Protein AF-0000000085046885 (afdb_homodimer)

Sequence (648 aa):
MSNITEIAKRAKVSRTTVSRVLNNHPYVKKEKRESVLRAIEELNYVPNMSAINLSKGKTNVFGVIVPQINHSFFSNLIEGIGKECNKHNYSLLVLQSNYDIKKELKYFDMLKNKVIDGMIVGSSIIPTNKINDLSSSGKIISCEYSASEKFPRVFVDHESGFKLAVDHLKSKGHQKIGLCLGNPKSGVGITRKKSFFNLLREYQLTWNNDWYFDERYTIYDGIKVASKLLDNPVRPTAVVVGSDQVAAGILYEVKRRGIRIPEDLALIGFDDQPIAKVLDLTTINQPIIELGEVAANLLYRLVNGEGIHADTKLELELVERKSVMSNITEIAKRAKVSRTTVSRVLNNHPYVKKEKRESVLRAIEELNYVPNMSAINLSKGKTNVFGVIVPQINHSFFSNLIEGIGKECNKHNYSLLVLQSNYDIKKELKYFDMLKNKVIDGMIVGSSIIPTNKINDLSSSGKIISCEYSASEKFPRVFVDHESGFKLAVDHLKSKGHQKIGLCLGNPKSGVGITRKKSFFNLLREYQLTWNNDWYFDERYTIYDGIKVASKLLDNPVRPTAVVVGSDQVAAGILYEVKRRGIRIPEDLALIGFDDQPIAKVLDLTTINQPIIELGEVAANLLYRLVNGEGIHADTKLELELVERKSV

Radius of gyration: 27.54 Å; Cα contacts (8 Å, |Δi|>4): 1353; chains: 2; bounding box: 86×66×66 Å

Foldseek 3Di:
DQDLVNLCVQLVHDSVLLLCLVLVPPPHPPSSNVSSVVSCVVVVPDPPLVVNCVVVLASLEEEEEDQDCPFPLNVLLVLLQCVLSVVVVGHYHYQHCVQPQVSVVVVLVCLLVSVHQEYEYAWYLPALVVVLVSLVSHAYEYAADDPDQSHAYEYADLLVLLCQVVVVCVVVPFQFEAEEEEDCRIRNNVNNVVSNVVVCVVVVGDDDPQRYHYNAGALVSLLVNLVSQVVDPDHGLEYEHAAPRSQNSNVVNCVVVPHDANRRYAYEYECPDVVCVVSQHWYKHDPSSVSSNVRNVVSVCVSVPHDDRHYHYDYIDTDHGGRD/DQDLVNLCVQLVHDSVLLLCLVLVPPPHPPSSNVSSVVSCVVVVPDPPLVVNCVVVLASLEEEEEDQDCPFPLNVLLVLLQCVLSVVVVGHYHYQHCVQPQVSVVVVLVCLQVSVHQEYEYAWYLPALVVVLVSLVSHAYEYAADDPDQSHAYEYADLLVLLVQVVVVCVVVPFQFEAEEEEDCRIRNNVNNVVSNVVVCVVVVGDDDPQRYHYNAGALVSLLVNLVSQVVDPDHGLEYEHAAPRSQNSNVVNCVVVPHDANRRYAYEYECPDVVCVVSQHWYKHDPSSVSSNVRNVVSVCVSVPHDDRHYHYDYIDTDHGGRD

InterPro domains:
  IPR000843 LacI-type HTH domain [PF00356] (4-48)
  IPR000843 LacI-type HTH domain [PS50932] (2-56)
  IPR000843 LacI-type HTH domain [SM00354] (1-71)
  IPR000843 LacI-type HTH domain [cd01392] (6-56)
  IPR010982 Lambda repressor-like, DNA-binding domain superfamily [G3DSA:1.10.260.40] (2-59)
  IPR010982 Lambda repressor-like, DNA-binding domain superfamily [SSF47413] (2-60)
  IPR028082 Periplasmic binding protein-like I [SSF53822] (62-324)
  IPR046335 Transcriptional regulator LacI/GalR-like, sensor domain [PF13377] (166-324)

Secondary structure (DSSP, 8-state):
---HHHHHHHHTS-HHHHHHHHTT-S-S-HHHHHHHHHHHHHTT----HHHHHHHHT---EEEEEES-TTSHHHHHHHHHHHHHHHHTT-EEEEEE-TT-HHHHHHHHHHHHTTSSSEEEES---S-HHHHHHHGGGSEEEESS--S--SS-BEEE-HHHHHHHHHHHHHHTT--BEEEE-S-TTSHHHHHHHHHHHHHHHHHT-B--GGGEE-S--SHHHHHHHHHHHHHSSS--SEEEES-HHHHHHHHHHHHHTT--TTTT-EEEEEE--HHHHHTT--EEEP-HHHHHHHHHHHHHHHHTT------EEE--EEE--S--/---HHHHHHHHTS-HHHHHHHHTT-S-S-HHHHHHHHHHHHHTT----HHHHHHHHT---EEEEEES-TTSHHHHHHHHHHHHHHHHTT-EEEEEE-TT-HHHHHHHHHHHHTTSSSEEEES---S-HHHHHHHGGGSEEEESS--S--SS-BEEE-HHHHHHHHHHHHHHTT--BEEEE-S-TTSHHHHHHHHHHHHHHHHHT-B--GGGEE-S--SHHHHHHHHHHHHHSSS--SEEEES-HHHHHHHHHHHHHTT--TTTT-EEEEEE--HHHHHTT--EEEP-HHHHHHHHHHHHHHHHTT------EEE--EEE--S--

Nearest PDB structures (foldseek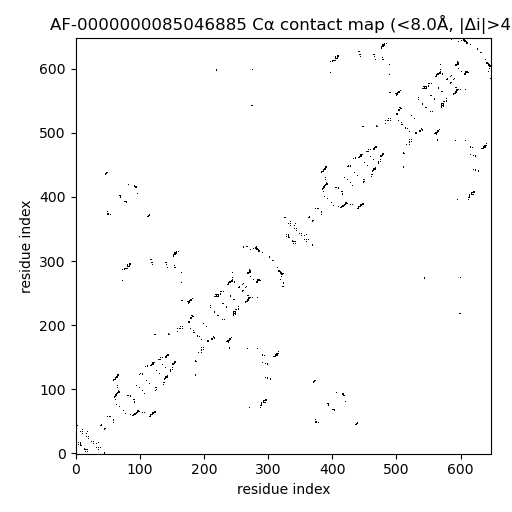):
  2hsg-assembly1_A  TM=6.952E-01  e=6.008E-24  Priestia megaterium
  3c3k-assembly1_A  TM=9.062E-01  e=3.131E-20  Actinobacillus succinogenes 130Z
  3c3k-assembly1_B  TM=9.138E-01  e=4.898E-20  Actinobacillus succinogenes 130Z
  3k4h-assembly1_A  TM=9.218E-01  e=7.180E-19  Bacillus cytotoxicus NVH 391-98
  3g85-assembly1_A  TM=8.405E-01  e=4.637E-14  Clostridium acetobutylicum ATCC 824

Solvent-accessible surface area (backbone atoms only — not comparable to full-atom values): 32721 Å² total; per-residue (Å²): 127,71,40,64,62,50,34,9,61,68,34,71,43,52,53,66,53,40,51,33,48,77,63,64,43,82,89,52,59,68,69,57,40,50,35,36,51,50,28,28,60,75,55,65,45,62,70,43,51,56,60,52,25,59,73,68,74,51,60,52,24,34,34,34,33,32,42,46,59,64,35,72,68,46,16,33,24,49,42,16,26,45,57,38,26,52,77,69,68,29,45,51,35,52,41,72,33,66,73,32,58,71,50,46,54,52,54,51,46,37,34,51,34,55,67,25,53,30,38,36,37,55,53,59,64,64,53,54,72,59,48,53,64,48,44,78,38,45,48,52,29,29,46,40,70,58,92,50,84,76,44,35,30,37,25,67,49,49,52,60,44,44,48,53,53,51,50,53,43,41,75,72,66,51,48,33,60,25,40,34,32,36,53,64,73,26,46,61,32,41,46,42,51,51,35,48,54,52,49,35,61,75,67,64,44,53,82,58,82,85,41,58,46,61,71,40,74,36,36,67,44,13,32,52,50,33,52,56,46,70,69,36,92,78,60,51,45,26,34,46,24,66,28,34,46,20,38,46,15,24,52,40,43,35,48,74,70,68,50,48,68,30,85,57,37,20,41,33,24,22,47,55,46,72,65,25,63,64,65,35,39,14,20,34,32,47,58,41,39,57,52,18,26,52,43,37,48,51,43,52,40,43,66,69,68,46,87,70,80,63,68,43,76,45,72,61,43,79,43,86,47,55,19,95,128,72,40,63,63,49,35,8,61,68,35,71,43,52,52,66,52,40,51,32,48,77,62,63,43,82,89,54,57,68,69,58,39,51,35,35,52,50,28,28,58,75,55,63,45,61,70,44,53,54,60,54,24,59,71,66,74,51,60,52,24,36,33,34,33,33,43,47,58,64,36,72,68,46,17,33,25,49,42,16,25,45,56,38,26,51,76,68,68,31,46,50,32,52,41,72,33,65,74,32,58,70,51,47,55,55,55,51,45,36,34,52,34,56,65,25,51,30,37,37,38,54,53,60,64,63,55,54,72,59,51,51,63,47,46,78,38,46,48,52,29,29,47,38,69,58,91,52,82,76,46,37,29,35,26,66,48,49,52,59,43,43,47,53,52,50,50,53,43,40,76,74,67,51,48,33,60,25,41,37,33,36,52,63,74,27,48,61,32,40,46,44,51,51,37,47,52,50,47,35,60,74,68,65,45,52,81,57,80,84,40,60,45,62,71,39,75,36,37,69,43,12,31,52,49,33,53,56,45,69,70,37,92,79,59,52,46,26,34,46,25,67,28,35,48,20,39,47,14,24,51,40,43,36,48,74,70,69,50,49,67,30,85,57,37,20,42,33,24,22,46,54,45,73,65,25,63,65,66,35,39,14,21,31,33,47,56,42,39,57,51,17,27,52,42,38,49,52,42,52,41,43,68,70,69,44,88,70,81,63,70,42,77,46,73,59,43,80,43,87,48,55,19,93

Structure (mmCIF, N/CA/C/O backbone):
data_AF-0000000085046885-model_v1
#
loop_
_entity.id
_entity.type
_entity.pdbx_description
1 polymer 'LacI-type regulatory protein'
#
loop_
_atom_site.group_PDB
_atom_site.id
_atom_site.type_symbol
_atom_site.label_atom_id
_atom_site.label_alt_id
_atom_site.label_comp_id
_atom_site.label_asym_id
_atom_site.label_entity_id
_atom_site.label_seq_id
_atom_site.pdbx_PDB_ins_code
_atom_site.Cartn_x
_atom_site.Cartn_y
_atom_site.Cartn_z
_atom_site.occupancy
_atom_site.B_iso_or_equiv
_atom_site.auth_seq_id
_atom_site.auth_comp_id
_atom_site.auth_asym_id
_atom_site.auth_atom_id
_atom_site.pdbx_PDB_model_num
ATOM 1 N N . MET A 1 1 ? 30.984 -25.5 -12.812 1 40.28 1 MET A N 1
ATOM 2 C CA . MET A 1 1 ? 30.109 -24.469 -13.367 1 40.28 1 MET A CA 1
ATOM 3 C C . MET A 1 1 ? 30.656 -23.953 -14.695 1 40.28 1 MET A C 1
ATOM 5 O O . MET A 1 1 ? 31.844 -23.656 -14.812 1 40.28 1 MET A O 1
ATOM 9 N N . SER A 1 2 ? 30 -24.219 -15.766 1 57.06 2 SER A N 1
ATOM 10 C CA . SER A 1 2 ? 30.516 -23.859 -17.078 1 57.06 2 SER A CA 1
ATOM 11 C C . SER A 1 2 ? 30.719 -22.359 -17.203 1 57.06 2 SER A C 1
ATOM 13 O O . SER A 1 2 ? 29.906 -21.578 -16.719 1 57.06 2 SER A O 1
ATOM 15 N N . ASN A 1 3 ? 31.938 -21.922 -17.344 1 67.19 3 ASN A N 1
ATOM 16 C CA . ASN A 1 3 ? 32.312 -20.516 -17.453 1 67.19 3 ASN A CA 1
ATOM 17 C C . ASN A 1 3 ? 32.562 -20.109 -18.906 1 67.19 3 ASN A C 1
ATOM 19 O O . ASN A 1 3 ? 32.406 -20.938 -19.812 1 67.19 3 ASN A O 1
ATOM 23 N N . ILE A 1 4 ? 32.688 -18.797 -18.938 1 76.88 4 ILE A N 1
ATOM 24 C CA . ILE A 1 4 ? 32.844 -18.219 -20.266 1 76.88 4 ILE A CA 1
ATOM 25 C C . ILE A 1 4 ? 33.969 -18.938 -21 1 76.88 4 ILE A C 1
ATOM 27 O O . ILE A 1 4 ? 33.906 -19.156 -22.219 1 76.88 4 ILE A O 1
ATOM 31 N N . THR A 1 5 ? 34.875 -19.438 -20.266 1 79 5 THR A N 1
ATOM 32 C CA . THR A 1 5 ? 36.031 -20.125 -20.844 1 79 5 THR A CA 1
ATOM 33 C C . THR A 1 5 ? 35.594 -21.484 -21.422 1 79 5 THR A C 1
ATOM 35 O O . THR A 1 5 ? 36.031 -21.859 -22.5 1 79 5 THR A O 1
ATOM 38 N N . GLU A 1 6 ? 34.719 -22.094 -20.688 1 81.69 6 GLU A N 1
ATOM 39 C CA . GLU A 1 6 ? 34.25 -23.406 -21.141 1 81.69 6 GLU A CA 1
ATOM 40 C C . GLU A 1 6 ? 33.375 -23.25 -22.391 1 81.69 6 GLU A C 1
ATOM 42 O O . GLU A 1 6 ? 33.438 -24.078 -23.297 1 81.69 6 GLU A O 1
ATOM 47 N N . ILE A 1 7 ? 32.594 -22.219 -22.281 1 84.88 7 ILE A N 1
ATOM 48 C CA . ILE A 1 7 ? 31.766 -21.938 -23.438 1 84.88 7 ILE A CA 1
ATOM 49 C C . ILE A 1 7 ? 32.656 -21.656 -24.656 1 84.88 7 ILE A C 1
ATOM 51 O O . ILE A 1 7 ? 32.375 -22.172 -25.75 1 84.88 7 ILE A O 1
ATOM 55 N N . ALA A 1 8 ? 33.625 -20.906 -24.422 1 88.12 8 ALA A N 1
ATOM 56 C CA . ALA A 1 8 ? 34.562 -20.562 -25.5 1 88.12 8 ALA A CA 1
ATOM 57 C C . ALA A 1 8 ? 35.219 -21.812 -26.078 1 88.12 8 ALA A C 1
ATOM 59 O O . ALA A 1 8 ? 35.312 -21.953 -27.297 1 88.12 8 ALA A O 1
ATOM 60 N N . LYS A 1 9 ? 35.625 -22.625 -25.25 1 87.5 9 LYS A N 1
ATOM 61 C CA . LYS A 1 9 ? 36.281 -23.859 -25.672 1 87.5 9 LYS A CA 1
ATOM 62 C C . LYS A 1 9 ? 35.312 -24.75 -26.453 1 87.5 9 LYS A C 1
ATOM 64 O O . LYS A 1 9 ? 35.656 -25.281 -27.516 1 87.5 9 LYS A O 1
ATOM 69 N N . ARG A 1 10 ? 34.125 -24.797 -25.906 1 87.31 10 ARG A N 1
ATOM 70 C CA . ARG A 1 10 ? 33.125 -25.672 -26.531 1 87.31 10 ARG A CA 1
ATOM 71 C C . ARG A 1 10 ? 32.688 -25.109 -27.891 1 87.31 10 ARG A C 1
ATOM 73 O O . ARG A 1 10 ? 32.469 -25.875 -28.828 1 87.31 10 ARG A O 1
ATOM 80 N N . ALA A 1 11 ? 32.531 -23.891 -27.938 1 88.12 11 ALA A N 1
ATOM 81 C CA . ALA A 1 11 ? 32.094 -23.203 -29.141 1 88.12 11 ALA A CA 1
ATOM 82 C C . ALA A 1 11 ? 33.25 -22.938 -30.094 1 88.12 11 ALA A C 1
ATOM 84 O O . ALA A 1 11 ? 33.031 -22.516 -31.234 1 88.12 11 ALA A O 1
ATOM 85 N N . LYS A 1 12 ? 34.469 -23.141 -29.641 1 90.31 12 LYS A N 1
ATOM 86 C CA . LYS A 1 12 ? 35.688 -22.922 -30.422 1 90.31 12 LYS A CA 1
ATOM 87 C C . LYS A 1 12 ? 35.812 -21.469 -30.859 1 90.31 12 LYS A C 1
ATOM 89 O O . LYS A 1 12 ? 36.094 -21.188 -32.031 1 90.31 12 LYS A O 1
ATOM 94 N N . VAL A 1 13 ? 35.375 -20.688 -29.984 1 89.12 13 VAL A N 1
ATOM 95 C CA . VAL A 1 13 ? 35.531 -19.25 -30.203 1 89.12 13 VAL A CA 1
ATOM 96 C C . VAL A 1 13 ? 36.312 -18.641 -29.031 1 89.12 13 VAL A C 1
ATOM 98 O O . VAL A 1 13 ? 36.594 -19.312 -28.047 1 89.12 13 VAL A O 1
ATOM 101 N N . SER A 1 14 ? 36.781 -17.438 -29.266 1 84.62 14 SER A N 1
ATOM 102 C CA . SER A 1 14 ? 37.469 -16.734 -28.188 1 84.62 14 SER A CA 1
ATOM 103 C C . SER A 1 14 ? 36.5 -16.391 -27.047 1 84.62 14 SER A C 1
ATOM 105 O O . SER A 1 14 ? 35.312 -16.344 -27.25 1 84.62 14 SER A O 1
ATOM 107 N N . ARG A 1 15 ? 37.031 -16.109 -25.859 1 83.19 15 ARG A N 1
ATOM 108 C CA . ARG A 1 15 ? 36.219 -15.641 -24.719 1 83.19 15 ARG A CA 1
ATOM 109 C C . ARG A 1 15 ? 35.531 -14.328 -25.047 1 83.19 15 ARG A C 1
ATOM 111 O O . ARG A 1 15 ? 34.375 -14.117 -24.625 1 83.19 15 ARG A O 1
ATOM 118 N N . THR A 1 16 ? 36.25 -13.562 -25.906 1 78.94 16 THR A N 1
ATOM 119 C CA . THR A 1 16 ? 35.688 -12.289 -26.328 1 78.94 16 THR A CA 1
ATOM 120 C C . THR A 1 16 ? 34.438 -12.492 -27.188 1 78.94 16 THR A C 1
ATOM 122 O O . THR A 1 16 ? 33.438 -11.766 -27.047 1 78.94 16 THR A O 1
ATOM 125 N N . THR A 1 17 ? 34.531 -13.516 -27.969 1 83.44 17 THR A N 1
ATOM 126 C CA . THR A 1 17 ? 33.406 -13.812 -28.828 1 83.44 17 THR A CA 1
ATOM 127 C C . THR A 1 17 ? 32.219 -14.305 -28 1 83.44 17 THR A C 1
ATOM 129 O O . THR A 1 17 ? 31.078 -13.914 -28.266 1 83.44 17 THR A O 1
ATOM 132 N N . VAL A 1 18 ? 32.5 -15.102 -26.969 1 81.44 18 VAL A N 1
ATOM 133 C CA . VAL A 1 18 ? 31.438 -15.586 -26.094 1 81.44 18 VAL A CA 1
ATOM 134 C C . VAL A 1 18 ? 30.781 -14.406 -25.375 1 81.44 18 VAL A C 1
ATOM 136 O O . VAL A 1 18 ? 29.547 -14.312 -25.328 1 81.44 18 VAL A O 1
ATOM 139 N N . SER A 1 19 ? 31.578 -13.531 -24.953 1 76.19 19 SER A N 1
ATOM 140 C CA . SER A 1 19 ? 31.078 -12.352 -24.25 1 76.19 19 SER A CA 1
ATOM 141 C C . SER A 1 19 ? 30.203 -11.5 -25.156 1 76.19 19 SER A C 1
ATOM 143 O O . SER A 1 19 ? 29.141 -11.031 -24.75 1 76.19 19 SER A O 1
ATOM 145 N N . ARG A 1 20 ? 30.672 -11.461 -26.344 1 74.12 20 ARG A N 1
ATOM 146 C CA . ARG A 1 20 ? 29.938 -10.664 -27.312 1 74.12 20 ARG A CA 1
ATOM 147 C C . ARG A 1 20 ? 28.578 -11.297 -27.625 1 74.12 20 ARG A C 1
ATOM 149 O O . ARG A 1 20 ? 27.578 -10.602 -27.75 1 74.12 20 ARG A O 1
ATOM 156 N N . VAL A 1 21 ? 28.578 -12.547 -27.703 1 75.56 21 VAL A N 1
ATOM 157 C CA . VAL A 1 21 ? 27.328 -13.25 -28 1 75.56 21 VAL A CA 1
ATOM 158 C C . VAL A 1 21 ? 26.375 -13.148 -26.797 1 75.56 21 VAL A C 1
ATOM 160 O O . VAL A 1 21 ? 25.188 -12.867 -26.969 1 75.56 21 VAL A O 1
ATOM 163 N N . LEU A 1 22 ? 26.938 -13.258 -25.641 1 72.31 22 LEU A N 1
ATOM 164 C CA . LEU A 1 22 ? 26.141 -13.227 -24.422 1 72.31 22 LEU A CA 1
ATOM 165 C C . LEU A 1 22 ? 25.547 -11.844 -24.203 1 72.31 22 LEU A C 1
ATOM 167 O O . LEU A 1 22 ? 24.469 -11.711 -23.625 1 72.31 22 LEU A O 1
ATOM 171 N N . ASN A 1 23 ? 26.219 -10.898 -24.844 1 66 23 ASN A N 1
ATOM 172 C CA . ASN A 1 23 ? 25.766 -9.516 -24.703 1 66 23 ASN A CA 1
ATOM 173 C C . ASN A 1 23 ? 25.016 -9.039 -25.938 1 66 23 ASN A C 1
ATOM 175 O O . ASN A 1 23 ? 24.828 -7.836 -26.125 1 66 23 ASN A O 1
ATOM 179 N N . ASN A 1 24 ? 24.719 -9.906 -26.688 1 65.81 24 ASN A N 1
ATOM 180 C CA . ASN A 1 24 ? 24 -9.664 -27.938 1 65.81 24 ASN A CA 1
ATOM 181 C C . ASN A 1 24 ? 24.688 -8.586 -28.781 1 65.81 24 ASN A C 1
ATOM 183 O O . ASN A 1 24 ? 24.016 -7.727 -29.359 1 65.81 24 ASN A O 1
ATOM 187 N N . HIS A 1 25 ? 25.922 -8.633 -28.781 1 65.31 25 HIS A N 1
ATOM 188 C CA . HIS A 1 25 ? 26.688 -7.699 -29.594 1 65.31 25 HIS A CA 1
ATOM 189 C C . HIS A 1 25 ? 26.453 -7.938 -31.078 1 65.31 25 HIS A C 1
ATOM 191 O O . HIS A 1 25 ? 26.438 -9.086 -31.531 1 65.31 25 HIS A O 1
ATOM 197 N N . PRO A 1 26 ? 26.125 -6.871 -31.719 1 66.12 26 PRO A N 1
ATOM 198 C CA . PRO A 1 26 ? 25.719 -7.016 -33.125 1 66.12 26 PRO A CA 1
ATOM 199 C C . PRO A 1 26 ? 26.844 -7.562 -34 1 66.12 26 PRO A C 1
ATOM 201 O O . PRO A 1 26 ? 26.578 -8.156 -35.062 1 66.12 26 PRO A O 1
ATOM 204 N N . TYR A 1 27 ? 28.016 -7.426 -33.688 1 72.06 27 TYR A N 1
ATOM 205 C CA . TYR A 1 27 ? 29.094 -7.742 -34.625 1 72.06 27 TYR A CA 1
ATOM 206 C C . TYR A 1 27 ? 29.625 -9.148 -34.375 1 72.06 27 TYR A C 1
ATOM 208 O O . TYR A 1 27 ? 30.828 -9.328 -34.188 1 72.06 27 TYR A O 1
ATOM 216 N N . VAL A 1 28 ? 28.828 -10.07 -34.25 1 78.94 28 VAL A N 1
ATOM 217 C CA . VAL A 1 28 ? 29.281 -11.461 -34.156 1 78.94 28 VAL A CA 1
ATOM 218 C C . VAL A 1 28 ? 28.719 -12.258 -35.344 1 78.94 28 VAL A C 1
ATOM 220 O O . VAL A 1 28 ? 27.547 -12.156 -35.656 1 78.94 28 VAL A O 1
ATOM 223 N N . LYS A 1 29 ? 29.625 -12.859 -36.094 1 82.25 29 LYS A N 1
ATOM 224 C CA . LYS A 1 29 ? 29.203 -13.688 -37.219 1 82.25 29 LYS A CA 1
ATOM 225 C C . LYS A 1 29 ? 28.125 -14.688 -36.812 1 82.25 29 LYS A C 1
ATOM 227 O O . LYS A 1 29 ? 28.188 -15.227 -35.688 1 82.25 29 LYS A O 1
ATOM 232 N N . LYS A 1 30 ? 27.203 -14.836 -37.625 1 82.62 30 LYS A N 1
ATOM 233 C CA . LYS A 1 30 ? 26.047 -15.688 -37.375 1 82.62 30 LYS A CA 1
ATOM 234 C C . LYS A 1 30 ? 26.484 -17.078 -36.938 1 82.62 30 LYS A C 1
ATOM 236 O O . LYS A 1 30 ? 25.938 -17.641 -35.969 1 82.62 30 LYS A O 1
ATOM 241 N N . GLU A 1 31 ? 27.469 -17.594 -37.625 1 83.62 31 GLU A N 1
ATOM 242 C CA . GLU A 1 31 ? 27.953 -18.953 -37.344 1 83.62 31 GLU A CA 1
ATOM 243 C C . GLU A 1 31 ? 28.5 -19.047 -35.938 1 83.62 31 GLU A C 1
ATOM 245 O O . GLU A 1 31 ? 28.234 -20 -35.219 1 83.62 31 GLU A O 1
ATOM 250 N N . LYS A 1 32 ? 29.219 -18.078 -35.531 1 85.31 32 LYS A N 1
ATOM 251 C CA . LYS A 1 32 ? 29.844 -18.078 -34.188 1 85.31 32 LYS A CA 1
ATOM 252 C C . LYS A 1 32 ? 28.781 -17.875 -33.125 1 85.31 32 LYS A C 1
ATOM 254 O O . LYS A 1 32 ? 28.859 -18.516 -32.062 1 85.31 32 LYS A O 1
ATOM 259 N N . ARG A 1 33 ? 27.859 -17.047 -33.344 1 84.94 33 ARG A N 1
ATOM 260 C CA . ARG A 1 33 ? 26.75 -16.828 -32.406 1 84.94 33 ARG A CA 1
ATOM 261 C C . ARG A 1 33 ? 26 -18.125 -32.125 1 84.94 33 ARG A C 1
ATOM 263 O O . ARG A 1 33 ? 25.719 -18.453 -30.984 1 84.94 33 ARG A O 1
ATOM 270 N N . GLU A 1 34 ? 25.719 -18.75 -33.219 1 84.5 34 GLU A N 1
ATOM 271 C CA . GLU A 1 34 ? 24.984 -20 -33.094 1 84.5 34 GLU A CA 1
ATOM 272 C C . GLU A 1 34 ? 25.797 -21.031 -32.312 1 84.5 34 GLU A C 1
ATOM 274 O O . GLU A 1 34 ? 25.234 -21.766 -31.484 1 84.5 34 GLU A O 1
ATOM 279 N N . SER A 1 35 ? 27.047 -21.109 -32.656 1 85.69 35 SER A N 1
ATOM 280 C CA . SER A 1 35 ? 27.922 -22.047 -31.953 1 85.69 35 SER A CA 1
ATOM 281 C C . SER A 1 35 ? 27.969 -21.75 -30.453 1 85.69 35 SER A C 1
ATOM 283 O O . SER A 1 35 ? 27.922 -22.672 -29.625 1 85.69 35 SER A O 1
ATOM 285 N N . VAL A 1 36 ? 28.016 -20.5 -30.125 1 86.19 36 VAL A N 1
ATOM 286 C CA . VAL A 1 36 ? 28.062 -20.078 -28.734 1 86.19 36 VAL A CA 1
ATOM 287 C C . VAL A 1 36 ? 26.734 -20.391 -28.047 1 86.19 36 VAL A C 1
ATOM 289 O O . VAL A 1 36 ? 26.719 -20.938 -26.938 1 86.19 36 VAL A O 1
ATOM 292 N N . LEU A 1 37 ? 25.703 -20.109 -28.703 1 81.62 37 LEU A N 1
ATOM 293 C CA . LEU A 1 37 ? 24.375 -20.375 -28.141 1 81.62 37 LEU A CA 1
ATOM 294 C C . LEU A 1 37 ? 24.172 -21.859 -27.922 1 81.62 37 LEU A C 1
ATOM 296 O O . LEU A 1 37 ? 23.578 -22.266 -26.906 1 81.62 37 LEU A O 1
ATOM 300 N N . ARG A 1 38 ? 24.594 -22.672 -28.891 1 80.31 38 ARG A N 1
ATOM 301 C CA . ARG A 1 38 ? 24.516 -24.125 -28.75 1 80.31 38 ARG A CA 1
ATOM 302 C C . ARG A 1 38 ? 25.328 -24.594 -27.547 1 80.31 38 ARG A C 1
ATOM 304 O O . ARG A 1 38 ? 24.875 -25.469 -26.797 1 80.31 38 ARG A O 1
ATOM 311 N N . ALA A 1 39 ? 26.484 -24.062 -27.422 1 83.06 39 ALA A N 1
ATOM 312 C CA . ALA A 1 39 ? 27.344 -24.422 -26.312 1 83.06 39 ALA A CA 1
ATOM 313 C C . ALA A 1 39 ? 26.703 -24.047 -24.969 1 83.06 39 ALA A C 1
ATOM 315 O O . ALA A 1 39 ? 26.797 -24.797 -24 1 83.06 39 ALA A O 1
ATOM 316 N N . ILE A 1 40 ? 26.094 -22.875 -24.969 1 75.69 40 ILE A N 1
ATOM 317 C CA . ILE A 1 40 ? 25.406 -22.391 -23.781 1 75.69 40 ILE A CA 1
ATOM 318 C C . ILE A 1 40 ? 24.297 -23.375 -23.391 1 75.69 40 ILE A C 1
ATOM 320 O O . ILE A 1 40 ? 24.156 -23.719 -22.219 1 75.69 40 ILE A O 1
ATOM 324 N N . GLU A 1 41 ? 23.609 -23.781 -24.359 1 72.62 41 GLU A N 1
ATOM 325 C CA . GLU A 1 41 ? 22.531 -24.734 -24.141 1 72.62 41 GLU A CA 1
ATOM 326 C C . GLU A 1 41 ? 23.078 -26.078 -23.672 1 72.62 41 GLU A C 1
ATOM 328 O O . GLU A 1 41 ? 22.531 -26.672 -22.719 1 72.62 41 GLU A O 1
ATOM 333 N N . GLU A 1 42 ? 24.094 -26.531 -24.359 1 75.06 42 GLU A N 1
ATOM 334 C CA . GLU A 1 42 ? 24.672 -27.828 -24.062 1 75.06 42 GLU A CA 1
ATOM 335 C C . GLU A 1 42 ? 25.266 -27.859 -22.656 1 75.06 42 GLU A C 1
ATOM 337 O O . GLU A 1 42 ? 25.203 -28.875 -21.953 1 75.06 42 GLU A O 1
ATOM 342 N N . LEU A 1 43 ? 25.781 -26.672 -22.391 1 74.38 43 LEU A N 1
ATOM 343 C CA . LEU A 1 43 ? 26.453 -26.609 -21.109 1 74.38 43 LEU A CA 1
ATOM 344 C C . LEU A 1 43 ? 25.5 -26.125 -20.016 1 74.38 43 LEU A C 1
ATOM 346 O O . LEU A 1 43 ? 25.875 -26.031 -18.844 1 74.38 43 LEU A O 1
ATOM 350 N N . ASN A 1 44 ? 24.297 -25.906 -20.5 1 65.75 44 ASN A N 1
ATOM 351 C CA . ASN A 1 44 ? 23.312 -25.359 -19.578 1 65.75 44 ASN A CA 1
ATOM 352 C C . ASN A 1 44 ? 23.844 -24.141 -18.828 1 65.75 44 ASN A C 1
ATOM 354 O O . ASN A 1 44 ? 23.703 -24.031 -17.609 1 65.75 44 ASN A O 1
ATOM 358 N N . TYR A 1 45 ? 24.578 -23.422 -19.719 1 63.12 45 TYR A N 1
ATOM 359 C CA . TYR A 1 45 ? 25.188 -22.219 -19.172 1 63.12 45 TYR A CA 1
ATOM 360 C C . TYR A 1 45 ? 24.141 -21.125 -18.953 1 63.12 45 TYR A C 1
ATOM 362 O O . TYR A 1 45 ? 23.344 -20.844 -19.844 1 63.12 45 TYR A O 1
ATOM 370 N N . VAL A 1 46 ? 23.984 -20.734 -17.844 1 53.66 46 VAL A N 1
ATOM 371 C CA . VAL A 1 46 ? 23.141 -19.594 -17.547 1 53.66 46 VAL A CA 1
ATOM 372 C C . VAL A 1 46 ? 24.016 -18.359 -17.297 1 53.66 46 VAL A C 1
ATOM 374 O O . VAL A 1 46 ? 24.859 -18.359 -16.406 1 53.66 46 VAL A O 1
ATOM 377 N N . PRO A 1 47 ? 23.938 -17.406 -18.375 1 53.56 47 PRO A N 1
ATOM 378 C CA . PRO A 1 47 ? 24.75 -16.219 -18.172 1 53.56 47 PRO A CA 1
ATOM 379 C C . PRO A 1 47 ? 24.484 -15.547 -16.812 1 53.56 47 PRO A C 1
ATOM 381 O O . PRO A 1 47 ? 23.359 -15.531 -16.344 1 53.56 47 PRO A O 1
ATOM 384 N N . ASN A 1 48 ? 25.5 -15.492 -16.094 1 49.97 48 ASN A N 1
ATOM 385 C CA . ASN A 1 48 ? 25.375 -14.727 -14.867 1 49.97 48 ASN A CA 1
ATOM 386 C C . ASN A 1 48 ? 25.125 -13.25 -15.148 1 49.97 48 ASN A C 1
ATOM 388 O O . ASN A 1 48 ? 26.031 -12.547 -15.625 1 49.97 48 ASN A O 1
ATOM 392 N N . MET A 1 49 ? 24 -12.797 -15.188 1 48.53 49 MET A N 1
ATOM 393 C CA . MET A 1 49 ? 23.625 -11.422 -15.523 1 48.53 49 MET A CA 1
ATOM 394 C C . MET A 1 49 ? 24.484 -10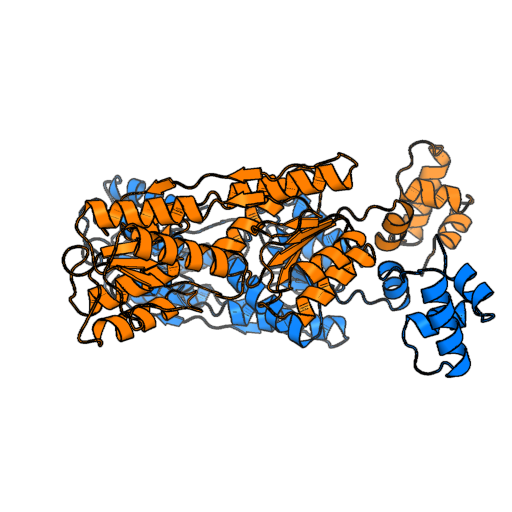.422 -14.758 1 48.53 49 MET A C 1
ATOM 396 O O . MET A 1 49 ? 24.812 -9.352 -15.281 1 48.53 49 MET A O 1
ATOM 400 N N . SER A 1 50 ? 24.781 -10.797 -13.578 1 48.66 50 SER A N 1
ATOM 401 C CA . SER A 1 50 ? 25.656 -9.922 -12.812 1 48.66 50 SER A CA 1
ATOM 402 C C . SER A 1 50 ? 27.016 -9.75 -13.5 1 48.66 50 SER A C 1
ATOM 404 O O . SER A 1 50 ? 27.562 -8.648 -13.531 1 48.66 50 SER A O 1
ATOM 406 N N . ALA A 1 51 ? 27.484 -10.82 -14.102 1 49.84 51 ALA A N 1
ATOM 407 C CA . ALA A 1 51 ? 28.75 -10.781 -14.844 1 49.84 51 ALA A CA 1
ATOM 408 C C . ALA A 1 51 ? 28.594 -10.008 -16.156 1 49.84 51 ALA A C 1
ATOM 410 O O . ALA A 1 51 ? 29.469 -9.234 -16.531 1 49.84 51 ALA A O 1
ATOM 411 N N . ILE A 1 52 ? 27.531 -10.242 -16.766 1 47.12 52 ILE A N 1
ATOM 412 C CA . ILE A 1 52 ? 27.281 -9.555 -18.031 1 47.12 52 ILE A CA 1
ATOM 413 C C . ILE A 1 52 ? 27.062 -8.062 -17.766 1 47.12 52 ILE A C 1
ATOM 415 O O . ILE A 1 52 ? 27.562 -7.215 -18.5 1 47.12 52 ILE A O 1
ATOM 419 N N . ASN A 1 53 ? 26.234 -7.836 -16.75 1 50 53 ASN A N 1
ATOM 420 C CA . ASN A 1 53 ? 25.984 -6.441 -16.406 1 50 53 ASN A CA 1
ATOM 421 C C . ASN A 1 53 ? 27.266 -5.738 -15.969 1 50 53 ASN A C 1
ATOM 423 O O . ASN A 1 53 ? 27.438 -4.543 -16.219 1 50 53 ASN A O 1
ATOM 427 N N . LEU A 1 54 ? 28.109 -6.496 -15.375 1 46.41 54 LEU A N 1
ATOM 428 C CA . LEU A 1 54 ? 29.422 -5.969 -15.016 1 46.41 54 LEU A CA 1
ATOM 429 C C . LEU A 1 54 ? 30.188 -5.523 -16.266 1 46.41 54 LEU A C 1
ATOM 431 O O . LEU A 1 54 ? 30.875 -4.504 -16.234 1 46.41 54 LEU A O 1
ATOM 435 N N . SER A 1 55 ? 30.016 -6.273 -17.281 1 46.41 55 SER A N 1
ATOM 436 C CA . SER A 1 55 ? 30.766 -5.879 -18.469 1 46.41 55 SER A CA 1
ATOM 437 C C . SER A 1 55 ? 30.141 -4.652 -19.125 1 46.41 55 SER A C 1
ATOM 439 O O . SER A 1 55 ? 30.844 -3.838 -19.719 1 46.41 55 SER A O 1
ATOM 441 N N . LYS A 1 56 ? 28.859 -4.594 -19.062 1 52 56 LYS A N 1
ATOM 442 C CA . LYS A 1 56 ? 28.188 -3.484 -19.734 1 52 56 LYS A CA 1
ATOM 443 C C . LYS A 1 56 ? 28.125 -2.256 -18.828 1 52 56 LYS A C 1
ATOM 445 O O . LYS A 1 56 ? 27.812 -1.156 -19.297 1 52 56 LYS A O 1
ATOM 450 N N . GLY A 1 57 ? 28.469 -2.311 -17.672 1 61.78 57 GLY A N 1
ATOM 451 C CA . GLY A 1 57 ? 28.516 -1.194 -16.734 1 61.78 57 GLY A CA 1
ATOM 452 C C . GLY A 1 57 ? 27.141 -0.757 -16.266 1 61.78 57 GLY A C 1
ATOM 453 O O . GLY A 1 57 ? 27.016 0.233 -15.539 1 61.78 57 GLY A O 1
ATOM 454 N N . LYS A 1 58 ? 26.016 -1.371 -16.844 1 75.25 58 LYS A N 1
ATOM 455 C CA . LYS A 1 58 ? 24.672 -0.979 -16.469 1 75.25 58 LYS A CA 1
ATOM 456 C C . LYS A 1 58 ? 23.875 -2.172 -15.938 1 75.25 58 LYS A C 1
ATOM 458 O O . LYS A 1 58 ? 23.922 -3.258 -16.516 1 75.25 58 LYS A O 1
ATOM 463 N N . THR A 1 59 ? 23.219 -2.016 -14.789 1 72.38 59 THR A N 1
ATOM 464 C CA . THR A 1 59 ? 22.438 -3.084 -14.172 1 72.38 59 THR A CA 1
ATOM 465 C C . THR A 1 59 ? 20.969 -3.014 -14.609 1 72.38 59 THR A C 1
ATOM 467 O O . THR A 1 59 ? 20.234 -3.98 -14.445 1 72.38 59 THR A O 1
ATOM 470 N N . ASN A 1 60 ? 20.484 -1.879 -15.047 1 81.44 60 ASN A N 1
ATOM 471 C CA . ASN A 1 60 ? 19.094 -1.576 -15.359 1 81.44 60 ASN A CA 1
ATOM 472 C C . ASN A 1 60 ? 18.188 -1.76 -14.141 1 81.44 60 ASN A C 1
ATOM 474 O O . ASN A 1 60 ? 17.094 -2.301 -14.25 1 81.44 60 ASN A O 1
ATOM 478 N N . VAL A 1 61 ? 18.734 -1.399 -12.984 1 83.12 61 VAL A N 1
ATOM 479 C CA . VAL A 1 61 ? 18 -1.45 -11.727 1 83.12 61 VAL A CA 1
ATOM 480 C C . VAL A 1 61 ? 18.047 -0.087 -11.039 1 83.12 61 VAL A C 1
ATOM 482 O O . VAL A 1 61 ? 19.125 0.502 -10.898 1 83.12 61 VAL A O 1
ATOM 485 N N . PHE A 1 62 ? 16.891 0.44 -10.766 1 90.88 62 PHE A N 1
ATOM 486 C CA . PHE A 1 62 ? 16.812 1.593 -9.883 1 90.88 62 PHE A CA 1
ATOM 487 C C . PHE A 1 62 ? 16.438 1.159 -8.461 1 90.88 62 PHE A C 1
ATOM 489 O O . PHE A 1 62 ? 15.75 0.157 -8.273 1 90.88 62 PHE A O 1
ATOM 496 N N . GLY A 1 63 ? 16.984 1.841 -7.508 1 90.44 63 GLY A N 1
ATOM 497 C CA . GLY A 1 63 ? 16.531 1.691 -6.133 1 90.44 63 GLY A CA 1
ATOM 498 C C . GLY A 1 63 ? 15.688 2.852 -5.648 1 90.44 63 GLY A C 1
ATOM 499 O O . GLY A 1 63 ? 15.859 3.986 -6.102 1 90.44 63 GLY A O 1
ATOM 500 N N . VAL A 1 64 ? 14.766 2.529 -4.758 1 93.62 64 VAL A N 1
ATOM 501 C CA . VAL A 1 64 ? 14.047 3.59 -4.059 1 93.62 64 VAL A CA 1
ATOM 502 C C . VAL A 1 64 ? 14.047 3.311 -2.559 1 93.62 64 VAL A C 1
ATOM 504 O O . VAL A 1 64 ? 13.75 2.195 -2.127 1 93.62 64 VAL A O 1
ATOM 507 N N . ILE A 1 65 ? 14.422 4.324 -1.806 1 92.12 65 ILE A N 1
ATOM 508 C CA . ILE A 1 65 ? 14.375 4.238 -0.349 1 92.12 65 ILE A CA 1
ATOM 509 C C . ILE A 1 65 ? 13.07 4.84 0.166 1 92.12 65 ILE A C 1
ATOM 511 O O . ILE A 1 65 ? 12.758 5.996 -0.125 1 92.12 65 ILE A O 1
ATOM 515 N N . VAL A 1 66 ? 12.359 4.047 0.887 1 92.69 66 VAL A N 1
ATOM 516 C CA . VAL A 1 66 ? 11.156 4.523 1.557 1 92.69 66 VAL A CA 1
ATOM 517 C C . VAL A 1 66 ? 11.141 4.031 3.002 1 92.69 66 VAL A C 1
ATOM 519 O O . VAL A 1 66 ? 11.688 2.969 3.309 1 92.69 66 VAL A O 1
ATOM 522 N N . PRO A 1 67 ? 10.492 4.809 3.885 1 91.31 67 PRO A N 1
ATOM 523 C CA . PRO A 1 67 ? 10.453 4.344 5.273 1 91.31 67 PRO A CA 1
ATOM 524 C C . PRO A 1 67 ? 9.523 3.143 5.469 1 91.31 67 PRO A C 1
ATOM 526 O O . PRO A 1 67 ? 9.859 2.215 6.211 1 91.31 67 PRO A O 1
ATOM 529 N N . GLN A 1 68 ? 8.375 3.197 4.848 1 89.25 68 GLN A N 1
ATOM 530 C CA . GLN A 1 68 ? 7.371 2.15 5.016 1 89.25 68 GLN A CA 1
ATOM 531 C C . GLN A 1 68 ? 6.609 1.907 3.715 1 89.25 68 GLN A C 1
ATOM 533 O O . GLN A 1 68 ? 5.918 2.799 3.217 1 89.25 68 GLN A O 1
ATOM 538 N N . ILE A 1 69 ? 6.625 0.709 3.295 1 88.75 69 ILE A N 1
ATOM 539 C CA . ILE A 1 69 ? 6.031 0.378 2.004 1 88.75 69 ILE A CA 1
ATOM 540 C C . ILE A 1 69 ? 4.512 0.417 2.111 1 88.75 69 ILE A C 1
ATOM 542 O O . ILE A 1 69 ? 3.826 0.817 1.167 1 88.75 69 ILE A O 1
ATOM 546 N N . ASN A 1 70 ? 3.947 -0.008 3.268 1 89.44 70 ASN A N 1
ATOM 547 C CA . ASN A 1 70 ? 2.494 -0.09 3.385 1 89.44 70 ASN A CA 1
ATOM 548 C C . ASN A 1 70 ? 1.895 1.233 3.85 1 89.44 70 ASN A C 1
ATOM 550 O O . ASN A 1 70 ? 0.773 1.267 4.359 1 89.44 70 ASN A O 1
ATOM 554 N N . HIS A 1 71 ? 2.65 2.297 3.727 1 91.75 71 HIS A N 1
ATOM 555 C CA . HIS A 1 71 ? 2.131 3.654 3.854 1 91.75 71 HIS A CA 1
ATOM 556 C C . HIS A 1 71 ? 1.572 4.16 2.527 1 91.75 71 HIS A C 1
ATOM 558 O O . HIS A 1 71 ? 2.221 4.027 1.486 1 91.75 71 HIS A O 1
ATOM 564 N N . SER A 1 72 ? 0.367 4.699 2.637 1 91.56 72 SER A N 1
ATOM 565 C CA . SER A 1 72 ? -0.365 5.027 1.417 1 91.56 72 SER A CA 1
ATOM 566 C C . SER A 1 72 ? 0.44 5.969 0.525 1 91.56 72 SER A C 1
ATOM 568 O O . SER A 1 72 ? 0.448 5.816 -0.699 1 91.56 72 SER A O 1
ATOM 570 N N . PHE A 1 73 ? 1.107 6.984 1.068 1 93.69 73 PHE A N 1
ATOM 571 C CA . PHE A 1 73 ? 1.917 7.898 0.272 1 93.69 73 PHE A CA 1
ATOM 572 C C . PHE A 1 73 ? 3.029 7.152 -0.45 1 93.69 73 PHE A C 1
ATOM 574 O O . PHE A 1 73 ? 3.176 7.27 -1.669 1 93.69 73 PHE A O 1
ATOM 581 N N . PHE A 1 74 ? 3.693 6.312 0.23 1 94.25 74 PHE A N 1
ATOM 582 C CA . PHE A 1 74 ? 4.887 5.684 -0.324 1 94.25 74 PHE A CA 1
ATOM 583 C C . PHE A 1 74 ? 4.512 4.57 -1.297 1 94.25 74 PHE A C 1
ATOM 585 O O . PHE A 1 74 ? 5.207 4.348 -2.291 1 94.25 74 PHE A O 1
ATOM 592 N N . SER A 1 75 ? 3.49 3.859 -0.975 1 93.12 75 SER A N 1
ATOM 593 C CA . SER A 1 75 ? 3.07 2.836 -1.925 1 93.12 75 SER A CA 1
ATOM 594 C C . SER A 1 75 ? 2.674 3.451 -3.262 1 93.12 75 SER A C 1
ATOM 596 O O . SER A 1 75 ? 2.932 2.873 -4.32 1 93.12 75 SER A O 1
ATOM 598 N N . ASN A 1 76 ? 2.025 4.629 -3.227 1 94.38 76 ASN A N 1
ATOM 599 C CA . ASN A 1 76 ? 1.675 5.328 -4.461 1 94.38 76 ASN A CA 1
ATOM 600 C C . ASN A 1 76 ? 2.91 5.895 -5.156 1 94.38 76 ASN A C 1
ATOM 602 O O . ASN A 1 76 ? 2.98 5.914 -6.387 1 94.38 76 ASN A O 1
ATOM 606 N N . LEU A 1 77 ? 3.826 6.383 -4.34 1 95.69 77 LEU A N 1
ATOM 607 C CA . LEU A 1 77 ? 5.094 6.836 -4.898 1 95.69 77 LEU A CA 1
ATOM 608 C C . LEU A 1 77 ? 5.789 5.707 -5.656 1 95.69 77 LEU A C 1
ATOM 610 O O . LEU A 1 77 ? 6.211 5.891 -6.801 1 95.69 77 LEU A O 1
ATOM 614 N N . ILE A 1 78 ? 5.855 4.566 -5.035 1 92.38 78 ILE A N 1
ATOM 615 C CA . ILE A 1 78 ? 6.488 3.391 -5.621 1 92.38 78 ILE A CA 1
ATOM 616 C C . ILE A 1 78 ? 5.762 3.002 -6.906 1 92.38 78 ILE A C 1
ATOM 618 O O . ILE A 1 78 ? 6.395 2.639 -7.902 1 92.38 78 ILE A O 1
ATOM 622 N N . GLU A 1 79 ? 4.469 3.092 -6.844 1 91.31 79 GLU A N 1
ATOM 623 C CA . GLU A 1 79 ? 3.688 2.789 -8.039 1 91.31 79 GLU A CA 1
ATOM 624 C C . GLU A 1 79 ? 4.086 3.691 -9.203 1 91.31 79 GLU A C 1
ATOM 626 O O . GLU A 1 79 ? 4.301 3.213 -10.32 1 91.31 79 GLU A O 1
ATOM 631 N N . GLY A 1 80 ? 4.133 4.969 -8.961 1 94.19 80 GLY A N 1
ATOM 632 C CA . GLY A 1 80 ? 4.547 5.902 -10 1 94.19 80 GLY A CA 1
ATOM 633 C C . GLY A 1 80 ? 5.941 5.625 -10.531 1 94.19 80 GLY A C 1
ATOM 634 O O . GLY A 1 80 ? 6.164 5.637 -11.742 1 94.19 80 GLY A O 1
ATOM 635 N N . ILE A 1 81 ? 6.867 5.348 -9.625 1 94.5 81 ILE A N 1
ATOM 636 C CA . ILE A 1 81 ? 8.242 5.023 -10 1 94.5 81 ILE A CA 1
ATOM 637 C C . ILE A 1 81 ? 8.258 3.76 -10.852 1 94.5 81 ILE A C 1
ATOM 639 O O . ILE A 1 81 ? 8.906 3.719 -11.898 1 94.5 81 ILE A O 1
ATOM 643 N N . GLY A 1 82 ? 7.562 2.77 -10.375 1 89.38 82 GLY A N 1
ATOM 644 C CA . GLY A 1 82 ? 7.508 1.505 -11.086 1 89.38 82 GLY A CA 1
ATOM 645 C C . GLY A 1 82 ? 6.973 1.641 -12.5 1 89.38 82 GLY A C 1
ATOM 646 O O . GLY A 1 82 ? 7.508 1.041 -13.438 1 89.38 82 GLY A O 1
ATOM 647 N N . LYS A 1 83 ? 5.891 2.352 -12.648 1 88.5 83 LYS A N 1
ATOM 648 C CA . LYS A 1 83 ? 5.309 2.584 -13.961 1 88.5 83 LYS A CA 1
ATOM 649 C C . LYS A 1 83 ? 6.34 3.174 -14.922 1 88.5 83 LYS A C 1
ATOM 651 O O . LYS A 1 83 ? 6.473 2.713 -16.062 1 88.5 83 LYS A O 1
ATOM 656 N N . GLU A 1 84 ? 7.02 4.176 -14.445 1 93.94 84 GLU A N 1
ATOM 657 C CA . GLU A 1 84 ? 8.008 4.836 -15.289 1 93.94 84 GLU A CA 1
ATOM 658 C C . GLU A 1 84 ? 9.195 3.91 -15.578 1 93.94 84 GLU A C 1
ATOM 660 O O . GLU A 1 84 ? 9.711 3.883 -16.688 1 93.94 84 GLU A O 1
ATOM 665 N N . CYS A 1 85 ? 9.641 3.168 -14.578 1 89.38 85 CYS A N 1
ATOM 666 C CA . CYS A 1 85 ? 10.703 2.191 -14.773 1 89.38 85 CYS A CA 1
ATOM 667 C C . CYS A 1 85 ? 10.336 1.188 -15.859 1 89.38 85 CYS A C 1
ATOM 669 O O . CYS A 1 85 ? 11.164 0.858 -16.703 1 89.38 85 CYS A O 1
ATOM 671 N N . ASN A 1 86 ? 9.172 0.763 -15.797 1 83.31 86 ASN A N 1
ATOM 672 C CA . ASN A 1 86 ? 8.703 -0.211 -16.781 1 83.31 86 ASN A CA 1
ATOM 673 C C . ASN A 1 86 ? 8.797 0.335 -18.203 1 83.31 86 ASN A C 1
ATOM 675 O O . ASN A 1 86 ? 9.156 -0.393 -19.125 1 83.31 86 ASN A O 1
ATOM 679 N N . LYS A 1 87 ? 8.469 1.552 -18.359 1 88.25 87 LYS A N 1
ATOM 680 C CA . LYS A 1 87 ? 8.531 2.188 -19.672 1 88.25 87 LYS A CA 1
ATOM 681 C C . LYS A 1 87 ? 9.953 2.125 -20.234 1 88.25 87 LYS A C 1
ATOM 683 O O . LYS A 1 87 ? 10.133 2.1 -21.453 1 88.25 87 LYS A O 1
ATOM 688 N N . HIS A 1 88 ? 10.883 2.104 -19.359 1 89.88 88 HIS A N 1
ATOM 689 C CA . HIS A 1 88 ? 12.281 2.154 -19.781 1 89.88 88 HIS A CA 1
ATOM 690 C C . HIS A 1 88 ? 12.969 0.805 -19.578 1 89.88 88 HIS A C 1
ATOM 692 O O . HIS A 1 88 ? 14.195 0.709 -19.656 1 89.88 88 HIS A O 1
ATOM 698 N N . ASN A 1 89 ? 12.156 -0.187 -19.219 1 82.06 89 ASN A N 1
ATOM 699 C CA . ASN A 1 89 ? 12.648 -1.542 -19 1 82.06 89 ASN A CA 1
ATOM 700 C C . ASN A 1 89 ? 13.656 -1.594 -17.859 1 82.06 89 ASN A C 1
ATOM 702 O O . ASN A 1 89 ? 14.703 -2.229 -17.969 1 82.06 89 ASN A O 1
ATOM 706 N N . TYR A 1 90 ? 13.469 -0.789 -16.859 1 83.56 90 TYR A N 1
ATOM 707 C CA . TYR A 1 90 ? 14.211 -0.84 -15.609 1 83.56 90 TYR A CA 1
ATOM 708 C C . TYR A 1 90 ? 13.438 -1.617 -14.547 1 83.56 90 TYR A C 1
ATOM 710 O O . TYR A 1 90 ? 12.219 -1.494 -14.445 1 83.56 90 TYR A O 1
ATOM 718 N N . SER A 1 91 ? 14.188 -2.395 -13.766 1 77.94 91 SER A N 1
ATOM 719 C CA . SER A 1 91 ? 13.617 -2.984 -12.555 1 77.94 91 SER A CA 1
ATOM 720 C C . SER A 1 91 ? 13.734 -2.027 -11.375 1 77.94 91 SER A C 1
ATOM 722 O O . SER A 1 91 ? 14.594 -1.146 -11.359 1 77.94 91 SER A O 1
ATOM 724 N N . LEU A 1 92 ? 12.82 -2.236 -10.461 1 84.38 92 LEU A N 1
ATOM 725 C CA . LEU A 1 92 ? 12.812 -1.366 -9.289 1 84.38 92 LEU A CA 1
ATOM 726 C C . LEU A 1 92 ? 13.062 -2.166 -8.016 1 84.38 92 LEU A C 1
ATOM 728 O O . LEU A 1 92 ? 12.375 -3.158 -7.758 1 84.38 92 LEU A O 1
ATOM 732 N N . LEU A 1 93 ? 14.094 -1.775 -7.32 1 81.94 93 LEU A N 1
ATOM 733 C CA . LEU A 1 93 ? 14.352 -2.307 -5.988 1 81.94 93 LEU A CA 1
ATOM 734 C C . LEU A 1 93 ? 13.812 -1.369 -4.914 1 81.94 93 LEU A C 1
ATOM 736 O O . LEU A 1 93 ? 14.227 -0.211 -4.828 1 81.94 93 LEU A O 1
ATOM 740 N N . VAL A 1 94 ? 12.898 -1.897 -4.184 1 86.25 94 VAL A N 1
ATOM 741 C CA . VAL A 1 94 ? 12.336 -1.09 -3.109 1 86.25 94 VAL A CA 1
ATOM 742 C C . VAL A 1 94 ? 13.039 -1.405 -1.794 1 86.25 94 VAL A C 1
ATOM 744 O O . VAL A 1 94 ? 13.117 -2.566 -1.387 1 86.25 94 VAL A O 1
ATOM 747 N N . LEU A 1 95 ? 13.523 -0.37 -1.209 1 86.12 95 LEU A N 1
ATOM 748 C CA . LEU A 1 95 ? 14.344 -0.478 -0.005 1 86.12 95 LEU A CA 1
ATOM 749 C C . LEU A 1 95 ? 13.664 0.212 1.174 1 86.12 95 LEU A C 1
ATOM 751 O O . LEU A 1 95 ? 13.656 1.442 1.255 1 86.12 9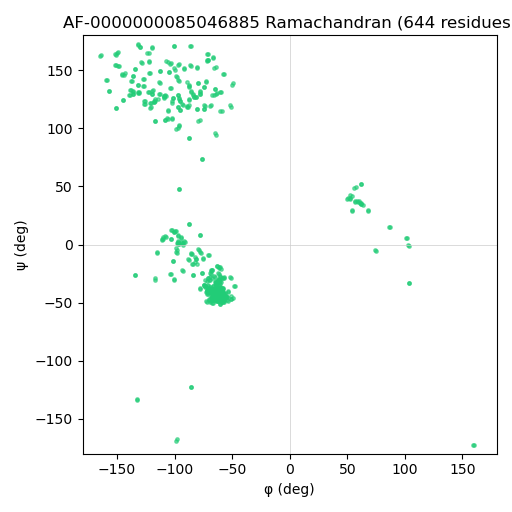5 LEU A O 1
ATOM 755 N N . GLN A 1 96 ? 13.148 -0.641 2.068 1 87.31 96 GLN A N 1
ATOM 756 C CA . GLN A 1 96 ? 12.461 -0.093 3.234 1 87.31 96 GLN A CA 1
ATOM 757 C C . GLN A 1 96 ? 13.445 0.188 4.367 1 87.31 96 GLN A C 1
ATOM 759 O O . GLN A 1 96 ? 14.125 -0.723 4.852 1 87.31 96 GLN A O 1
ATOM 764 N N . SER A 1 97 ? 13.477 1.423 4.863 1 87.5 97 SER A N 1
ATOM 765 C CA . SER A 1 97 ? 14.5 1.815 5.828 1 87.5 97 SER A CA 1
ATOM 766 C C . SER A 1 97 ? 13.938 1.868 7.242 1 87.5 97 SER A C 1
ATOM 768 O O . SER A 1 97 ? 14.688 1.803 8.219 1 87.5 97 SER A O 1
ATOM 770 N N . ASN A 1 98 ? 12.562 2.092 7.348 1 83.75 98 ASN A N 1
ATOM 771 C CA . ASN A 1 98 ? 11.93 2.354 8.633 1 83.75 98 ASN A CA 1
ATOM 772 C C . ASN A 1 98 ? 12.594 3.514 9.367 1 83.75 98 ASN A C 1
ATOM 774 O O . ASN A 1 98 ? 12.75 3.479 10.586 1 83.75 98 ASN A O 1
ATOM 778 N N . TYR A 1 99 ? 13.141 4.438 8.594 1 87.69 99 TYR A N 1
ATOM 779 C CA . TYR A 1 99 ? 13.852 5.609 9.094 1 87.69 99 TYR A CA 1
ATOM 780 C C . TYR A 1 99 ? 15 5.207 10.008 1 87.69 99 TYR A C 1
ATOM 782 O O . TYR A 1 99 ? 15.227 5.84 11.039 1 87.69 99 TYR A O 1
ATOM 790 N N . ASP A 1 100 ? 15.617 4.164 9.648 1 87.88 100 ASP A N 1
ATOM 791 C CA . ASP A 1 100 ? 16.859 3.734 10.281 1 87.88 100 ASP A CA 1
ATOM 792 C C . ASP A 1 100 ? 18.078 4.227 9.492 1 87.88 100 ASP A C 1
ATOM 794 O O . ASP A 1 100 ? 18.312 3.781 8.375 1 87.88 100 ASP A O 1
ATOM 798 N N . ILE A 1 101 ? 18.828 5.062 10.117 1 88.25 101 ILE A N 1
ATOM 799 C CA . ILE A 1 101 ? 19.922 5.738 9.445 1 88.25 101 ILE A CA 1
ATOM 800 C C . ILE A 1 101 ? 20.938 4.707 8.961 1 88.25 101 ILE A C 1
ATOM 802 O O . ILE A 1 101 ? 21.5 4.84 7.867 1 88.25 101 ILE A O 1
ATOM 806 N N . LYS A 1 102 ? 21.219 3.715 9.773 1 86.44 102 LYS A N 1
ATOM 807 C CA . LYS A 1 102 ? 22.188 2.691 9.406 1 86.44 102 LYS A CA 1
ATOM 808 C C . LYS A 1 102 ? 21.75 1.937 8.156 1 86.44 102 LYS A C 1
ATOM 810 O O . LYS A 1 102 ? 22.562 1.667 7.27 1 86.44 102 LYS A O 1
ATOM 815 N N . LYS A 1 103 ? 20.516 1.662 8.109 1 84.75 103 LYS A N 1
ATOM 816 C CA . LYS A 1 103 ? 19.969 0.981 6.934 1 84.75 103 LYS A CA 1
ATOM 817 C C . LYS A 1 103 ? 20.047 1.87 5.699 1 84.75 103 LYS A C 1
ATOM 819 O O . LYS A 1 103 ? 20.438 1.41 4.621 1 84.75 103 LYS A O 1
ATOM 824 N N . GLU A 1 104 ? 19.625 3.088 5.902 1 88.62 104 GLU A N 1
ATOM 825 C CA . GLU A 1 104 ? 19.672 4.012 4.773 1 88.62 104 GLU A CA 1
ATOM 826 C C . GLU A 1 104 ? 21.078 4.117 4.199 1 88.62 104 GLU A C 1
ATOM 828 O O . GLU A 1 104 ? 21.266 4.047 2.982 1 88.62 104 GLU A O 1
ATOM 833 N N . LEU A 1 105 ? 22.062 4.25 5.082 1 85.62 105 LEU A N 1
ATOM 834 C CA . LEU A 1 105 ? 23.453 4.359 4.645 1 85.62 105 LEU A CA 1
ATOM 835 C C . LEU A 1 105 ? 23.891 3.102 3.902 1 85.62 105 LEU A C 1
ATOM 837 O O . LEU A 1 105 ? 24.594 3.184 2.895 1 85.62 105 LEU A O 1
ATOM 841 N N . LYS A 1 106 ? 23.469 2.02 4.398 1 82.19 106 LYS A N 1
ATOM 842 C CA . LYS A 1 106 ? 23.781 0.751 3.746 1 82.19 106 LYS A CA 1
ATOM 843 C C . LYS A 1 106 ? 23.203 0.704 2.334 1 82.19 106 LYS A C 1
ATOM 845 O O . LYS A 1 106 ? 23.797 0.124 1.429 1 82.19 106 LYS A O 1
ATOM 850 N N . TYR A 1 107 ? 22.031 1.239 2.174 1 84.75 107 TYR A N 1
ATOM 851 C CA . TYR A 1 107 ? 21.406 1.24 0.859 1 84.75 107 TYR A CA 1
ATOM 852 C C . TYR A 1 107 ? 22.203 2.08 -0.131 1 84.75 107 TYR A C 1
ATOM 854 O O . TYR A 1 107 ? 22.266 1.75 -1.317 1 84.75 107 TYR A O 1
ATOM 862 N N . PHE A 1 108 ? 22.812 3.131 0.348 1 86.25 108 PHE A N 1
ATOM 863 C CA . PHE A 1 108 ? 23.625 3.959 -0.531 1 86.25 108 PHE A CA 1
ATOM 864 C C . PHE A 1 108 ? 24.875 3.209 -0.972 1 86.25 108 PHE A C 1
ATOM 866 O O . PHE A 1 108 ? 25.438 3.486 -2.039 1 86.25 108 PHE A O 1
ATOM 873 N N . ASP A 1 109 ? 25.297 2.254 -0.167 1 81.25 109 ASP A N 1
ATOM 874 C CA . ASP A 1 109 ? 26.422 1.41 -0.56 1 81.25 109 ASP A CA 1
ATOM 875 C C . ASP A 1 109 ? 26.094 0.622 -1.827 1 81.25 109 ASP A C 1
ATOM 877 O O . ASP A 1 109 ? 26.984 0.326 -2.623 1 81.25 109 ASP A O 1
ATOM 881 N N . MET A 1 110 ? 24.844 0.324 -1.971 1 78.44 110 MET A N 1
ATOM 882 C CA . MET A 1 110 ? 24.438 -0.39 -3.178 1 78.44 110 MET A CA 1
ATOM 883 C C . MET A 1 110 ? 24.688 0.455 -4.422 1 78.44 110 MET A C 1
ATOM 885 O O . MET A 1 110 ? 25 -0.078 -5.488 1 78.44 110 MET A O 1
ATOM 889 N N . LEU A 1 111 ? 24.469 1.694 -4.293 1 82.62 111 LEU A N 1
ATOM 890 C CA . LEU A 1 111 ? 24.766 2.627 -5.375 1 82.62 111 LEU A CA 1
ATOM 891 C C . LEU A 1 111 ? 26.266 2.73 -5.617 1 82.62 111 LEU A C 1
ATOM 893 O O . LEU A 1 111 ? 26.719 2.65 -6.758 1 82.62 111 LEU A O 1
ATOM 897 N N . LYS A 1 112 ? 26.984 2.854 -4.57 1 78.5 112 LYS A N 1
ATOM 898 C CA . LYS A 1 112 ? 28.438 2.969 -4.629 1 78.5 112 LYS A CA 1
ATOM 899 C C . LYS A 1 112 ? 29.062 1.74 -5.289 1 78.5 112 LYS A C 1
ATOM 901 O O . LYS A 1 112 ? 30 1.862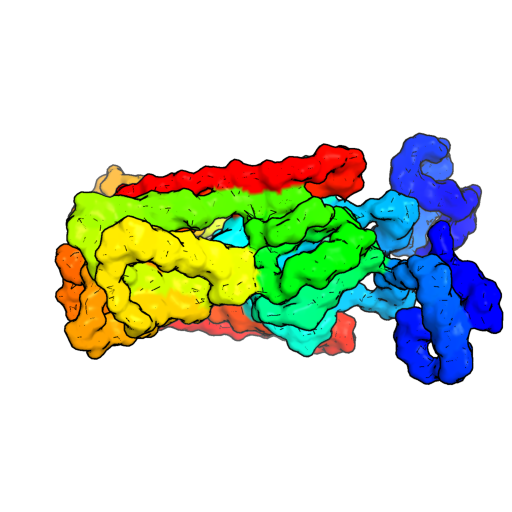 -6.078 1 78.5 112 LYS A O 1
ATOM 906 N N . ASN A 1 113 ? 28.516 0.639 -5 1 72.56 113 ASN A N 1
ATOM 907 C CA . ASN A 1 113 ? 29.062 -0.625 -5.477 1 72.56 113 ASN A CA 1
ATOM 908 C C . ASN A 1 113 ? 28.453 -1.038 -6.812 1 72.56 113 ASN A C 1
ATOM 910 O O . ASN A 1 113 ? 28.641 -2.172 -7.258 1 72.56 113 ASN A O 1
ATOM 914 N N . LYS A 1 114 ? 27.578 -0.182 -7.34 1 77.5 114 LYS A N 1
ATOM 915 C CA . LYS A 1 114 ? 27.016 -0.32 -8.68 1 77.5 114 LYS A CA 1
ATOM 916 C C . LYS A 1 114 ? 26.094 -1.532 -8.766 1 77.5 114 LYS A C 1
ATOM 918 O O . LYS A 1 114 ? 26.078 -2.242 -9.773 1 77.5 114 LYS A O 1
ATOM 923 N N . VAL A 1 115 ? 25.516 -1.805 -7.645 1 72.44 115 VAL A N 1
ATOM 924 C CA . VAL A 1 115 ? 24.469 -2.822 -7.625 1 72.44 115 VAL A CA 1
ATOM 925 C C . VAL A 1 115 ? 23.219 -2.295 -8.32 1 72.44 115 VAL A C 1
ATOM 927 O O . VAL A 1 115 ? 22.438 -3.068 -8.875 1 72.44 115 VAL A O 1
ATOM 930 N N . ILE A 1 116 ? 23.047 -1.025 -8.266 1 83 116 ILE A N 1
ATOM 931 C CA . ILE A 1 116 ? 21.969 -0.32 -8.953 1 83 116 ILE A CA 1
ATOM 932 C C . ILE A 1 116 ? 22.547 0.839 -9.766 1 83 116 ILE A C 1
ATOM 934 O O . ILE A 1 116 ? 23.625 1.359 -9.438 1 83 116 ILE A O 1
ATOM 938 N N . ASP A 1 117 ? 21.781 1.218 -10.773 1 88.56 117 ASP A N 1
ATOM 939 C CA . ASP A 1 117 ? 22.266 2.283 -11.648 1 88.56 117 ASP A CA 1
ATOM 940 C C . ASP A 1 117 ? 21.953 3.658 -11.062 1 88.56 117 ASP A C 1
ATOM 942 O O . ASP A 1 117 ? 22.625 4.645 -11.391 1 88.56 117 ASP A O 1
ATOM 946 N N . GLY A 1 118 ? 20.984 3.764 -10.289 1 92.94 118 GLY A N 1
ATOM 947 C CA . GLY A 1 118 ? 20.531 5.008 -9.68 1 92.94 118 GLY A CA 1
ATOM 948 C C . GLY A 1 118 ? 19.594 4.797 -8.516 1 92.94 118 GLY A C 1
ATOM 949 O O . GLY A 1 118 ? 19.031 3.709 -8.352 1 92.94 118 GLY A O 1
ATOM 950 N N . MET A 1 119 ? 19.453 5.891 -7.727 1 93.56 119 MET A N 1
ATOM 951 C CA . MET A 1 119 ? 18.656 5.801 -6.508 1 93.56 119 MET A CA 1
ATOM 952 C C . MET A 1 119 ? 17.672 6.961 -6.41 1 93.56 119 MET A C 1
ATOM 954 O O . MET A 1 119 ? 18.047 8.109 -6.672 1 93.56 119 MET A O 1
ATOM 958 N N . ILE A 1 120 ? 16.469 6.609 -6.129 1 94.88 120 ILE A N 1
ATOM 959 C CA . ILE A 1 120 ? 15.477 7.605 -5.754 1 94.88 120 ILE A CA 1
ATOM 960 C C . ILE A 1 120 ? 15.297 7.609 -4.238 1 94.88 120 ILE A C 1
ATOM 962 O O . ILE A 1 120 ? 15.086 6.555 -3.629 1 94.88 120 ILE A O 1
ATOM 966 N N . VAL A 1 121 ? 15.438 8.758 -3.658 1 92.88 121 VAL A N 1
ATOM 967 C CA . VAL A 1 121 ? 15.195 8.914 -2.229 1 92.88 121 VAL A CA 1
ATOM 968 C C . VAL A 1 121 ? 13.773 9.414 -1.993 1 92.88 121 VAL A C 1
ATOM 970 O O . VAL A 1 121 ? 13.492 10.602 -2.146 1 92.88 121 VAL A O 1
ATOM 973 N N . GLY A 1 122 ? 12.938 8.484 -1.602 1 93.75 122 GLY A N 1
ATOM 974 C CA . GLY A 1 122 ? 11.578 8.875 -1.278 1 93.75 122 GLY A CA 1
ATOM 975 C C . GLY A 1 122 ? 11.477 9.719 -0.022 1 93.75 122 GLY A C 1
ATOM 976 O O . GLY A 1 122 ? 10.773 10.734 -0.001 1 93.75 122 GLY A O 1
ATOM 977 N N . SER A 1 123 ? 12.102 9.258 0.972 1 91.19 123 SER A N 1
ATOM 978 C CA . SER A 1 123 ? 12.25 9.953 2.246 1 91.19 123 SER A CA 1
ATOM 979 C C . SER A 1 123 ? 13.438 9.406 3.035 1 91.19 123 SER A C 1
ATOM 981 O O . SER A 1 123 ? 13.719 8.211 2.986 1 91.19 123 SER A O 1
ATOM 983 N N . SER A 1 124 ? 14.125 10.336 3.682 1 88.12 124 SER A N 1
ATOM 984 C CA . SER A 1 124 ? 15.305 9.945 4.438 1 88.12 124 SER A CA 1
ATOM 985 C C . SER A 1 124 ? 15.508 10.836 5.656 1 88.12 124 SER A C 1
ATOM 987 O O . SER A 1 124 ? 15.062 11.984 5.668 1 88.12 124 SER A O 1
ATOM 989 N N . ILE A 1 125 ? 16.156 10.273 6.641 1 86.88 125 ILE A N 1
ATOM 990 C CA . ILE A 1 125 ? 16.484 11.078 7.812 1 86.88 125 ILE A CA 1
ATOM 991 C C . ILE A 1 125 ? 18 11.297 7.875 1 86.88 125 ILE A C 1
ATOM 993 O O . ILE A 1 125 ? 18.516 11.852 8.844 1 86.88 125 ILE A O 1
ATOM 997 N N . ILE A 1 126 ? 18.703 10.828 6.855 1 84.06 126 ILE A N 1
ATOM 998 C CA . ILE A 1 126 ? 20.125 11.156 6.754 1 84.06 126 ILE A CA 1
ATOM 999 C C . ILE A 1 126 ? 20.297 12.664 6.57 1 84.06 126 ILE A C 1
ATOM 1001 O O . ILE A 1 126 ? 19.625 13.273 5.73 1 84.06 126 ILE A O 1
ATOM 1005 N N . PRO A 1 127 ? 21.141 13.164 7.387 1 82.5 127 PRO A N 1
ATOM 1006 C CA . PRO A 1 127 ? 21.391 14.594 7.199 1 82.5 127 PRO A CA 1
ATOM 1007 C C . PRO A 1 127 ? 21.875 14.938 5.789 1 82.5 127 PRO A C 1
ATOM 1009 O O . PRO A 1 127 ? 22.609 14.156 5.188 1 82.5 127 PRO A O 1
ATOM 1012 N N . THR A 1 128 ? 21.484 16.094 5.336 1 78 128 THR A N 1
ATOM 1013 C CA . THR A 1 128 ? 21.734 16.516 3.965 1 78 128 THR A CA 1
ATOM 1014 C C . THR A 1 128 ? 23.234 16.5 3.652 1 78 128 THR A C 1
ATOM 1016 O O . THR A 1 128 ? 23.641 16.109 2.553 1 78 128 THR A O 1
ATOM 1019 N N . ASN A 1 129 ? 24.016 16.938 4.547 1 79.19 129 ASN A N 1
ATOM 1020 C CA . ASN A 1 129 ? 25.469 16.984 4.316 1 79.19 129 ASN A CA 1
ATOM 1021 C C . ASN A 1 129 ? 26.031 15.586 4.062 1 79.19 129 ASN A C 1
ATOM 1023 O O . ASN A 1 129 ? 26.938 15.414 3.248 1 79.19 129 ASN A O 1
ATOM 1027 N N . LYS A 1 130 ? 25.438 14.672 4.715 1 81.62 130 LYS A N 1
ATOM 1028 C CA . LYS A 1 130 ? 25.906 13.297 4.52 1 81.62 130 LYS A CA 1
ATOM 1029 C C . LYS A 1 130 ? 25.438 12.758 3.172 1 81.62 130 LYS A C 1
ATOM 1031 O O . LYS A 1 130 ? 26.156 12.008 2.514 1 81.62 130 LYS A O 1
ATOM 1036 N N . ILE A 1 131 ? 24.281 13.141 2.76 1 79.75 131 ILE A N 1
ATOM 1037 C CA . ILE A 1 131 ? 23.797 12.711 1.454 1 79.75 131 ILE A CA 1
ATOM 1038 C C . ILE A 1 131 ? 24.656 13.328 0.352 1 79.75 131 ILE A C 1
ATOM 1040 O O . ILE A 1 131 ? 24.906 12.695 -0.671 1 79.75 131 ILE A O 1
ATOM 1044 N N . ASN A 1 132 ? 25.078 14.539 0.587 1 80.88 132 ASN A N 1
ATOM 1045 C CA . ASN A 1 132 ? 25.969 15.195 -0.358 1 80.88 132 ASN A CA 1
ATOM 1046 C C . ASN A 1 132 ? 27.25 14.383 -0.58 1 80.88 132 ASN A C 1
ATOM 1048 O O . ASN A 1 132 ? 27.734 14.273 -1.709 1 80.88 132 ASN A O 1
ATOM 1052 N N . ASP A 1 133 ? 27.641 13.852 0.467 1 77.94 133 ASP A N 1
ATOM 1053 C CA . ASP A 1 133 ? 28.859 13.047 0.386 1 77.94 133 ASP A CA 1
ATOM 1054 C C . ASP A 1 133 ? 28.609 11.773 -0.423 1 77.94 133 ASP A C 1
ATOM 1056 O O . ASP A 1 133 ? 29.516 11.297 -1.126 1 77.94 133 ASP A O 1
ATOM 1060 N N . LEU A 1 134 ? 27.453 11.406 -0.358 1 75.06 134 LEU A N 1
ATOM 1061 C CA . LEU A 1 134 ? 27.094 10.156 -1.017 1 75.06 134 LEU A CA 1
ATOM 1062 C C . LEU A 1 134 ? 26.797 10.391 -2.494 1 75.06 134 LEU A C 1
ATOM 1064 O O . LEU A 1 134 ? 26.75 9.438 -3.277 1 75.06 134 LEU A O 1
ATOM 1068 N N . SER A 1 135 ? 26.562 11.641 -2.852 1 75.06 135 SER A N 1
ATOM 1069 C CA . SER A 1 135 ? 26.203 11.984 -4.223 1 75.06 135 SER A CA 1
ATOM 1070 C C . SER A 1 135 ? 27.312 11.609 -5.199 1 75.06 135 SER A C 1
ATOM 1072 O O . SER A 1 135 ? 27.062 11.469 -6.398 1 75.06 135 SER A O 1
ATOM 1074 N N . SER A 1 136 ? 28.453 11.453 -4.656 1 76.25 136 SER A N 1
ATOM 1075 C CA . SER A 1 136 ? 29.578 11.031 -5.492 1 76.25 136 SER A CA 1
ATOM 1076 C C . SER A 1 136 ? 29.484 9.547 -5.832 1 76.25 136 SER A C 1
ATOM 1078 O O . SER A 1 136 ? 30.141 9.078 -6.762 1 76.25 136 SER A O 1
ATOM 1080 N N . SER A 1 137 ? 28.609 8.969 -5.145 1 73.38 137 SER A N 1
ATOM 1081 C CA . SER A 1 137 ? 28.5 7.516 -5.262 1 73.38 137 SER A CA 1
ATOM 1082 C C . SER A 1 137 ? 27.672 7.125 -6.484 1 73.38 137 SER A C 1
ATOM 1084 O O . SER A 1 137 ? 27.703 5.973 -6.922 1 73.38 137 SER A O 1
ATOM 1086 N N . GLY A 1 138 ? 26.984 8 -7.035 1 85.75 138 GLY A N 1
ATOM 1087 C CA . GLY A 1 138 ? 26.109 7.648 -8.148 1 85.75 138 GLY A CA 1
ATOM 1088 C C . GLY A 1 138 ? 25 8.656 -8.383 1 85.75 138 GLY A C 1
ATOM 1089 O O . GLY A 1 138 ? 25.047 9.766 -7.852 1 85.75 138 GLY A O 1
ATOM 1090 N N . LYS A 1 139 ? 24.125 8.297 -9.266 1 91.62 139 LYS A N 1
ATOM 1091 C CA . LYS A 1 139 ? 23.031 9.195 -9.656 1 91.62 139 LYS A CA 1
ATOM 1092 C C . LYS A 1 139 ? 21.875 9.102 -8.672 1 91.62 139 LYS A C 1
ATOM 1094 O O . LYS A 1 139 ? 21.406 8 -8.359 1 91.62 139 LYS A O 1
ATOM 1099 N N . ILE A 1 140 ? 21.453 10.242 -8.164 1 92.06 140 ILE A N 1
ATOM 1100 C CA . ILE A 1 140 ? 20.438 10.297 -7.129 1 92.06 140 ILE A CA 1
ATOM 1101 C C . ILE A 1 140 ? 19.375 11.328 -7.496 1 92.06 140 ILE A C 1
ATOM 1103 O O . ILE A 1 140 ? 19.703 12.406 -8.016 1 92.06 140 ILE A O 1
ATOM 1107 N N . ILE A 1 141 ? 18.125 10.977 -7.285 1 92.94 141 ILE A N 1
ATOM 1108 C CA . ILE A 1 141 ? 17 11.914 -7.297 1 92.94 141 ILE A CA 1
ATOM 1109 C C . ILE A 1 141 ? 16.312 11.914 -5.934 1 92.94 141 ILE A C 1
ATOM 1111 O O . ILE A 1 141 ? 16.062 10.859 -5.355 1 92.94 141 ILE A O 1
ATOM 1115 N N . SER A 1 142 ? 16.062 13.078 -5.387 1 92 142 SER A N 1
ATOM 1116 C CA . SER A 1 142 ? 15.328 13.188 -4.129 1 92 142 SER A CA 1
ATOM 1117 C C . SER A 1 142 ? 13.883 13.617 -4.371 1 92 142 SER A C 1
ATOM 1119 O O . SER A 1 142 ? 13.625 14.539 -5.148 1 92 142 SER A O 1
ATOM 1121 N N . CYS A 1 143 ? 12.977 12.914 -3.689 1 92.94 143 CYS A N 1
ATOM 1122 C CA . CYS A 1 143 ? 11.57 13.273 -3.795 1 92.94 143 CYS A CA 1
ATOM 1123 C C . CYS A 1 143 ? 11.156 14.211 -2.666 1 92.94 143 CYS A C 1
ATOM 1125 O O . CYS A 1 143 ? 9.977 14.508 -2.498 1 92.94 143 CYS A O 1
ATOM 1127 N N . GLU A 1 144 ? 12.062 14.648 -1.882 1 85.44 144 GLU A N 1
ATOM 1128 C CA . GLU A 1 144 ? 11.82 15.641 -0.835 1 85.44 144 GLU A CA 1
ATOM 1129 C C . GLU A 1 144 ? 12.711 16.859 -1.019 1 85.44 144 GLU A C 1
ATOM 1131 O O . GLU A 1 144 ? 13.758 16.781 -1.667 1 85.44 144 GLU A O 1
ATOM 1136 N N . TYR A 1 145 ? 12.25 17.891 -0.436 1 76.56 145 TYR A N 1
ATOM 1137 C CA . TYR A 1 145 ? 13.102 19.078 -0.446 1 76.56 145 TYR A CA 1
ATOM 1138 C C . TYR A 1 145 ? 14.328 18.859 0.428 1 76.56 145 TYR A C 1
ATOM 1140 O O . TYR A 1 145 ? 14.234 18.312 1.53 1 76.56 145 TYR A O 1
ATOM 1148 N N . SER A 1 146 ? 15.406 18.938 -0.163 1 69.56 146 SER A N 1
ATOM 1149 C CA . SER A 1 146 ? 16.672 18.922 0.562 1 69.56 146 SER A CA 1
ATOM 1150 C C . SER A 1 146 ? 17.484 20.188 0.28 1 69.56 146 SER A C 1
ATOM 1152 O O . SER A 1 146 ? 17.375 20.766 -0.799 1 69.56 146 SER A O 1
ATOM 1154 N N . ALA A 1 147 ? 18.188 20.531 1.293 1 65.81 147 ALA A N 1
ATOM 1155 C CA . ALA A 1 147 ? 19 21.734 1.15 1 65.81 147 ALA A CA 1
ATOM 1156 C C . ALA A 1 147 ? 20.172 21.5 0.194 1 65.81 147 ALA A C 1
ATOM 1158 O O . ALA A 1 147 ? 20.828 22.438 -0.242 1 65.81 147 ALA A O 1
ATOM 1159 N N . SER A 1 148 ? 20.297 20.219 -0.14 1 70.56 148 SER A N 1
ATOM 1160 C CA . SER A 1 148 ? 21.453 19.922 -0.979 1 70.56 148 SER A CA 1
ATOM 1161 C C . SER A 1 148 ? 21.188 20.281 -2.436 1 70.56 148 SER A C 1
ATOM 1163 O O . SER A 1 148 ? 20.078 20.094 -2.938 1 70.56 148 SER A O 1
ATOM 1165 N N . GLU A 1 149 ? 22.219 20.875 -3.076 1 73.69 149 GLU A N 1
ATOM 1166 C CA . GLU A 1 149 ? 22.172 21.172 -4.508 1 73.69 149 GLU A CA 1
ATOM 1167 C C . GLU A 1 149 ? 22.953 20.125 -5.301 1 73.69 149 GLU A C 1
ATOM 1169 O O . GLU A 1 149 ? 23.141 20.25 -6.512 1 73.69 149 GLU A O 1
ATOM 1174 N N . LYS A 1 150 ? 23.297 19.125 -4.676 1 78.69 150 LYS A N 1
ATOM 1175 C CA . LYS A 1 150 ? 24.203 18.188 -5.32 1 78.69 150 LYS A CA 1
ATOM 1176 C C . LYS A 1 150 ? 23.438 17.141 -6.125 1 78.69 150 LYS A C 1
ATOM 1178 O O . LYS A 1 150 ? 24.016 16.453 -6.965 1 78.69 150 LYS A O 1
ATOM 1183 N N . PHE A 1 151 ? 22.188 17.094 -5.914 1 82.62 151 PHE A N 1
ATOM 1184 C CA . PHE A 1 151 ? 21.359 16.172 -6.699 1 82.62 151 PHE A CA 1
ATOM 1185 C C . PHE A 1 151 ? 19.984 16.781 -6.965 1 82.62 151 PHE A C 1
ATOM 1187 O O . PHE A 1 151 ? 19.469 17.562 -6.152 1 82.62 151 PHE A O 1
ATOM 1194 N N . PRO A 1 152 ? 19.516 16.422 -8.125 1 88.69 152 PRO A N 1
ATOM 1195 C CA . PRO A 1 152 ? 18.219 17 -8.469 1 88.69 152 PRO A CA 1
ATOM 1196 C C . PRO A 1 152 ? 17.094 16.516 -7.547 1 88.69 152 PRO A C 1
ATOM 1198 O O . PRO A 1 152 ? 17.203 15.438 -6.969 1 88.69 152 PRO A O 1
ATOM 1201 N N . ARG A 1 153 ? 16.156 17.422 -7.469 1 91.44 153 ARG A N 1
ATOM 1202 C CA . ARG A 1 153 ? 15.008 17.141 -6.617 1 91.44 153 ARG A CA 1
ATOM 1203 C C . ARG A 1 153 ? 13.703 17.312 -7.383 1 91.44 153 ARG A C 1
ATOM 1205 O O . ARG A 1 153 ? 13.602 18.172 -8.273 1 91.44 153 ARG A O 1
ATOM 1212 N N . VAL A 1 154 ? 12.797 16.453 -7.09 1 92.94 154 VAL A N 1
ATOM 1213 C CA . VAL A 1 154 ? 11.383 16.594 -7.449 1 92.94 154 VAL A CA 1
ATOM 1214 C C . VAL A 1 154 ? 10.531 16.594 -6.188 1 92.94 154 VAL A C 1
ATOM 1216 O O . VAL A 1 154 ? 10.57 15.633 -5.402 1 92.94 154 VAL A O 1
ATOM 1219 N N . PHE A 1 155 ? 9.828 17.672 -5.945 1 90.62 155 PHE A N 1
ATOM 1220 C CA . PHE A 1 155 ? 9.117 17.75 -4.676 1 90.62 155 PHE A CA 1
ATOM 1221 C C . PHE A 1 155 ? 7.852 18.594 -4.809 1 90.62 155 PHE A C 1
ATOM 1223 O O . PHE A 1 155 ? 7.625 19.219 -5.848 1 90.62 155 PHE A O 1
ATOM 1230 N N . VAL A 1 156 ? 7.07 18.438 -3.848 1 92.19 156 VAL A N 1
ATOM 1231 C CA . VAL A 1 156 ? 5.863 19.266 -3.771 1 92.19 156 VAL A CA 1
ATOM 1232 C C . VAL A 1 156 ? 6.109 20.469 -2.871 1 92.19 156 VAL A C 1
ATOM 1234 O O . VAL A 1 156 ? 6.953 20.422 -1.975 1 92.19 156 VAL A O 1
ATOM 1237 N N . ASP A 1 157 ? 5.355 21.516 -3.096 1 91 157 ASP A N 1
ATOM 1238 C CA . ASP A 1 157 ? 5.496 22.75 -2.328 1 91 157 ASP A CA 1
ATOM 1239 C C . ASP A 1 157 ? 4.645 22.703 -1.061 1 91 157 ASP A C 1
ATOM 1241 O O . ASP A 1 157 ? 3.537 23.25 -1.03 1 91 157 ASP A O 1
ATOM 1245 N N . HIS A 1 158 ? 5.234 22.266 -0.033 1 92.25 158 HIS A N 1
ATOM 1246 C CA . HIS A 1 158 ? 4.488 22.078 1.207 1 92.25 158 HIS A CA 1
ATOM 1247 C C . HIS A 1 158 ? 4.094 23.422 1.812 1 92.25 158 HIS A C 1
ATOM 1249 O O . HIS A 1 158 ? 3.059 23.531 2.475 1 92.25 158 HIS A O 1
ATOM 1255 N N . GLU A 1 159 ? 4.863 24.406 1.606 1 93.38 159 GLU A N 1
ATOM 1256 C CA . GLU A 1 159 ? 4.492 25.734 2.098 1 93.38 159 GLU A CA 1
ATOM 1257 C C . GLU A 1 159 ? 3.172 26.203 1.491 1 93.38 159 GLU A C 1
ATOM 1259 O O . GLU A 1 159 ? 2.287 26.672 2.207 1 93.38 159 GLU A O 1
ATOM 1264 N N . SER A 1 160 ? 3.074 26.031 0.221 1 95.5 160 SER A N 1
ATOM 1265 C CA . SER A 1 160 ? 1.833 26.391 -0.458 1 95.5 160 SER A CA 1
ATOM 1266 C C . SER A 1 160 ? 0.675 25.516 0.011 1 95.5 160 SER A C 1
ATOM 1268 O O . SER A 1 160 ? -0.453 26 0.152 1 95.5 160 SER A O 1
ATOM 1270 N N . GLY A 1 161 ? 0.944 24.281 0.186 1 96.75 161 GLY A N 1
ATOM 1271 C CA . GLY A 1 161 ? -0.085 23.375 0.659 1 96.75 161 GLY A CA 1
ATOM 1272 C C . GLY A 1 161 ? -0.637 23.75 2.021 1 96.75 161 GLY A C 1
ATOM 1273 O O . GLY A 1 161 ? -1.852 23.734 2.23 1 96.75 161 GLY A O 1
ATOM 1274 N N . PHE A 1 162 ? 0.238 24.094 2.881 1 97.56 162 PHE A N 1
ATOM 1275 C CA . PHE A 1 162 ? -0.192 24.469 4.219 1 97.56 162 PHE A CA 1
ATOM 1276 C C . PHE A 1 162 ? -0.897 25.812 4.195 1 97.56 162 PHE A C 1
ATOM 1278 O O . PHE A 1 162 ? -1.83 26.047 4.969 1 97.56 162 PHE A O 1
ATOM 1285 N N . LYS A 1 163 ? -0.419 26.672 3.338 1 98.19 163 LYS A N 1
ATOM 1286 C CA . LYS A 1 163 ? -1.119 27.938 3.162 1 98.19 163 LYS A CA 1
ATOM 1287 C C . LYS A 1 163 ? -2.557 27.719 2.699 1 98.19 163 LYS A C 1
ATOM 1289 O O . LYS A 1 163 ? -3.482 28.359 3.205 1 98.19 163 LYS A O 1
ATOM 1294 N N . LEU A 1 164 ? -2.768 26.828 1.74 1 98.38 164 LEU A N 1
ATOM 1295 C CA . LEU A 1 164 ? -4.102 26.484 1.26 1 98.38 164 LEU A CA 1
ATOM 1296 C C . LEU A 1 164 ? -4.977 25.984 2.402 1 98.38 164 LEU A C 1
ATOM 1298 O O . LEU A 1 164 ? -6.125 26.406 2.547 1 98.38 164 LEU A O 1
ATOM 1302 N N . ALA A 1 165 ? -4.398 25.109 3.24 1 98.56 165 ALA A N 1
ATOM 1303 C CA . ALA A 1 165 ? -5.141 24.5 4.336 1 98.56 165 ALA A CA 1
ATOM 1304 C C . ALA A 1 165 ? -5.531 25.531 5.387 1 98.56 165 ALA A C 1
ATOM 1306 O O . ALA A 1 165 ? -6.703 25.641 5.746 1 98.56 165 ALA A O 1
ATOM 1307 N N . VAL A 1 166 ? -4.594 26.312 5.832 1 98.69 166 VAL A N 1
ATOM 1308 C CA . VAL A 1 166 ? -4.812 27.266 6.914 1 98.69 166 VAL A CA 1
ATOM 1309 C C . VAL A 1 166 ? -5.691 28.406 6.43 1 98.69 166 VAL A C 1
ATOM 1311 O O . VAL A 1 166 ? -6.586 28.859 7.148 1 98.69 166 VAL A O 1
ATOM 1314 N N . ASP A 1 167 ? -5.438 28.844 5.199 1 98.62 167 ASP A N 1
ATOM 1315 C CA . ASP A 1 167 ? -6.277 29.891 4.625 1 98.62 167 ASP A CA 1
ATOM 1316 C C . ASP A 1 167 ? -7.734 29.453 4.559 1 98.62 167 ASP A C 1
ATOM 1318 O O . ASP A 1 167 ? -8.641 30.25 4.848 1 98.62 167 ASP A O 1
ATOM 1322 N N . HIS A 1 168 ? -7.938 28.25 4.156 1 98.69 168 HIS A N 1
ATOM 1323 C CA . HIS A 1 168 ? -9.297 27.734 4.07 1 98.69 168 HIS A CA 1
ATOM 1324 C C . HIS A 1 168 ? -9.969 27.719 5.441 1 98.69 168 HIS A C 1
ATOM 1326 O O . HIS A 1 168 ? -11.109 28.141 5.578 1 98.69 168 HIS A O 1
ATOM 1332 N N . LEU A 1 169 ? -9.258 27.25 6.43 1 98.62 169 LEU A N 1
ATOM 1333 C CA . LEU A 1 169 ? -9.797 27.203 7.789 1 98.62 169 LEU A CA 1
ATOM 1334 C C . LEU A 1 169 ? -10.062 28.594 8.32 1 98.62 169 LEU A C 1
ATOM 1336 O O . LEU A 1 169 ? -11.102 28.844 8.938 1 98.62 169 LEU A O 1
ATOM 1340 N N . LYS A 1 170 ? -9.148 29.5 8.062 1 97.94 170 LYS A N 1
ATOM 1341 C CA . LYS A 1 170 ? -9.312 30.891 8.492 1 97.94 170 LYS A CA 1
ATOM 1342 C C . LYS A 1 170 ? -10.531 31.531 7.836 1 97.94 170 LYS A C 1
ATOM 1344 O O . LYS A 1 170 ? -11.281 32.25 8.484 1 97.94 170 LYS A O 1
ATOM 1349 N N . SER A 1 171 ? -10.633 31.281 6.559 1 97.94 171 SER A N 1
ATOM 1350 C CA . SER A 1 171 ? -11.758 31.844 5.816 1 97.94 171 SER A CA 1
ATOM 1351 C C . SER A 1 171 ? -13.094 31.375 6.387 1 97.94 171 SER A C 1
ATOM 1353 O O . SER A 1 171 ? -14.117 32.031 6.199 1 97.94 171 SER A O 1
ATOM 1355 N N . LYS A 1 172 ? -13.094 30.25 7.129 1 97.75 172 LYS A N 1
ATOM 1356 C CA . LYS A 1 172 ? -14.297 29.703 7.754 1 97.75 172 LYS A CA 1
ATOM 1357 C C . LYS A 1 172 ? -14.406 30.141 9.211 1 97.75 172 LYS A C 1
ATOM 1359 O O . LYS A 1 172 ? -15.289 29.688 9.938 1 97.75 172 LYS A O 1
ATOM 1364 N N . GLY A 1 173 ? -13.406 30.953 9.656 1 97.62 173 GLY A N 1
ATOM 1365 C CA . GLY A 1 173 ? -13.516 31.609 10.953 1 97.62 173 GLY A CA 1
ATOM 1366 C C . GLY A 1 173 ? -12.703 30.922 12.039 1 97.62 173 GLY A C 1
ATOM 1367 O O . GLY A 1 173 ? -12.75 31.328 13.203 1 97.62 173 GLY A O 1
ATOM 1368 N N . HIS A 1 174 ? -11.938 29.938 11.695 1 98.38 174 HIS A N 1
ATOM 1369 C CA . HIS A 1 174 ? -11.18 29.219 12.703 1 98.38 174 HIS A CA 1
ATOM 1370 C C . HIS A 1 174 ? -9.938 30 13.125 1 98.38 174 HIS A C 1
ATOM 1372 O O . HIS A 1 174 ? -9.148 30.422 12.273 1 98.38 174 HIS A O 1
ATOM 1378 N N . GLN A 1 175 ? -9.742 30.109 14.414 1 98 175 GLN A N 1
ATOM 1379 C CA . GLN A 1 175 ? -8.586 30.797 14.984 1 98 175 GLN A CA 1
ATOM 1380 C C . GLN A 1 175 ? -7.719 29.828 15.789 1 98 175 GLN A C 1
ATOM 1382 O O . GLN A 1 175 ? -6.527 30.078 15.984 1 98 175 GLN A O 1
ATOM 1387 N N . LYS A 1 176 ? -8.344 28.828 16.375 1 98.38 176 LYS A N 1
ATOM 1388 C CA . LYS A 1 176 ? -7.668 27.766 17.109 1 98.38 176 LYS A CA 1
ATOM 1389 C C . LYS A 1 176 ? -7.473 26.531 16.25 1 98.38 176 LYS A C 1
ATOM 1391 O O . LYS A 1 176 ? -8.391 25.719 16.094 1 98.38 176 LYS A O 1
ATOM 1396 N N . ILE A 1 177 ? -6.25 26.422 15.742 1 98.56 177 ILE A N 1
ATOM 1397 C CA . ILE A 1 177 ? -6.012 25.359 14.766 1 98.56 177 ILE A CA 1
ATOM 1398 C C . ILE A 1 177 ? -4.902 24.438 15.258 1 98.56 177 ILE A C 1
ATOM 1400 O O . ILE A 1 177 ? -3.799 24.906 15.57 1 98.56 177 ILE A O 1
ATOM 1404 N N . GLY A 1 178 ? -5.203 23.141 15.391 1 98.56 178 GLY A N 1
ATOM 1405 C CA . GLY A 1 178 ? -4.211 22.156 15.758 1 98.56 178 GLY A CA 1
ATOM 1406 C C . GLY A 1 178 ? -3.451 21.609 14.562 1 98.56 178 GLY A C 1
ATOM 1407 O O . GLY A 1 178 ? -3.801 21.891 13.414 1 98.56 178 GLY A O 1
ATOM 1408 N N . LEU A 1 179 ? -2.393 20.828 14.883 1 98.69 179 LEU A N 1
ATOM 1409 C CA . LEU A 1 179 ? -1.52 20.266 13.852 1 98.69 179 LEU A CA 1
ATOM 1410 C C . LEU A 1 179 ? -1.143 18.828 14.188 1 98.69 179 LEU A C 1
ATOM 1412 O O . LEU A 1 179 ? -0.748 18.531 15.312 1 98.69 179 LEU A O 1
ATOM 1416 N N . CYS A 1 180 ? -1.34 17.969 13.258 1 98.5 180 CYS A N 1
ATOM 1417 C CA . CYS A 1 180 ? -0.943 16.578 13.383 1 98.5 180 CYS A CA 1
ATOM 1418 C C . CYS A 1 180 ? -0.063 16.141 12.219 1 98.5 180 CYS A C 1
ATOM 1420 O O . CYS A 1 180 ? -0.488 16.188 11.062 1 98.5 180 CYS A O 1
ATOM 1422 N N . LEU A 1 181 ? 1.171 15.688 12.5 1 97.62 181 LEU A N 1
ATOM 1423 C CA . LEU A 1 181 ? 2.137 15.375 11.453 1 97.62 181 LEU A CA 1
ATOM 1424 C C . LEU A 1 181 ? 2.738 13.984 11.664 1 97.62 181 LEU A C 1
ATOM 1426 O O . LEU A 1 181 ? 2.455 13.328 12.664 1 97.62 181 LEU A O 1
ATOM 1430 N N . GLY A 1 182 ? 3.484 13.508 10.648 1 93.69 182 GLY A N 1
ATOM 1431 C CA . GLY A 1 182 ? 4.258 12.281 10.742 1 93.69 182 GLY A CA 1
ATOM 1432 C C . GLY A 1 182 ? 5.633 12.484 11.344 1 93.69 182 GLY A C 1
ATOM 1433 O O . GLY A 1 182 ? 5.758 13.047 12.43 1 93.69 182 GLY A O 1
ATOM 1434 N N . ASN A 1 183 ? 6.66 12.109 10.625 1 87.06 183 ASN A N 1
ATOM 1435 C CA . ASN A 1 183 ? 8.023 12.18 11.148 1 87.06 183 ASN A CA 1
ATOM 1436 C C . ASN A 1 183 ? 8.531 13.617 11.188 1 87.06 183 ASN A C 1
ATOM 1438 O O . ASN A 1 183 ? 8.75 14.227 10.141 1 87.06 183 ASN A O 1
ATOM 1442 N N . PRO A 1 184 ? 8.797 14.07 12.344 1 88.38 184 PRO A N 1
ATOM 1443 C CA . PRO A 1 184 ? 9.195 15.477 12.445 1 88.38 184 PRO A CA 1
ATOM 1444 C C . PRO A 1 184 ? 10.648 15.711 12.031 1 88.38 184 PRO A C 1
ATOM 1446 O O . PRO A 1 184 ? 11.07 16.859 11.883 1 88.38 184 PRO A O 1
ATOM 1449 N N . LYS A 1 185 ? 11.391 14.617 11.773 1 84.12 185 LYS A N 1
ATOM 1450 C CA . LYS A 1 185 ? 12.812 14.75 11.461 1 84.12 185 LYS A CA 1
ATOM 1451 C C . LYS A 1 185 ? 13.062 14.641 9.961 1 84.12 185 LYS A C 1
ATOM 1453 O O . LYS A 1 185 ? 14.164 14.914 9.484 1 84.12 185 LYS A O 1
ATOM 1458 N N . SER A 1 186 ? 12.102 14.188 9.305 1 82.94 186 SER A N 1
ATOM 1459 C CA . SER A 1 186 ? 12.242 14.125 7.852 1 82.94 186 SER A CA 1
ATOM 1460 C C . SER A 1 186 ? 12.18 15.516 7.23 1 82.94 186 SER A C 1
ATOM 1462 O O . SER A 1 186 ? 11.664 16.453 7.844 1 82.94 186 SER A O 1
ATOM 1464 N N . GLY A 1 187 ? 12.711 15.648 6.047 1 81.56 187 GLY A N 1
ATOM 1465 C CA . GLY A 1 187 ? 12.609 16.906 5.34 1 81.56 187 GLY A CA 1
ATOM 1466 C C . GLY A 1 187 ? 11.188 17.406 5.203 1 81.56 187 GLY A C 1
ATOM 1467 O O . GLY A 1 187 ? 10.906 18.594 5.422 1 81.56 187 GLY A O 1
ATOM 1468 N N . VAL A 1 188 ? 10.273 16.562 4.938 1 87.75 188 VAL A N 1
ATOM 1469 C CA . VAL A 1 188 ? 8.859 16.891 4.777 1 87.75 188 VAL A CA 1
ATOM 1470 C C . VAL A 1 188 ? 8.273 17.344 6.117 1 87.75 188 VAL A C 1
ATOM 1472 O O . VAL A 1 188 ? 7.578 18.344 6.191 1 87.75 188 VAL A O 1
ATOM 1475 N N . GLY A 1 189 ? 8.57 16.562 7.137 1 89.25 189 GLY A N 1
ATOM 1476 C CA . GLY A 1 189 ? 8.062 16.906 8.453 1 89.25 189 GLY A CA 1
ATOM 1477 C C . GLY A 1 189 ? 8.539 18.266 8.93 1 89.25 189 GLY A C 1
ATOM 1478 O O . GLY A 1 189 ? 7.758 19.062 9.461 1 89.25 189 GLY A O 1
ATOM 1479 N N . ILE A 1 190 ? 9.781 18.531 8.695 1 88.31 190 ILE A N 1
ATOM 1480 C CA . ILE A 1 190 ? 10.383 19.797 9.102 1 88.31 190 ILE A CA 1
ATOM 1481 C C . ILE A 1 190 ? 9.734 20.938 8.328 1 88.31 190 ILE A C 1
ATOM 1483 O O . ILE A 1 190 ? 9.328 21.953 8.914 1 88.31 190 ILE A O 1
ATOM 1487 N N . THR A 1 191 ? 9.609 20.766 7.078 1 90.25 191 THR A N 1
ATOM 1488 C CA . THR A 1 191 ? 9.062 21.797 6.207 1 90.25 191 THR A CA 1
ATOM 1489 C C . THR A 1 191 ? 7.594 22.062 6.531 1 90.25 191 THR A C 1
ATOM 1491 O O . THR A 1 191 ? 7.164 23.219 6.594 1 90.25 191 THR A O 1
ATOM 1494 N N . ARG A 1 192 ? 6.84 21.047 6.738 1 95 192 ARG A N 1
ATOM 1495 C CA . ARG A 1 192 ? 5.422 21.188 7.047 1 95 192 ARG A CA 1
ATOM 1496 C C . ARG A 1 192 ? 5.223 21.891 8.383 1 95 192 ARG A C 1
ATOM 1498 O O . ARG A 1 192 ? 4.391 22.797 8.5 1 95 192 ARG A O 1
ATOM 1505 N N . LYS A 1 193 ? 6.008 21.469 9.312 1 96.31 193 LYS A N 1
ATOM 1506 C CA . LYS A 1 193 ? 5.922 22.094 10.633 1 96.31 193 LYS A CA 1
ATOM 1507 C C . LYS A 1 193 ? 6.277 23.578 10.562 1 96.31 193 LYS A C 1
ATOM 1509 O O . LYS A 1 193 ? 5.547 24.422 11.086 1 96.31 193 LYS A O 1
ATOM 1514 N N . LYS A 1 194 ? 7.371 23.844 9.922 1 95.75 194 LYS A N 1
ATOM 1515 C CA . LYS A 1 194 ? 7.812 25.234 9.75 1 95.75 194 LYS A CA 1
ATOM 1516 C C . LYS A 1 194 ? 6.762 26.062 9.023 1 95.75 194 LYS A C 1
ATOM 1518 O O . LYS A 1 194 ? 6.48 27.203 9.414 1 95.75 194 LYS A O 1
ATOM 1523 N N . SER A 1 195 ? 6.199 25.516 7.988 1 96.81 195 SER A N 1
ATOM 1524 C CA . SER A 1 195 ? 5.184 26.203 7.203 1 96.81 195 SER A CA 1
ATOM 1525 C C . SER A 1 195 ? 3.975 26.562 8.062 1 96.81 195 SER A C 1
ATOM 1527 O O . SER A 1 195 ? 3.473 27.688 7.996 1 96.81 195 SER A O 1
ATOM 1529 N N . PHE A 1 196 ? 3.559 25.672 8.906 1 98 196 PHE A N 1
ATOM 1530 C CA . PHE A 1 196 ? 2.395 25.891 9.758 1 98 196 PHE A CA 1
ATOM 1531 C C . PHE A 1 196 ? 2.666 27 10.766 1 98 196 PHE A C 1
ATOM 1533 O O . PHE A 1 196 ? 1.854 27.922 10.93 1 98 196 PHE A O 1
ATOM 1540 N N . PHE A 1 197 ? 3.758 26.922 11.383 1 98.06 197 PHE A N 1
ATOM 1541 C CA . PHE A 1 197 ? 4.043 27.859 12.461 1 98.06 197 PHE A CA 1
ATOM 1542 C C . PHE A 1 197 ? 4.355 29.25 11.898 1 98.06 197 PHE A C 1
ATOM 1544 O O . PHE A 1 197 ? 4.062 30.266 12.531 1 98.06 197 PHE A O 1
ATOM 1551 N N . ASN A 1 198 ? 4.922 29.312 10.711 1 98 198 ASN A N 1
ATOM 1552 C CA . ASN A 1 198 ? 5.055 30.594 10.031 1 98 198 ASN A CA 1
ATOM 1553 C C . ASN A 1 198 ? 3.695 31.25 9.797 1 98 198 ASN A C 1
ATOM 1555 O O . ASN A 1 198 ? 3.533 32.438 10.023 1 98 198 ASN A O 1
ATOM 1559 N N . LEU A 1 199 ? 2.734 30.469 9.367 1 98.12 199 LEU A N 1
ATOM 1560 C CA . LEU A 1 199 ? 1.386 30.969 9.125 1 98.12 199 LEU A CA 1
ATOM 1561 C C . LEU A 1 199 ? 0.711 31.375 10.43 1 98.12 199 LEU A C 1
ATOM 1563 O O . LEU A 1 199 ? -0.026 32.344 10.477 1 98.12 199 LEU A O 1
ATOM 1567 N N . LEU A 1 200 ? 0.948 30.562 11.461 1 97.25 200 LEU A N 1
ATOM 1568 C CA . LEU A 1 200 ? 0.423 30.875 12.789 1 97.25 200 LEU A CA 1
ATOM 1569 C C . LEU A 1 200 ? 0.853 32.25 13.234 1 97.25 200 LEU A C 1
ATOM 1571 O O . LEU A 1 200 ? 0.04 33.031 13.75 1 97.25 200 LEU A O 1
ATOM 1575 N N . ARG A 1 201 ? 2.102 32.531 13.016 1 97.56 201 ARG A N 1
ATOM 1576 C CA . ARG A 1 201 ? 2.658 33.844 13.398 1 97.56 201 ARG A CA 1
ATOM 1577 C C . ARG A 1 201 ? 2.121 34.938 12.5 1 97.56 201 ARG A C 1
ATOM 1579 O O . ARG A 1 201 ? 1.688 36 12.992 1 97.56 201 ARG A O 1
ATOM 1586 N N . GLU A 1 202 ? 2.162 34.688 11.242 1 97.88 202 GLU A N 1
ATOM 1587 C CA . GLU A 1 202 ? 1.737 35.688 10.258 1 97.88 202 GLU A CA 1
ATOM 1588 C C . GLU A 1 202 ? 0.282 36.094 10.477 1 97.88 202 GLU A C 1
ATOM 1590 O O . GLU A 1 202 ? -0.065 37.25 10.352 1 97.88 202 GLU A O 1
ATOM 1595 N N . TYR A 1 203 ? -0.512 35.125 10.812 1 97.88 203 TYR A N 1
ATOM 1596 C CA . TYR A 1 203 ? -1.947 35.375 10.922 1 97.88 203 TYR A CA 1
ATOM 1597 C C . TYR A 1 203 ? -2.355 35.625 12.367 1 97.88 203 TYR A C 1
ATOM 1599 O O . TYR A 1 203 ? -3.527 35.875 12.656 1 97.88 203 TYR A O 1
ATOM 1607 N N . GLN A 1 204 ? -1.424 35.5 13.297 1 97.75 204 GLN A N 1
ATOM 1608 C CA . GLN A 1 204 ? -1.657 35.719 14.727 1 97.75 204 GLN A CA 1
ATOM 1609 C C . GLN A 1 204 ? -2.762 34.812 15.242 1 97.75 204 GLN A C 1
ATOM 1611 O O . GLN A 1 204 ? -3.695 35.25 15.906 1 97.75 204 GLN A O 1
ATOM 1616 N N . LEU A 1 205 ? -2.67 33.562 14.945 1 97.88 205 LEU A N 1
ATOM 1617 C CA . LEU A 1 205 ? -3.623 32.562 15.391 1 97.88 205 LEU A CA 1
ATOM 1618 C C . LEU A 1 205 ? -3.33 32.125 16.828 1 97.88 205 LEU A C 1
ATOM 1620 O O . LEU A 1 205 ? -2.191 32.25 17.297 1 97.88 205 LEU A O 1
ATOM 1624 N N . THR A 1 206 ? -4.367 31.719 17.5 1 97.62 206 THR A N 1
ATOM 1625 C CA . THR A 1 206 ? -4.211 31.203 18.859 1 97.62 206 THR A CA 1
ATOM 1626 C C . THR A 1 206 ? -3.561 29.828 18.828 1 97.62 206 THR A C 1
ATOM 1628 O O . THR A 1 206 ? -3.893 28.984 18 1 97.62 206 THR A O 1
ATOM 1631 N N . TRP A 1 207 ? -2.652 29.594 19.797 1 97.5 207 TRP A N 1
ATOM 1632 C CA . TRP A 1 207 ? -1.928 28.328 19.797 1 97.5 207 TRP A CA 1
ATOM 1633 C C . TRP A 1 207 ? -1.849 27.75 21.219 1 97.5 207 TRP A C 1
ATOM 1635 O O . TRP A 1 207 ? -1.808 28.5 22.188 1 97.5 207 TRP A O 1
ATOM 1645 N N . ASN A 1 208 ? -1.903 26.484 21.281 1 97.5 208 ASN A N 1
ATOM 1646 C CA . ASN A 1 208 ? -1.64 25.688 22.469 1 97.5 208 ASN A CA 1
ATOM 1647 C C . ASN A 1 208 ? -0.773 24.469 22.156 1 97.5 208 ASN A C 1
ATOM 1649 O O . ASN A 1 208 ? -1.064 23.719 21.219 1 97.5 208 ASN A O 1
ATOM 1653 N N . ASN A 1 209 ? 0.292 24.188 22.906 1 96.5 209 ASN A N 1
ATOM 1654 C CA . ASN A 1 209 ? 1.24 23.125 22.625 1 96.5 209 ASN A CA 1
ATOM 1655 C C . ASN A 1 209 ? 0.571 21.75 22.688 1 96.5 209 ASN A C 1
ATOM 1657 O O . ASN A 1 209 ? 1.051 20.797 22.062 1 96.5 209 ASN A O 1
ATOM 1661 N N . ASP A 1 210 ? -0.574 21.734 23.328 1 97.19 210 ASP A N 1
ATOM 1662 C CA . ASP A 1 210 ? -1.295 20.469 23.453 1 97.19 210 ASP A CA 1
ATOM 1663 C C . ASP A 1 210 ? -2.037 20.125 22.172 1 97.19 210 ASP A C 1
ATOM 1665 O O . ASP A 1 210 ? -2.574 19.016 22.031 1 97.19 210 ASP A O 1
ATOM 1669 N N . TRP A 1 211 ? -1.977 21.047 21.234 1 98.12 211 TRP A N 1
ATOM 1670 C CA . TRP A 1 211 ? -2.697 20.844 19.984 1 98.12 211 TRP A CA 1
ATOM 1671 C C . TRP A 1 211 ? -1.773 20.297 18.906 1 98.12 211 TRP A C 1
ATOM 1673 O O . TRP A 1 211 ? -2.166 20.172 17.734 1 98.12 211 TRP A O 1
ATOM 1683 N N . TYR A 1 212 ? -0.506 19.922 19.266 1 98.06 212 TYR A N 1
ATOM 1684 C CA . TYR A 1 212 ? 0.478 19.391 18.328 1 98.06 212 TYR A CA 1
ATOM 1685 C C . TYR A 1 212 ? 0.725 17.906 18.562 1 98.06 212 TYR A C 1
ATOM 1687 O O . TYR A 1 212 ? 1.003 17.5 19.703 1 98.06 212 TYR A O 1
ATOM 1695 N N . PHE A 1 213 ? 0.583 17.125 17.484 1 98.19 213 PHE A N 1
ATOM 1696 C CA . PHE A 1 213 ? 0.875 15.703 17.516 1 98.19 213 PHE A CA 1
ATOM 1697 C C . PHE A 1 213 ? 1.831 15.32 16.391 1 98.19 213 PHE A C 1
ATOM 1699 O O . PHE A 1 213 ? 1.708 15.82 15.266 1 98.19 213 PHE A O 1
ATOM 1706 N N . ASP A 1 214 ? 2.824 14.523 16.594 1 96.56 214 ASP A N 1
ATOM 1707 C CA . ASP A 1 214 ? 3.725 14.023 15.555 1 96.56 214 ASP A CA 1
ATOM 1708 C C . ASP A 1 214 ? 3.912 12.516 15.672 1 96.56 214 ASP A C 1
ATOM 1710 O O . ASP A 1 214 ? 3.299 11.867 16.531 1 96.56 214 ASP A O 1
ATOM 1714 N N . GLU A 1 215 ? 4.582 11.914 14.695 1 94.75 215 GLU A N 1
ATOM 1715 C CA . GLU A 1 215 ? 4.801 10.477 14.602 1 94.75 215 GLU A CA 1
ATOM 1716 C C . GLU A 1 215 ? 3.48 9.727 14.484 1 94.75 215 GLU A C 1
ATOM 1718 O O . GLU A 1 215 ? 3.271 8.719 15.164 1 94.75 215 GLU A O 1
ATOM 1723 N N . ARG A 1 216 ? 2.555 10.352 13.797 1 96.06 216 ARG A N 1
ATOM 1724 C CA . ARG A 1 216 ? 1.254 9.75 13.523 1 96.06 216 ARG A CA 1
ATOM 1725 C C . ARG A 1 216 ? 1.135 9.344 12.055 1 96.06 216 ARG A C 1
ATOM 1727 O O . ARG A 1 216 ? 1.285 10.18 11.164 1 96.06 216 ARG A O 1
ATOM 1734 N N . TYR A 1 217 ? 0.754 8.039 11.844 1 94.44 217 TYR A N 1
ATOM 1735 C CA . TYR A 1 217 ? 0.863 7.551 10.469 1 94.44 217 TYR A CA 1
ATOM 1736 C C . TYR A 1 217 ? -0.39 6.785 10.062 1 94.44 217 TYR A C 1
ATOM 1738 O O . TYR A 1 217 ? -0.706 6.684 8.875 1 94.44 217 TYR A O 1
ATOM 1746 N N . THR A 1 218 ? -1.062 6.238 10.984 1 95.81 218 THR A N 1
ATOM 1747 C CA . THR A 1 218 ? -2.109 5.273 10.68 1 95.81 218 THR A CA 1
ATOM 1748 C C . THR A 1 218 ? -3.463 5.758 11.188 1 95.81 218 THR A C 1
ATOM 1750 O O . THR A 1 218 ? -3.535 6.727 11.945 1 95.81 2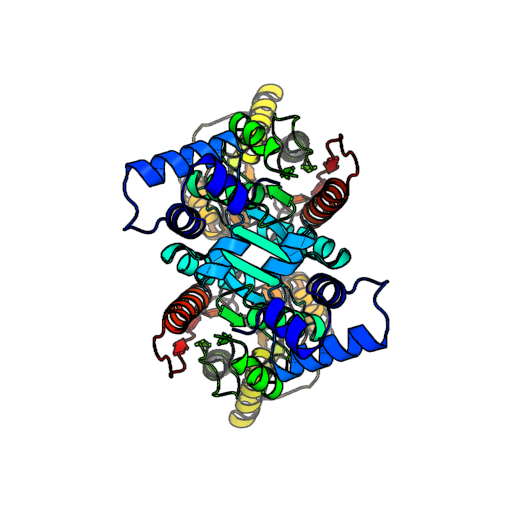18 THR A O 1
ATOM 1753 N N . ILE A 1 219 ? -4.473 5.066 10.773 1 97.62 219 ILE A N 1
ATOM 1754 C CA . ILE A 1 219 ? -5.82 5.312 11.273 1 97.62 219 ILE A CA 1
ATOM 1755 C C . ILE A 1 219 ? -5.848 5.148 12.789 1 97.62 219 ILE A C 1
ATOM 1757 O O . ILE A 1 219 ? -6.445 5.961 13.5 1 97.62 219 ILE A O 1
ATOM 1761 N N . TYR A 1 220 ? -5.191 4.168 13.297 1 97.44 220 TYR A N 1
ATOM 1762 C CA . TYR A 1 220 ? -5.164 3.922 14.734 1 97.44 220 TYR A CA 1
ATOM 1763 C C . TYR A 1 220 ? -4.469 5.062 15.469 1 97.44 220 TYR A C 1
ATOM 1765 O O . TYR A 1 220 ? -4.871 5.434 16.578 1 97.44 220 TYR A O 1
ATOM 1773 N N . ASP A 1 221 ? -3.418 5.59 14.859 1 98.06 221 ASP A N 1
ATOM 1774 C CA . ASP A 1 221 ? -2.797 6.785 15.422 1 98.06 221 ASP A CA 1
ATOM 1775 C C . ASP A 1 221 ? -3.799 7.934 15.508 1 98.06 221 ASP A C 1
ATOM 1777 O O . ASP A 1 221 ? -3.814 8.68 16.5 1 98.06 221 ASP A O 1
ATOM 1781 N N . GLY A 1 222 ? -4.598 8.055 14.453 1 98.62 222 GLY A N 1
ATOM 1782 C CA . GLY A 1 222 ? -5.613 9.102 14.438 1 98.62 222 GLY A CA 1
ATOM 1783 C C . GLY A 1 222 ? -6.625 8.961 15.562 1 98.62 222 GLY A C 1
ATOM 1784 O O . GLY A 1 222 ? -7.031 9.961 16.156 1 98.62 222 GLY A O 1
ATOM 1785 N N . ILE A 1 223 ? -6.996 7.762 15.836 1 98.38 223 ILE A N 1
ATOM 1786 C CA . ILE A 1 223 ? -7.93 7.48 16.922 1 98.38 223 ILE A CA 1
ATOM 1787 C C . ILE A 1 223 ? -7.336 7.945 18.25 1 98.38 223 ILE A C 1
ATOM 1789 O O . ILE A 1 223 ? -8.016 8.594 19.047 1 98.38 223 ILE A O 1
ATOM 1793 N N . LYS A 1 224 ? -6.086 7.664 18.438 1 98.38 224 LYS A N 1
ATOM 1794 C CA . LYS A 1 224 ? -5.398 8.07 19.656 1 98.38 224 LYS A CA 1
ATOM 1795 C C . LYS A 1 224 ? -5.312 9.594 19.75 1 98.38 224 LYS A C 1
ATOM 1797 O O . LYS A 1 224 ? -5.488 10.164 20.828 1 98.38 224 LYS A O 1
ATOM 1802 N N . VAL A 1 225 ? -5.027 10.227 18.672 1 98.44 225 VAL A N 1
ATOM 1803 C CA . VAL A 1 225 ? -4.934 11.688 18.625 1 98.44 225 VAL A CA 1
ATOM 1804 C C . VAL A 1 225 ? -6.273 12.297 19.031 1 98.44 225 VAL A C 1
ATOM 1806 O O . VAL A 1 225 ? -6.32 13.219 19.844 1 98.44 225 VAL A O 1
ATOM 1809 N N . ALA A 1 226 ? -7.344 11.844 18.453 1 98.31 226 ALA A N 1
ATOM 1810 C CA . ALA A 1 226 ? -8.68 12.344 18.766 1 98.31 226 ALA A CA 1
ATOM 1811 C C . ALA A 1 226 ? -8.984 12.203 20.25 1 98.31 226 ALA A C 1
ATOM 1813 O O . ALA A 1 226 ? -9.523 13.125 20.875 1 98.31 226 ALA A O 1
ATOM 1814 N N . SER A 1 227 ? -8.648 11.031 20.766 1 97.44 227 SER A N 1
ATOM 1815 C CA . SER A 1 227 ? -8.898 10.789 22.188 1 97.44 227 SER A CA 1
ATOM 1816 C C . SER A 1 227 ? -8.188 11.828 23.047 1 97.44 227 SER A C 1
ATOM 1818 O O . SER A 1 227 ? -8.789 12.398 23.969 1 97.44 227 SER A O 1
ATOM 1820 N N . LYS A 1 228 ? -6.961 12.078 22.75 1 97.19 228 LYS A N 1
ATOM 1821 C CA . LYS A 1 228 ? -6.184 13.062 23.5 1 97.19 228 LYS A CA 1
ATOM 1822 C C . LYS A 1 228 ? -6.75 14.461 23.312 1 97.19 228 LYS A C 1
ATOM 1824 O O . LYS A 1 228 ? -6.844 15.234 24.281 1 97.19 228 LYS A O 1
ATOM 1829 N N . LEU A 1 229 ? -7.113 14.766 22.109 1 96.31 229 LEU A N 1
ATOM 1830 C CA . LEU A 1 229 ? -7.648 16.078 21.781 1 96.31 229 LEU A CA 1
ATOM 1831 C C . LEU A 1 229 ? -8.961 16.344 22.516 1 96.31 229 LEU A C 1
ATOM 1833 O O . LEU A 1 229 ? -9.172 17.422 23.062 1 96.31 229 LEU A O 1
ATOM 1837 N N . LEU A 1 230 ? -9.82 15.375 22.531 1 95.44 230 LEU A N 1
ATOM 1838 C CA . LEU A 1 230 ? -11.164 15.523 23.078 1 95.44 230 LEU A CA 1
ATOM 1839 C C . LEU A 1 230 ? -11.125 15.516 24.609 1 95.44 230 LEU A C 1
ATOM 1841 O O . LEU A 1 230 ? -12.031 16.047 25.25 1 95.44 230 LEU A O 1
ATOM 1845 N N . ASP A 1 231 ? -10.102 14.914 25.109 1 95 231 ASP A N 1
ATOM 1846 C CA . ASP A 1 231 ? -9.961 14.867 26.562 1 95 231 ASP A CA 1
ATOM 1847 C C . ASP A 1 231 ? -9.367 16.172 27.109 1 95 231 ASP A C 1
ATOM 1849 O O . ASP A 1 231 ? -9.367 16.406 28.312 1 95 231 ASP A O 1
ATOM 1853 N N . ASN A 1 232 ? -8.844 17 26.234 1 93.75 232 ASN A N 1
ATOM 1854 C CA . ASN A 1 232 ? -8.297 18.297 26.609 1 93.75 232 ASN A CA 1
ATOM 1855 C C . ASN A 1 232 ? -9.406 19.312 26.844 1 93.75 232 ASN A C 1
ATOM 1857 O O . ASN A 1 232 ? -10.297 19.484 26.016 1 93.75 232 ASN A O 1
ATOM 1861 N N . PRO A 1 233 ? -9.391 20.016 27.969 1 92.88 233 PRO A N 1
ATOM 1862 C CA . PRO A 1 233 ? -10.422 21.016 28.25 1 92.88 233 PRO A CA 1
ATOM 1863 C C . PRO A 1 233 ? -10.391 22.188 27.266 1 92.88 233 PRO A C 1
ATOM 1865 O O . PRO A 1 233 ? -11.43 22.812 27 1 92.88 233 PRO A O 1
ATOM 1868 N N . VAL A 1 234 ? -9.25 22.516 26.781 1 95.38 234 VAL A N 1
ATOM 1869 C CA . VAL A 1 234 ? -9.102 23.547 25.75 1 95.38 234 VAL A CA 1
ATOM 1870 C C . VAL A 1 234 ? -8.789 22.891 24.406 1 95.38 234 VAL A C 1
ATOM 1872 O O . VAL A 1 234 ? -7.66 22.438 24.188 1 95.38 234 VAL A O 1
ATOM 1875 N N . ARG A 1 235 ? -9.758 22.938 23.531 1 95.81 235 ARG A N 1
ATOM 1876 C CA . ARG A 1 235 ? -9.609 22.25 22.25 1 95.81 235 ARG A CA 1
ATOM 1877 C C . ARG A 1 235 ? -9.523 23.266 21.109 1 95.81 235 ARG A C 1
ATOM 1879 O O . ARG A 1 235 ? -10.078 24.359 21.188 1 95.81 235 ARG A O 1
ATOM 1886 N N . PRO A 1 236 ? -8.805 22.875 20.094 1 98.06 236 PRO A N 1
ATOM 1887 C CA . PRO A 1 236 ? -8.961 23.656 18.875 1 98.06 236 PRO A CA 1
ATOM 1888 C C . PRO A 1 236 ? -10.305 23.453 18.203 1 98.06 236 PRO A C 1
ATOM 1890 O O . PRO A 1 236 ? -11.047 22.531 18.562 1 98.06 236 PRO A O 1
ATOM 1893 N N . THR A 1 237 ? -10.633 24.328 17.328 1 98.12 237 THR A N 1
ATOM 1894 C CA . THR A 1 237 ? -11.875 24.172 16.578 1 98.12 237 THR A CA 1
ATOM 1895 C C . THR A 1 237 ? -11.594 23.578 15.203 1 98.12 237 THR A C 1
ATOM 1897 O O . THR A 1 237 ? -12.531 23.234 14.469 1 98.12 237 THR A O 1
ATOM 1900 N N . ALA A 1 238 ? -10.297 23.422 14.859 1 98.69 238 ALA A N 1
ATOM 1901 C CA . ALA A 1 238 ? -9.891 22.781 13.609 1 98.69 238 ALA A CA 1
ATOM 1902 C C . ALA A 1 238 ? -8.523 22.125 13.75 1 98.69 238 ALA A C 1
ATOM 1904 O O . ALA A 1 238 ? -7.734 22.5 14.617 1 98.69 238 ALA A O 1
ATOM 1905 N N . VAL A 1 239 ? -8.258 21.125 12.961 1 98.75 239 VAL A N 1
ATOM 1906 C CA . VAL A 1 239 ? -6.957 20.469 12.945 1 98.75 239 VAL A CA 1
ATOM 1907 C C . VAL A 1 239 ? -6.516 20.234 11.5 1 98.75 239 VAL A C 1
ATOM 1909 O O . VAL A 1 239 ? -7.301 19.781 10.664 1 98.75 239 VAL A O 1
ATOM 1912 N N . VAL A 1 240 ? -5.309 20.641 11.18 1 98.81 240 VAL A N 1
ATOM 1913 C CA . VAL A 1 240 ? -4.641 20.234 9.945 1 98.81 240 VAL A CA 1
ATOM 1914 C C . VAL A 1 240 ? -3.885 18.922 10.172 1 98.81 240 VAL A C 1
ATOM 1916 O O . VAL A 1 240 ? -3.014 18.844 11.039 1 98.81 240 VAL A O 1
ATOM 1919 N N . VAL A 1 241 ? -4.25 17.938 9.43 1 98.69 241 VAL A N 1
ATOM 1920 C CA . VAL A 1 241 ? -3.674 16.594 9.586 1 98.69 241 VAL A CA 1
ATOM 1921 C C . VAL A 1 241 ? -2.857 16.234 8.352 1 98.69 241 VAL A C 1
ATOM 1923 O O . VAL A 1 241 ? -3.361 16.297 7.227 1 98.69 241 VAL A O 1
ATOM 1926 N N . GLY A 1 242 ? -1.636 15.797 8.523 1 97.38 242 GLY A N 1
ATOM 1927 C CA . GLY A 1 242 ? -0.693 15.57 7.438 1 97.38 242 GLY A CA 1
ATOM 1928 C C . GLY A 1 242 ? -0.955 14.281 6.684 1 97.38 242 GLY A C 1
ATOM 1929 O O . GLY A 1 242 ? -0.172 13.898 5.812 1 97.38 242 GLY A O 1
ATOM 1930 N N . SER A 1 243 ? -2.066 13.602 6.961 1 97.25 243 SER A N 1
ATOM 1931 C CA . SER A 1 243 ? -2.385 12.312 6.348 1 97.25 243 SER A CA 1
ATOM 1932 C C . SER A 1 243 ? -3.885 12.039 6.379 1 97.25 243 SER A C 1
ATOM 1934 O O . SER A 1 243 ? -4.512 12.125 7.438 1 97.25 243 SER A O 1
ATOM 1936 N N . ASP A 1 244 ? -4.406 11.641 5.242 1 98.31 244 ASP A N 1
ATOM 1937 C CA . ASP A 1 244 ? -5.82 11.297 5.18 1 98.31 244 ASP A CA 1
ATOM 1938 C C . ASP A 1 244 ? -6.129 10.086 6.059 1 98.31 244 ASP A C 1
ATOM 1940 O O . ASP A 1 244 ? -7.215 9.984 6.629 1 98.31 244 ASP A O 1
ATOM 1944 N N . GLN A 1 245 ? -5.168 9.188 6.172 1 97.69 245 GLN A N 1
ATOM 1945 C CA . GLN A 1 245 ? -5.355 8.016 7.02 1 97.69 245 GLN A CA 1
ATOM 1946 C C . GLN A 1 245 ? -5.504 8.414 8.484 1 97.69 245 GLN A C 1
ATOM 1948 O O . GLN A 1 245 ? -6.406 7.934 9.172 1 97.69 245 GLN A O 1
ATOM 1953 N N . VAL A 1 246 ? -4.633 9.25 8.922 1 98.38 246 VAL A N 1
ATOM 1954 C CA . VAL A 1 246 ? -4.695 9.719 10.305 1 98.38 246 VAL A CA 1
ATOM 1955 C C . VAL A 1 246 ? -5.98 10.523 10.523 1 98.38 246 VAL A C 1
ATOM 1957 O O . VAL A 1 246 ? -6.664 10.344 11.531 1 98.38 246 VAL A O 1
ATOM 1960 N N . ALA A 1 247 ? -6.289 11.375 9.539 1 98.81 247 ALA A N 1
ATOM 1961 C CA . ALA A 1 247 ? -7.52 12.164 9.617 1 98.81 247 ALA A CA 1
ATOM 1962 C C . ALA A 1 247 ? -8.742 11.258 9.711 1 98.81 247 ALA A C 1
ATOM 1964 O O . ALA A 1 247 ? -9.695 11.57 10.438 1 98.81 247 ALA A O 1
ATOM 1965 N N . ALA A 1 248 ? -8.719 10.141 9.008 1 98.5 248 ALA A N 1
ATOM 1966 C CA . ALA A 1 248 ? -9.82 9.188 9.055 1 98.5 248 ALA A CA 1
ATOM 1967 C C . ALA A 1 248 ? -10.008 8.633 10.461 1 98.5 248 ALA A C 1
ATOM 1969 O O . ALA A 1 248 ? -11.141 8.453 10.922 1 98.5 248 ALA A O 1
ATOM 1970 N N . GLY A 1 249 ? -8.867 8.336 11.094 1 98.69 249 GLY A N 1
ATOM 1971 C CA . GLY A 1 249 ? -8.938 7.883 12.477 1 98.69 249 GLY A CA 1
ATOM 1972 C C . GLY A 1 249 ? -9.523 8.922 13.414 1 98.69 249 GLY A C 1
ATOM 1973 O O . GLY A 1 249 ? -10.32 8.594 14.297 1 98.69 249 GLY A O 1
ATOM 1974 N N . ILE A 1 250 ? -9.141 10.148 13.211 1 98.69 250 ILE A N 1
ATOM 1975 C CA . ILE A 1 250 ? -9.672 11.25 14.016 1 98.69 250 ILE A CA 1
ATOM 1976 C C . ILE A 1 250 ? -11.172 11.367 13.789 1 98.69 250 ILE A C 1
ATOM 1978 O O . ILE A 1 250 ? -11.945 11.438 14.75 1 98.69 250 ILE A O 1
ATOM 1982 N N . LEU A 1 251 ? -11.594 11.375 12.523 1 98.19 251 LEU A N 1
ATOM 1983 C CA . LEU A 1 251 ? -13.008 11.461 12.18 1 98.19 251 LEU A CA 1
ATOM 1984 C C . LEU A 1 251 ? -13.805 10.359 12.875 1 98.19 251 LEU A C 1
ATOM 1986 O O . LEU A 1 251 ? -14.859 10.625 13.445 1 98.19 251 LEU A O 1
ATOM 1990 N N . TYR A 1 252 ? -13.273 9.164 12.836 1 97.56 252 TYR A N 1
ATOM 1991 C CA . TYR A 1 252 ? -13.938 8 13.414 1 97.56 252 TYR A CA 1
ATOM 1992 C C . TYR A 1 252 ? -14.164 8.188 14.906 1 97.56 252 TYR A C 1
ATOM 1994 O O . TYR A 1 252 ? -15.281 8.023 15.398 1 97.56 252 TYR A O 1
ATOM 2002 N N . GLU A 1 253 ? -13.109 8.539 15.578 1 97.88 253 GLU A N 1
ATOM 2003 C CA . GLU A 1 253 ? -13.18 8.648 17.031 1 97.88 253 GLU A CA 1
ATOM 2004 C C . GLU A 1 253 ? -14.023 9.844 17.469 1 97.88 253 GLU A C 1
ATOM 2006 O O . GLU A 1 253 ? -14.773 9.766 18.438 1 97.88 253 GLU A O 1
ATOM 2011 N N . VAL A 1 254 ? -13.93 10.938 16.766 1 97.44 254 VAL A N 1
ATOM 2012 C CA . VAL A 1 254 ? -14.695 12.141 17.062 1 97.44 254 VAL A CA 1
ATOM 2013 C C . VAL A 1 254 ? -16.188 11.859 16.922 1 97.44 254 VAL A C 1
ATOM 2015 O O . VAL A 1 254 ? -16.984 12.219 17.781 1 97.44 254 VAL A O 1
ATOM 2018 N N . LYS A 1 255 ? -16.531 11.203 15.867 1 95.62 255 LYS A N 1
ATOM 2019 C CA . LYS A 1 255 ? -17.938 10.859 15.633 1 95.62 255 LYS A CA 1
ATOM 2020 C C . LYS A 1 255 ? -18.438 9.883 16.688 1 95.62 255 LYS A C 1
ATOM 2022 O O . LYS A 1 255 ? -19.562 10.023 17.188 1 95.62 255 LYS A O 1
ATOM 2027 N N . ARG A 1 256 ? -17.625 8.984 16.984 1 95.88 256 ARG A N 1
ATOM 2028 C CA . ARG A 1 256 ? -17.984 7.973 17.984 1 95.88 256 ARG A CA 1
ATOM 2029 C C . ARG A 1 256 ? -18.281 8.617 19.328 1 95.88 256 ARG A C 1
ATOM 2031 O O . ARG A 1 256 ? -19.141 8.133 20.078 1 95.88 256 ARG A O 1
ATOM 2038 N N . ARG A 1 257 ? -17.688 9.727 19.547 1 96.62 257 ARG A N 1
ATOM 2039 C CA . ARG A 1 257 ? -17.828 10.398 20.828 1 96.62 257 ARG A CA 1
ATOM 2040 C C . ARG A 1 257 ? -18.906 11.477 20.766 1 96.62 257 ARG A C 1
ATOM 2042 O O . ARG A 1 257 ? -19.078 12.234 21.719 1 96.62 257 ARG A O 1
ATOM 2049 N N . GLY A 1 258 ? -19.516 11.594 19.688 1 96.31 258 GLY A N 1
ATOM 2050 C CA . GLY A 1 258 ? -20.672 12.469 19.562 1 96.31 258 GLY A CA 1
ATOM 2051 C C . GLY A 1 258 ? -20.312 13.898 19.219 1 96.31 258 GLY A C 1
ATOM 2052 O O . GLY A 1 258 ? -21.125 14.812 19.406 1 96.31 258 GLY A O 1
ATOM 2053 N N . ILE A 1 259 ? -19.125 14.133 18.797 1 96.12 259 ILE A N 1
ATOM 2054 C CA . ILE A 1 259 ? -18.688 15.453 18.391 1 96.12 259 ILE A CA 1
ATOM 2055 C C . ILE A 1 259 ? -19.016 15.664 16.906 1 96.12 259 ILE A C 1
ATOM 2057 O O . ILE A 1 259 ? -18.766 14.789 16.078 1 96.12 259 ILE A O 1
ATOM 2061 N N . ARG A 1 260 ? -19.578 16.953 16.688 1 96.5 260 ARG A N 1
ATOM 2062 C CA . ARG A 1 260 ? -20.047 17.219 15.336 1 96.5 260 ARG A CA 1
ATOM 2063 C C . ARG A 1 260 ? -18.922 17.766 14.469 1 96.5 260 ARG A C 1
ATOM 2065 O O . ARG A 1 260 ? -18.125 18.594 14.914 1 96.5 260 ARG A O 1
ATOM 2072 N N . ILE A 1 261 ? -18.797 17.281 13.164 1 97.62 261 ILE A N 1
ATOM 2073 C CA . ILE A 1 261 ? -17.922 17.781 12.117 1 97.62 261 ILE A CA 1
ATOM 2074 C C . ILE A 1 261 ? -18.75 18.359 10.977 1 97.62 261 ILE A C 1
ATOM 2076 O O . ILE A 1 261 ? -19.625 17.688 10.438 1 97.62 261 ILE A O 1
ATOM 2080 N N . PRO A 1 262 ? -18.5 19.531 10.641 1 97.38 262 PRO A N 1
ATOM 2081 C CA . PRO A 1 262 ? -17.391 20.391 11.047 1 97.38 262 PRO A CA 1
ATOM 2082 C C . PRO A 1 262 ? -17.75 21.344 12.18 1 97.38 262 PRO A C 1
ATOM 2084 O O . PRO A 1 262 ? -16.922 22.156 12.609 1 97.38 262 PRO A O 1
ATOM 2087 N N . GLU A 1 263 ? -18.953 21.281 12.648 1 97.12 263 GLU A N 1
ATOM 2088 C CA . GLU A 1 263 ? -19.516 22.312 13.516 1 97.12 263 GLU A CA 1
ATOM 2089 C C . GLU A 1 263 ? -18.688 22.469 14.789 1 97.12 263 GLU A C 1
ATOM 2091 O O . GLU A 1 263 ? -18.453 23.594 15.242 1 97.12 263 GLU A O 1
ATOM 2096 N N . ASP A 1 264 ? -18.25 21.359 15.383 1 96.56 264 ASP A N 1
ATOM 2097 C CA . ASP A 1 264 ? -17.516 21.406 16.641 1 96.56 264 ASP A CA 1
ATOM 2098 C C . ASP A 1 264 ? -16.016 21.266 16.391 1 96.56 264 ASP A C 1
ATOM 2100 O O . ASP A 1 264 ? -15.203 21.781 17.172 1 96.56 264 ASP A O 1
ATOM 2104 N N . LEU A 1 265 ? -15.672 20.562 15.359 1 98.06 265 LEU A N 1
ATOM 2105 C CA . LEU A 1 265 ? -14.273 20.359 14.992 1 98.06 265 LEU A CA 1
ATOM 2106 C C . LEU A 1 265 ? -14.133 20.172 13.484 1 98.06 265 LEU A C 1
ATOM 2108 O O . LEU A 1 265 ? -14.711 19.234 12.914 1 98.06 265 LEU A O 1
ATOM 2112 N N . ALA A 1 266 ? -13.438 21.062 12.883 1 98.69 266 ALA A N 1
ATOM 2113 C CA . ALA A 1 266 ? -13.148 20.922 11.453 1 98.69 266 ALA A CA 1
ATOM 2114 C C . ALA A 1 266 ? -11.828 20.188 11.234 1 98.69 266 ALA A C 1
ATOM 2116 O O . ALA A 1 266 ? -10.93 20.25 12.078 1 98.69 266 ALA A O 1
ATOM 2117 N N . LEU A 1 267 ? -11.742 19.516 10.109 1 98.62 267 LEU A N 1
ATOM 2118 C CA . LEU A 1 267 ? -10.57 18.703 9.812 1 98.62 267 LEU A CA 1
ATOM 2119 C C . LEU A 1 267 ? -10.148 18.859 8.359 1 98.62 267 LEU A C 1
ATOM 2121 O O . LEU A 1 267 ? -10.992 18.844 7.457 1 98.62 267 LEU A O 1
ATOM 2125 N N . ILE A 1 268 ? -8.906 19.062 8.133 1 98.81 268 ILE A N 1
ATOM 2126 C CA . ILE A 1 268 ? -8.32 19 6.801 1 98.81 268 ILE A CA 1
ATOM 2127 C C . ILE A 1 268 ? -7.242 17.922 6.766 1 98.81 268 ILE A C 1
ATOM 2129 O O . ILE A 1 268 ? -6.387 17.859 7.656 1 98.81 268 ILE A O 1
ATOM 2133 N N . GLY A 1 269 ? -7.348 17.047 5.754 1 98.56 269 GLY A N 1
ATOM 2134 C CA . GLY A 1 269 ? -6.332 16.016 5.57 1 98.56 269 GLY A CA 1
ATOM 2135 C C . GLY A 1 269 ? -5.305 16.375 4.512 1 98.56 269 GLY A C 1
ATOM 2136 O O . GLY A 1 269 ? -5.203 17.547 4.109 1 98.56 269 GLY A O 1
ATOM 2137 N N . PHE A 1 270 ? -4.508 15.445 4.129 1 97.94 270 PHE A N 1
ATOM 2138 C CA . PHE A 1 270 ? -3.473 15.594 3.113 1 97.94 270 PHE A CA 1
ATOM 2139 C C . PHE A 1 270 ? -3.342 14.328 2.273 1 97.94 270 PHE A C 1
ATOM 2141 O O . PHE A 1 270 ? -3.498 13.219 2.787 1 97.94 270 PHE A O 1
ATOM 2148 N N . ASP A 1 271 ? -2.994 14.477 0.962 1 96.5 271 ASP A N 1
ATOM 2149 C CA . ASP A 1 271 ? -2.658 13.438 -0.006 1 96.5 271 ASP A CA 1
ATOM 2150 C C . ASP A 1 271 ? -3.816 13.195 -0.971 1 96.5 271 ASP A C 1
ATOM 2152 O O . ASP A 1 271 ? -3.6 12.805 -2.121 1 96.5 271 ASP A O 1
ATOM 2156 N N . ASP A 1 272 ? -5.043 13.352 -0.431 1 97.81 272 ASP A N 1
ATOM 2157 C CA . ASP A 1 272 ? -6.266 13.094 -1.178 1 97.81 272 ASP A CA 1
ATOM 2158 C C . ASP A 1 272 ? -6.344 11.633 -1.613 1 97.81 272 ASP A C 1
ATOM 2160 O O . ASP A 1 272 ? -6.527 11.336 -2.797 1 97.81 272 ASP A O 1
ATOM 2164 N N . GLN A 1 273 ? -6.176 10.805 -0.671 1 96.12 273 GLN A N 1
ATOM 2165 C CA . GLN A 1 273 ? -6.402 9.375 -0.883 1 96.12 273 GLN A CA 1
ATOM 2166 C C . GLN A 1 273 ? -7.891 9.07 -1.045 1 96.12 273 GLN A C 1
ATOM 2168 O O . GLN A 1 273 ? -8.742 9.828 -0.574 1 96.12 273 GLN A O 1
ATOM 2173 N N . PRO A 1 274 ? -8.227 7.934 -1.65 1 95.94 274 PRO A N 1
ATOM 2174 C CA . PRO A 1 274 ? -9.633 7.621 -1.899 1 95.94 274 PRO A CA 1
ATOM 2175 C C . PRO A 1 274 ? -10.469 7.617 -0.623 1 95.94 274 PRO A C 1
ATOM 2177 O O . PRO A 1 274 ? -11.664 7.934 -0.661 1 95.94 274 PRO A O 1
ATOM 2180 N N . ILE A 1 275 ? -9.859 7.316 0.466 1 96.69 275 ILE A N 1
ATOM 2181 C CA . ILE A 1 275 ? -10.562 7.297 1.747 1 96.69 275 ILE A CA 1
ATOM 2182 C C . ILE A 1 275 ? -11.102 8.688 2.062 1 96.69 275 ILE A C 1
ATOM 2184 O O . ILE A 1 275 ? -12.125 8.828 2.73 1 96.69 275 ILE A O 1
ATOM 2188 N N . ALA A 1 276 ? -10.422 9.727 1.592 1 98 276 ALA A N 1
ATOM 2189 C CA . ALA A 1 276 ? -10.883 11.094 1.818 1 98 276 ALA A CA 1
ATOM 2190 C C . ALA A 1 276 ? -12.242 11.328 1.162 1 98 276 ALA A C 1
ATOM 2192 O O . ALA A 1 276 ? -13.109 11.992 1.735 1 98 276 ALA A O 1
ATOM 2193 N N . LYS A 1 277 ? -12.398 10.75 0.016 1 96.81 277 LYS A N 1
ATOM 2194 C CA . LYS A 1 277 ? -13.672 10.875 -0.688 1 96.81 277 LYS A CA 1
ATOM 2195 C C . LYS A 1 277 ? -14.789 10.148 0.064 1 96.81 277 LYS A C 1
ATOM 2197 O O . LYS A 1 277 ? -15.859 10.719 0.283 1 96.81 277 LYS A O 1
ATOM 2202 N N . VAL A 1 278 ? -14.492 8.984 0.494 1 96.62 278 VAL A N 1
ATOM 2203 C CA . VAL A 1 278 ? -15.492 8.141 1.133 1 96.62 278 VAL A CA 1
ATOM 2204 C C . VAL A 1 278 ? -15.945 8.773 2.445 1 96.62 278 VAL A C 1
ATOM 2206 O O . VAL A 1 278 ? -17.109 8.625 2.844 1 96.62 278 VAL A O 1
ATOM 2209 N N . LEU A 1 279 ? -15.117 9.539 3.053 1 97.19 279 LEU A N 1
ATOM 2210 C CA . LEU A 1 279 ? -15.422 10.125 4.355 1 97.19 279 LEU A CA 1
ATOM 2211 C C . LEU A 1 279 ? -15.797 11.594 4.215 1 97.19 279 LEU A C 1
ATOM 2213 O O . LEU A 1 279 ? -15.984 12.289 5.219 1 97.19 279 LEU A O 1
ATOM 2217 N N . ASP A 1 280 ? -15.891 12.07 2.949 1 97.19 280 ASP A N 1
ATOM 2218 C CA . ASP A 1 280 ? -16.172 13.477 2.66 1 97.19 280 ASP A CA 1
ATOM 2219 C C . ASP A 1 280 ? -15.211 14.398 3.396 1 97.19 280 ASP A C 1
ATOM 2221 O O . ASP A 1 280 ? -15.625 15.398 3.98 1 97.19 280 ASP A O 1
ATOM 2225 N N . LEU A 1 281 ? -13.969 14 3.379 1 98.56 281 LEU A N 1
ATOM 2226 C CA . LEU A 1 281 ? -12.898 14.711 4.074 1 98.56 281 LEU A CA 1
ATOM 2227 C C . LEU A 1 281 ? -12.273 15.773 3.174 1 98.56 281 LEU A C 1
ATOM 2229 O O . LEU A 1 281 ? -11.773 15.461 2.094 1 98.56 281 LEU A O 1
ATOM 2233 N N . THR A 1 282 ? -12.352 17.062 3.58 1 98.88 282 THR A N 1
ATOM 2234 C CA . THR A 1 282 ? -11.555 18.109 2.932 1 98.88 282 THR A CA 1
ATOM 2235 C C . THR A 1 282 ? -10.07 17.812 3.068 1 98.88 282 THR A C 1
ATOM 2237 O O . THR A 1 282 ? -9.602 17.438 4.145 1 98.88 282 THR A O 1
ATOM 2240 N N . THR A 1 283 ? -9.328 17.891 1.949 1 98.81 283 THR A N 1
ATOM 2241 C CA . THR A 1 283 ? -7.93 17.484 1.986 1 98.81 283 THR A CA 1
ATOM 2242 C C . THR A 1 283 ? -7.113 18.25 0.954 1 98.81 283 THR A C 1
ATOM 2244 O O . THR A 1 283 ? -7.668 19.016 0.153 1 98.81 283 THR A O 1
ATOM 2247 N N . ILE A 1 284 ? -5.812 18.234 1.113 1 98.75 284 ILE A N 1
ATOM 2248 C CA . ILE A 1 284 ? -4.879 18.75 0.116 1 98.75 284 ILE A CA 1
ATOM 2249 C C . ILE A 1 284 ? -4.438 17.625 -0.812 1 98.75 284 ILE A C 1
ATOM 2251 O O . ILE A 1 284 ? -3.9 16.609 -0.356 1 98.75 284 ILE A O 1
ATOM 2255 N N . ASN A 1 285 ? -4.68 17.75 -2.053 1 98.25 285 ASN A N 1
ATOM 2256 C CA . ASN A 1 285 ? -4.297 16.75 -3.041 1 98.25 285 ASN A CA 1
ATOM 2257 C C . ASN A 1 285 ? -2.824 16.875 -3.424 1 98.25 285 ASN A C 1
ATOM 2259 O O . ASN A 1 285 ? -2.395 17.922 -3.92 1 98.25 285 ASN A O 1
ATOM 2263 N N . GLN A 1 286 ? -2.035 15.891 -3.152 1 96.75 286 GLN A N 1
ATOM 2264 C CA . GLN A 1 286 ? -0.667 15.742 -3.641 1 96.75 286 GLN A CA 1
ATOM 2265 C C . GLN A 1 286 ? -0.616 14.836 -4.863 1 96.75 286 GLN A C 1
ATOM 2267 O O . GLN A 1 286 ? -1.17 13.734 -4.852 1 96.75 286 GLN A O 1
ATOM 2272 N N . PRO A 1 287 ? -0.002 15.266 -5.93 1 96.88 287 PRO A N 1
ATOM 2273 C CA . PRO A 1 287 ? 0.143 14.398 -7.098 1 96.88 287 PRO A CA 1
ATOM 2274 C C . PRO A 1 287 ? 1.23 13.336 -6.918 1 96.88 287 PRO A C 1
ATOM 2276 O O . PRO A 1 287 ? 2.242 13.359 -7.621 1 96.88 287 PRO A O 1
ATOM 2279 N N . ILE A 1 288 ? 1.008 12.328 -6.145 1 96.44 288 ILE A N 1
ATOM 2280 C CA . ILE A 1 288 ? 2.014 11.398 -5.637 1 96.44 288 ILE A CA 1
ATOM 2281 C C . ILE A 1 288 ? 2.498 10.492 -6.762 1 96.44 288 ILE A C 1
ATOM 2283 O O . ILE A 1 288 ? 3.703 10.289 -6.934 1 96.44 288 ILE A O 1
ATOM 2287 N N . ILE A 1 289 ? 1.552 9.891 -7.508 1 95.19 289 ILE A N 1
ATOM 2288 C CA . ILE A 1 289 ? 1.938 9.008 -8.594 1 95.19 289 ILE A CA 1
ATOM 2289 C C . ILE A 1 289 ? 2.768 9.773 -9.625 1 95.19 289 ILE A C 1
ATOM 2291 O O . ILE A 1 289 ? 3.812 9.297 -10.07 1 95.19 289 ILE A O 1
ATOM 2295 N N . GLU A 1 290 ? 2.328 10.961 -9.914 1 96.88 290 GLU A N 1
ATOM 2296 C CA . GLU A 1 290 ? 3.082 11.812 -10.82 1 96.88 290 GLU A CA 1
ATOM 2297 C C . GLU A 1 290 ? 4.473 12.109 -10.273 1 96.88 290 GLU A C 1
ATOM 2299 O O . GLU A 1 290 ? 5.453 12.125 -11.023 1 96.88 290 GLU A O 1
ATOM 2304 N N . LEU A 1 291 ? 4.555 12.414 -9.023 1 96.75 291 LEU A N 1
ATOM 2305 C CA . LEU A 1 291 ? 5.832 12.648 -8.352 1 96.75 291 LEU A CA 1
ATOM 2306 C C . LEU A 1 291 ? 6.793 11.492 -8.609 1 96.75 291 LEU A C 1
ATOM 2308 O O . LEU A 1 291 ? 7.949 11.711 -8.969 1 96.75 291 LEU A O 1
ATOM 2312 N N . GLY A 1 292 ? 6.301 10.258 -8.453 1 96.75 292 GLY A N 1
ATOM 2313 C CA . GLY A 1 292 ? 7.109 9.078 -8.703 1 96.75 292 GLY A CA 1
ATOM 2314 C C . GLY A 1 292 ? 7.531 8.938 -10.156 1 96.75 292 GLY A C 1
ATOM 2315 O O . GLY A 1 292 ? 8.688 8.617 -10.445 1 96.75 292 GLY A O 1
ATOM 2316 N N . GLU A 1 293 ? 6.578 9.18 -11.055 1 96.56 293 GLU A N 1
ATOM 2317 C CA . GLU A 1 293 ? 6.863 9.094 -12.484 1 96.56 293 GLU A CA 1
ATOM 2318 C C . GLU A 1 293 ? 7.945 10.086 -12.891 1 96.56 293 GLU A C 1
ATOM 2320 O O . GLU A 1 293 ? 8.891 9.727 -13.602 1 96.56 293 GLU A O 1
ATOM 2325 N N . VAL A 1 294 ? 7.812 11.305 -12.422 1 96.56 294 VAL A N 1
ATOM 2326 C CA . VAL A 1 294 ? 8.766 12.359 -12.766 1 96.56 294 VAL A CA 1
ATOM 2327 C C . VAL A 1 294 ? 10.141 12.023 -12.195 1 96.56 294 VAL A C 1
ATOM 2329 O O . VAL A 1 294 ? 11.156 12.172 -12.875 1 96.56 294 VAL A O 1
ATOM 2332 N N . ALA A 1 295 ? 10.18 11.539 -10.953 1 96.44 295 ALA A N 1
ATOM 2333 C CA . ALA A 1 295 ? 11.445 11.195 -10.312 1 96.44 295 ALA A CA 1
ATOM 2334 C C . ALA A 1 295 ? 12.18 10.109 -11.094 1 96.44 295 ALA A C 1
ATOM 2336 O O . ALA A 1 295 ? 13.375 10.227 -11.359 1 96.44 295 ALA A O 1
ATOM 2337 N N . ALA A 1 296 ? 11.469 9.094 -11.469 1 96.19 296 ALA A N 1
ATOM 2338 C CA . ALA A 1 296 ? 12.07 7.984 -12.195 1 96.19 296 ALA A CA 1
ATOM 2339 C C . ALA A 1 296 ? 12.539 8.43 -13.586 1 96.19 296 ALA A C 1
ATOM 2341 O O . ALA A 1 296 ? 13.594 8.008 -14.055 1 96.19 296 ALA A O 1
ATOM 2342 N N . ASN A 1 297 ? 11.711 9.227 -14.242 1 96.25 297 ASN A N 1
ATOM 2343 C CA . ASN A 1 297 ? 12.094 9.742 -15.555 1 96.25 297 ASN A CA 1
ATOM 2344 C C . ASN A 1 297 ? 13.367 10.57 -15.484 1 96.25 297 ASN A C 1
ATOM 2346 O O . ASN A 1 297 ? 14.258 10.422 -16.328 1 96.25 297 ASN A O 1
ATOM 2350 N N . LEU A 1 298 ? 13.445 11.398 -14.508 1 95.75 298 LEU A N 1
ATOM 2351 C CA . LEU A 1 298 ? 14.641 12.219 -14.32 1 95.75 298 LEU A CA 1
ATOM 2352 C C . LEU A 1 298 ? 15.859 11.344 -14.039 1 95.75 298 LEU A C 1
ATOM 2354 O O . LEU A 1 298 ? 16.938 11.594 -14.57 1 95.75 298 LEU A O 1
ATOM 2358 N N . LEU A 1 299 ? 15.688 10.352 -13.188 1 95.25 299 LEU A N 1
ATOM 2359 C CA . LEU A 1 299 ? 16.781 9.445 -12.883 1 95.25 299 LEU A CA 1
ATOM 2360 C C . LEU A 1 299 ? 17.266 8.727 -14.141 1 95.25 299 LEU A C 1
ATOM 2362 O O . LEU A 1 299 ? 18.469 8.57 -14.359 1 95.25 299 LEU A O 1
ATOM 2366 N N . TYR A 1 300 ? 16.312 8.297 -14.914 1 95.06 300 TYR A N 1
ATOM 2367 C CA . TYR A 1 300 ? 16.641 7.617 -16.172 1 95.06 300 TYR A CA 1
ATOM 2368 C C . TYR A 1 300 ? 17.469 8.516 -17.062 1 95.06 300 TYR A C 1
ATOM 2370 O O . TYR A 1 300 ? 18.484 8.078 -17.625 1 95.06 300 TYR A O 1
ATOM 2378 N N . ARG A 1 301 ? 17.031 9.719 -17.203 1 94.19 301 ARG A N 1
ATOM 2379 C CA . ARG A 1 301 ? 17.766 10.68 -18.016 1 94.19 301 ARG A CA 1
ATOM 2380 C C . ARG A 1 301 ? 19.156 10.922 -17.453 1 94.19 301 ARG A C 1
ATOM 2382 O O . ARG A 1 301 ? 20.141 10.977 -18.203 1 94.19 301 ARG A O 1
ATOM 2389 N N . LEU A 1 302 ? 19.266 11.016 -16.156 1 92.38 302 LEU A N 1
ATOM 2390 C CA . LEU A 1 302 ? 20.531 11.25 -15.477 1 92.38 302 LEU A CA 1
ATOM 2391 C C . LEU A 1 302 ? 21.5 10.086 -15.719 1 92.38 302 LEU A C 1
ATOM 2393 O O . LEU A 1 302 ? 22.672 10.305 -16.031 1 92.38 302 LEU A O 1
ATOM 2397 N N . VAL A 1 303 ? 21.016 8.914 -15.539 1 91.44 303 VAL A N 1
ATOM 2398 C CA . VAL A 1 303 ? 21.859 7.73 -15.656 1 91.44 303 VAL A CA 1
ATOM 2399 C C . VAL A 1 303 ? 22.297 7.555 -17.109 1 91.44 303 VAL A C 1
ATOM 2401 O O . VAL A 1 303 ? 23.328 6.934 -17.375 1 91.44 303 VAL A O 1
ATOM 2404 N N . ASN A 1 304 ? 21.562 8.133 -17.984 1 91.19 304 ASN A N 1
ATOM 2405 C CA . ASN A 1 304 ? 21.906 8.016 -19.406 1 91.19 304 ASN A CA 1
ATOM 2406 C C . ASN A 1 304 ? 22.656 9.25 -19.906 1 91.19 304 ASN A C 1
ATOM 2408 O O . ASN A 1 304 ? 22.719 9.492 -21.109 1 91.19 304 ASN A O 1
ATOM 2412 N N . GLY A 1 305 ? 23.078 10.086 -19.047 1 88.88 305 GLY A N 1
ATOM 2413 C CA . GLY A 1 305 ? 24.078 11.086 -19.375 1 88.88 305 GLY A CA 1
ATOM 2414 C C . GLY A 1 305 ? 23.5 12.477 -19.562 1 88.88 305 GLY A C 1
ATOM 2415 O O . GLY A 1 305 ? 24.234 13.43 -19.859 1 88.88 305 GLY A O 1
ATOM 2416 N N . GLU A 1 306 ? 22.188 12.586 -19.422 1 88.38 306 GLU A N 1
ATOM 2417 C CA . GLU A 1 306 ? 21.609 13.914 -19.547 1 88.38 306 GLU A CA 1
ATOM 2418 C C . GLU A 1 306 ? 21.891 14.758 -18.312 1 88.38 306 GLU A C 1
ATOM 2420 O O . GLU A 1 306 ? 21.859 14.258 -17.188 1 88.38 306 GLU A O 1
ATOM 2425 N N . GLY A 1 307 ? 22.281 15.984 -18.5 1 80.88 307 GLY A N 1
ATOM 2426 C CA . GLY A 1 307 ? 22.469 16.922 -17.391 1 80.88 307 GLY A CA 1
ATOM 2427 C C . GLY A 1 307 ? 21.156 17.5 -16.875 1 80.88 307 GLY A C 1
ATOM 2428 O O . GLY A 1 307 ? 20.344 18 -17.641 1 80.88 307 GLY A O 1
ATOM 2429 N N . ILE A 1 308 ? 20.844 17.016 -15.766 1 73.56 308 ILE A N 1
ATOM 2430 C CA . ILE A 1 308 ? 19.625 17.516 -15.148 1 73.56 308 ILE A CA 1
ATOM 2431 C C . ILE A 1 308 ? 19.984 18.438 -13.984 1 73.56 308 ILE A C 1
ATOM 2433 O O . ILE A 1 308 ? 20.688 18.031 -13.055 1 73.56 308 ILE A O 1
ATOM 2437 N N . HIS A 1 309 ? 19.641 19.719 -14.109 1 67.19 309 HIS A N 1
ATOM 2438 C CA . HIS A 1 309 ? 20.094 20.672 -13.094 1 67.19 309 HIS A CA 1
ATOM 2439 C C . HIS A 1 309 ? 18.906 21.25 -12.336 1 67.19 309 HIS A C 1
ATOM 2441 O O . HIS A 1 309 ? 19.078 21.844 -11.273 1 67.19 309 HIS A O 1
ATOM 2447 N N . ALA A 1 310 ? 17.766 20.906 -12.812 1 66.25 310 ALA A N 1
ATOM 2448 C CA . ALA A 1 310 ? 16.719 21.734 -12.211 1 66.25 310 ALA A CA 1
ATOM 2449 C C . ALA A 1 310 ? 15.805 20.906 -11.312 1 66.25 310 ALA A C 1
ATOM 2451 O O . ALA A 1 310 ? 15.555 19.734 -11.602 1 66.25 310 ALA A O 1
ATOM 2452 N N . ASP A 1 311 ? 15.508 21.578 -10.188 1 84.94 311 ASP A N 1
ATOM 2453 C CA . ASP A 1 311 ? 14.453 21.078 -9.312 1 84.94 311 ASP A CA 1
ATOM 2454 C C . ASP A 1 311 ? 13.094 21.125 -10 1 84.94 311 ASP A C 1
ATOM 2456 O O . ASP A 1 311 ? 12.828 22.047 -10.789 1 84.94 311 ASP A O 1
ATOM 2460 N N . THR A 1 312 ? 12.375 20.156 -9.922 1 89.62 312 THR A N 1
ATOM 2461 C CA . THR A 1 312 ? 10.992 20.125 -10.383 1 89.62 312 THR A CA 1
ATOM 2462 C C . THR A 1 312 ? 10.031 20.234 -9.211 1 89.62 312 THR A C 1
ATOM 2464 O O . THR A 1 312 ? 10.117 19.453 -8.258 1 89.62 312 THR A O 1
ATOM 2467 N N . LYS A 1 313 ? 9.258 21.234 -9.336 1 92.06 313 LYS A N 1
ATOM 2468 C CA . LYS A 1 313 ? 8.258 21.453 -8.289 1 92.06 313 LYS A CA 1
ATOM 2469 C C . LYS A 1 313 ? 6.855 21.125 -8.797 1 92.06 313 LYS A C 1
ATOM 2471 O O . LYS A 1 313 ? 6.469 21.562 -9.883 1 92.06 313 LYS A O 1
ATOM 2476 N N . LEU A 1 314 ? 6.148 20.312 -8.07 1 93.75 314 LEU A N 1
ATOM 2477 C CA . LEU A 1 314 ? 4.762 20 -8.398 1 93.75 314 LEU A CA 1
ATOM 2478 C C . LEU A 1 314 ? 3.803 20.75 -7.48 1 93.75 314 LEU A C 1
ATOM 2480 O O . LEU A 1 314 ? 4.172 21.125 -6.367 1 93.75 314 LEU A O 1
ATOM 2484 N N . GLU A 1 315 ? 2.627 20.953 -7.93 1 93.69 315 GLU A N 1
ATOM 2485 C CA . GLU A 1 315 ? 1.666 21.781 -7.219 1 93.69 315 GLU A CA 1
ATOM 2486 C C . GLU A 1 315 ? 0.663 20.938 -6.441 1 93.69 315 GLU A C 1
ATOM 2488 O O . GLU A 1 315 ? 0.389 19.797 -6.809 1 93.69 315 GLU A O 1
ATOM 2493 N N . LEU A 1 316 ? 0.216 21.578 -5.395 1 96.25 316 LEU A N 1
ATOM 2494 C CA . LEU A 1 316 ? -0.83 20.984 -4.559 1 96.25 316 LEU A CA 1
ATOM 2495 C C . LEU A 1 316 ? -2.156 21.703 -4.77 1 96.25 316 LEU A C 1
ATOM 2497 O O . LEU A 1 316 ? -2.182 22.844 -5.25 1 96.25 316 LEU A O 1
ATOM 2501 N N . GLU A 1 317 ? -3.246 21.016 -4.449 1 97.44 317 GLU A N 1
ATOM 2502 C CA . GLU A 1 317 ? -4.582 21.578 -4.605 1 97.44 317 GLU A CA 1
ATOM 2503 C C . GLU A 1 317 ? -5.469 21.25 -3.412 1 97.44 317 GLU A C 1
ATOM 2505 O O . GLU A 1 317 ? -5.41 20.125 -2.883 1 97.44 317 GLU A O 1
ATOM 2510 N N . LEU A 1 318 ? -6.242 22.25 -3.062 1 98.62 318 LEU A N 1
ATOM 2511 C CA . LEU A 1 318 ? -7.246 22 -2.035 1 98.62 318 LEU A CA 1
ATOM 2512 C C . LEU A 1 318 ? -8.484 21.344 -2.635 1 98.62 318 LEU A C 1
ATOM 2514 O O . LEU A 1 318 ? -9.008 21.797 -3.65 1 98.62 318 LEU A O 1
ATOM 2518 N N . VAL A 1 319 ? -8.891 20.266 -2.094 1 98.75 319 VAL A N 1
ATOM 2519 C CA . VAL A 1 319 ? -10.133 19.594 -2.441 1 98.75 319 VAL A CA 1
ATOM 2520 C C . VAL A 1 319 ? -11.141 19.766 -1.306 1 98.75 319 VAL A C 1
ATOM 2522 O O . VAL A 1 319 ? -11.031 19.109 -0.267 1 98.75 319 VAL A O 1
ATOM 2525 N N . GLU A 1 320 ? -12.062 20.562 -1.562 1 98.69 320 GLU A N 1
ATOM 2526 C CA . GLU A 1 320 ? -13.047 20.875 -0.533 1 98.69 320 GLU A CA 1
ATOM 2527 C C . GLU A 1 320 ? -14.164 19.828 -0.503 1 98.69 320 GLU A C 1
ATOM 2529 O O . GLU A 1 320 ? -14.719 19.484 -1.546 1 98.69 320 GLU A O 1
ATOM 2534 N N . ARG A 1 321 ? -14.406 19.312 0.763 1 97.94 321 ARG A N 1
ATOM 2535 C CA . ARG A 1 321 ? -15.547 18.438 1.012 1 97.94 321 ARG A CA 1
ATOM 2536 C C . ARG A 1 321 ? -16.312 18.875 2.258 1 97.94 321 ARG A C 1
ATOM 2538 O O . ARG A 1 321 ? -16.578 20.062 2.449 1 97.94 321 ARG A O 1
ATOM 2545 N N . LYS A 1 322 ? -16.672 17.953 3.186 1 97.62 322 LYS A N 1
ATOM 2546 C CA . LYS A 1 322 ? -17.688 18.328 4.168 1 97.62 322 LYS A CA 1
ATOM 2547 C C . LYS A 1 322 ? -17.062 18.469 5.562 1 97.62 322 LYS A C 1
ATOM 2549 O O . LYS A 1 322 ? -17.781 18.719 6.535 1 97.62 322 LYS A O 1
ATOM 2554 N N . SER A 1 323 ? -15.773 18.344 5.621 1 98.62 323 SER A N 1
ATOM 2555 C CA . SER A 1 323 ? -15.188 18.281 6.957 1 98.62 323 SER A CA 1
ATOM 2556 C C . SER A 1 323 ? -14.742 19.656 7.438 1 98.62 323 SER A C 1
ATOM 2558 O O . SER A 1 323 ? -14.109 19.781 8.492 1 98.62 323 SER A O 1
ATOM 2560 N N . VAL A 1 324 ? -14.961 20.703 6.629 1 98.12 324 VAL A N 1
ATOM 2561 C CA . VAL A 1 324 ? -14.648 22.062 7.031 1 98.12 324 VAL A CA 1
ATOM 2562 C C . VAL A 1 324 ? -15.844 22.969 6.762 1 98.12 324 VAL A C 1
ATOM 2564 O O . VAL A 1 324 ? -16.609 22.75 5.82 1 98.12 324 VAL A O 1
ATOM 2567 N N . MET B 1 1 ? 39.75 0.35 -14.703 1 40.66 1 MET B N 1
ATOM 2568 C CA . MET B 1 1 ? 39 -0.085 -13.523 1 40.66 1 MET B CA 1
ATOM 2569 C C . MET B 1 1 ? 39.812 -1.095 -12.719 1 40.66 1 MET B C 1
ATOM 2571 O O . MET B 1 1 ? 40.375 -2.031 -13.281 1 40.66 1 MET B O 1
ATOM 2575 N N . SER B 1 2 ? 40.25 -0.725 -11.562 1 57.72 2 SER B N 1
ATOM 2576 C CA . SER B 1 2 ? 41.125 -1.591 -10.781 1 57.72 2 SER B CA 1
ATOM 2577 C C . SER B 1 2 ? 40.469 -2.926 -10.477 1 57.72 2 SER B C 1
ATOM 2579 O O . SER B 1 2 ? 39.25 -2.973 -10.18 1 57.72 2 SER B O 1
ATOM 2581 N N . ASN B 1 3 ? 41 -3.982 -10.992 1 67.62 3 ASN B N 1
ATOM 2582 C CA . ASN B 1 3 ? 40.469 -5.328 -10.805 1 67.62 3 ASN B CA 1
ATOM 2583 C C . ASN B 1 3 ? 41.25 -6.102 -9.75 1 67.62 3 ASN B C 1
ATOM 2585 O O . ASN B 1 3 ? 42.188 -5.57 -9.164 1 67.62 3 ASN B O 1
ATOM 2589 N N . ILE B 1 4 ? 40.594 -7.219 -9.492 1 76.88 4 ILE B N 1
ATOM 2590 C CA . ILE B 1 4 ? 41.188 -8.062 -8.445 1 76.88 4 ILE B CA 1
ATOM 2591 C C . ILE B 1 4 ? 42.656 -8.297 -8.727 1 76.88 4 ILE B C 1
ATOM 2593 O O . ILE B 1 4 ? 43.469 -8.344 -7.805 1 76.88 4 ILE B O 1
ATOM 2597 N N . THR B 1 5 ? 43 -8.281 -9.953 1 79.25 5 THR B N 1
ATOM 2598 C CA . THR B 1 5 ? 44.375 -8.516 -10.352 1 79.25 5 THR B CA 1
ATOM 2599 C C . THR B 1 5 ? 45.25 -7.324 -9.977 1 79.25 5 THR B C 1
ATOM 2601 O O . THR B 1 5 ? 46.375 -7.5 -9.5 1 79.25 5 THR B O 1
ATOM 2604 N N . GLU B 1 6 ? 44.688 -6.184 -10.164 1 81.88 6 GLU B N 1
ATOM 2605 C CA . GLU B 1 6 ? 45.438 -4.984 -9.828 1 81.88 6 GLU B CA 1
ATOM 2606 C C . GLU B 1 6 ? 45.625 -4.852 -8.312 1 81.88 6 GLU B C 1
ATOM 2608 O O . GLU B 1 6 ? 46.688 -4.434 -7.848 1 81.88 6 GLU B O 1
ATOM 2613 N N . ILE B 1 7 ? 44.531 -5.207 -7.695 1 84.5 7 ILE B N 1
ATOM 2614 C CA . ILE B 1 7 ? 44.625 -5.188 -6.242 1 84.5 7 ILE B CA 1
ATOM 2615 C C . ILE B 1 7 ? 45.688 -6.172 -5.773 1 84.5 7 ILE B C 1
ATOM 2617 O O . ILE B 1 7 ? 46.5 -5.852 -4.902 1 84.5 7 ILE B O 1
ATOM 2621 N N . ALA B 1 8 ? 45.688 -7.285 -6.375 1 88.06 8 ALA B N 1
ATOM 2622 C CA . ALA B 1 8 ? 46.656 -8.32 -6.023 1 88.06 8 ALA B CA 1
ATOM 2623 C C . ALA B 1 8 ? 48.062 -7.84 -6.27 1 88.06 8 ALA B C 1
ATOM 2625 O O . ALA B 1 8 ? 48.938 -8.039 -5.43 1 88.06 8 ALA B O 1
ATOM 2626 N N . LYS B 1 9 ? 48.25 -7.258 -7.336 1 87.62 9 LYS B N 1
ATOM 2627 C CA . LYS B 1 9 ? 49.562 -6.738 -7.695 1 87.62 9 LYS B CA 1
ATOM 2628 C C . LYS B 1 9 ? 50 -5.652 -6.723 1 87.62 9 LYS B C 1
ATOM 2630 O O . LYS B 1 9 ? 51.156 -5.664 -6.25 1 87.62 9 LYS B O 1
ATOM 2635 N N . ARG B 1 10 ? 49.062 -4.828 -6.438 1 87.38 10 ARG B N 1
ATOM 2636 C CA . ARG B 1 10 ? 49.375 -3.701 -5.566 1 87.38 10 ARG B CA 1
ATOM 2637 C C . ARG B 1 10 ? 49.625 -4.168 -4.141 1 87.38 10 ARG B C 1
ATOM 2639 O O . ARG B 1 10 ? 50.5 -3.643 -3.457 1 87.38 10 ARG B O 1
ATOM 2646 N N . ALA B 1 11 ? 48.875 -5.059 -3.732 1 87.88 11 ALA B N 1
ATOM 2647 C CA . ALA B 1 11 ? 49 -5.578 -2.371 1 87.88 11 ALA B CA 1
ATOM 2648 C C . ALA B 1 11 ? 50.062 -6.672 -2.273 1 87.88 11 ALA B C 1
ATOM 2650 O O . ALA B 1 11 ? 50.375 -7.125 -1.178 1 87.88 11 ALA B O 1
ATOM 2651 N N . LYS B 1 12 ? 50.594 -7.129 -3.424 1 90.25 12 LYS B N 1
ATOM 2652 C CA . LYS B 1 12 ? 51.625 -8.172 -3.518 1 90.25 12 LYS B CA 1
ATOM 2653 C C . LYS B 1 12 ? 51.125 -9.477 -2.91 1 90.25 12 LYS B C 1
ATOM 2655 O O . LYS B 1 12 ? 51.812 -10.117 -2.129 1 90.25 12 LYS B O 1
ATOM 2660 N N . VAL B 1 13 ? 49.906 -9.656 -3.158 1 89.12 13 VAL B N 1
ATOM 2661 C CA . VAL B 1 13 ? 49.312 -10.922 -2.75 1 89.12 13 VAL B CA 1
ATOM 2662 C C . VAL B 1 13 ? 48.688 -11.609 -3.959 1 89.12 13 VAL B C 1
ATOM 2664 O O . VAL B 1 13 ? 48.625 -11.031 -5.047 1 89.12 13 VAL B O 1
ATOM 2667 N N . SER B 1 14 ? 48.406 -12.875 -3.775 1 84.69 14 SER B N 1
ATOM 2668 C CA . SER B 1 14 ? 47.719 -13.602 -4.844 1 84.69 14 SER B CA 1
ATOM 2669 C C . SER B 1 14 ? 46.312 -13.078 -5.055 1 84.69 14 SER B C 1
ATOM 2671 O O . SER B 1 14 ? 45.719 -12.461 -4.16 1 84.69 14 SER B O 1
ATOM 2673 N N . ARG B 1 15 ? 45.719 -13.344 -6.203 1 83.19 15 ARG B N 1
ATOM 2674 C CA . ARG B 1 15 ? 44.312 -13.008 -6.496 1 83.19 15 ARG B CA 1
ATOM 2675 C C . ARG B 1 15 ? 43.375 -13.703 -5.516 1 83.19 15 ARG B C 1
ATOM 2677 O O . ARG B 1 15 ? 42.375 -13.125 -5.102 1 83.19 15 ARG B O 1
ATOM 2684 N N . THR B 1 16 ? 43.844 -14.898 -5.105 1 79.38 16 THR B N 1
ATOM 2685 C CA . THR B 1 16 ? 43.062 -15.672 -4.152 1 79.38 16 THR B CA 1
ATOM 2686 C C . THR B 1 16 ? 43 -14.969 -2.797 1 79.38 16 THR B C 1
ATOM 2688 O O . THR B 1 16 ? 41.969 -14.945 -2.143 1 79.38 16 THR B O 1
ATOM 2691 N N . THR B 1 17 ? 44.125 -14.398 -2.506 1 83.56 17 THR B N 1
ATOM 2692 C CA . THR B 1 17 ? 44.188 -13.688 -1.234 1 83.56 17 THR B CA 1
ATOM 2693 C C . THR B 1 17 ? 43.312 -12.445 -1.266 1 83.56 17 THR B C 1
ATOM 2695 O O . THR B 1 17 ? 42.625 -12.141 -0.294 1 83.56 17 THR B O 1
ATOM 2698 N N . VAL B 1 18 ? 43.281 -11.758 -2.391 1 81.56 18 VAL B N 1
ATOM 2699 C CA . VAL B 1 18 ? 42.438 -10.578 -2.539 1 81.56 18 VAL B CA 1
ATOM 2700 C C . VAL B 1 18 ? 40.969 -10.977 -2.426 1 81.56 18 VAL B C 1
ATOM 2702 O O . VAL B 1 18 ? 40.219 -10.336 -1.703 1 81.56 18 VAL B O 1
ATOM 2705 N N . SER B 1 19 ? 40.656 -12.031 -3.047 1 76 19 SER B N 1
ATOM 2706 C CA . SER B 1 19 ? 39.281 -12.531 -3.008 1 76 19 SER B CA 1
ATOM 2707 C C . SER B 1 19 ? 38.875 -12.891 -1.585 1 76 19 SER B C 1
ATOM 2709 O O . SER B 1 19 ? 37.781 -12.562 -1.153 1 76 19 SER B O 1
ATOM 2711 N N . ARG B 1 20 ? 39.844 -13.445 -0.934 1 74.25 20 ARG B N 1
ATOM 2712 C CA . ARG B 1 20 ? 39.562 -13.852 0.44 1 74.25 20 ARG B CA 1
ATOM 2713 C C . ARG B 1 20 ? 39.375 -12.641 1.342 1 74.25 20 ARG B C 1
ATOM 2715 O O . ARG B 1 20 ? 38.469 -12.633 2.199 1 74.25 20 ARG B O 1
ATOM 2722 N N . VAL B 1 21 ? 40.094 -11.664 1.112 1 75.56 21 VAL B N 1
ATOM 2723 C CA . VAL B 1 21 ? 40 -10.453 1.919 1 75.56 21 VAL B CA 1
ATOM 2724 C C . VAL B 1 21 ? 38.688 -9.734 1.604 1 75.56 21 VAL B C 1
ATOM 2726 O O . VAL B 1 21 ? 37.969 -9.312 2.514 1 75.56 21 VAL B O 1
ATOM 2729 N N . LEU B 1 22 ? 38.344 -9.734 0.349 1 72.38 22 LEU B N 1
ATOM 2730 C CA . LEU B 1 22 ? 37.156 -9.047 -0.097 1 72.38 22 LEU B CA 1
ATOM 2731 C C . LEU B 1 22 ? 35.906 -9.742 0.421 1 72.38 22 LEU B C 1
ATOM 2733 O O . LEU B 1 22 ? 34.875 -9.102 0.658 1 72.38 22 LEU B O 1
ATOM 2737 N N . ASN B 1 23 ? 36.094 -11 0.717 1 65.94 23 ASN B N 1
ATOM 2738 C CA . ASN B 1 23 ? 35 -11.805 1.204 1 65.94 23 ASN B CA 1
ATOM 2739 C C . ASN B 1 23 ? 35.062 -12.016 2.713 1 65.94 23 ASN B C 1
ATOM 2741 O O . ASN B 1 23 ? 34.406 -12.891 3.256 1 65.94 23 ASN B O 1
ATOM 2745 N N . ASN B 1 24 ? 35.844 -11.312 3.271 1 66.06 24 ASN B N 1
ATOM 2746 C CA . ASN B 1 24 ? 36.062 -11.352 4.715 1 66.06 24 ASN B CA 1
ATOM 2747 C C . ASN B 1 24 ? 36.344 -12.766 5.199 1 66.06 24 ASN B C 1
ATOM 2749 O O . ASN B 1 24 ? 35.844 -13.188 6.242 1 66.06 24 ASN B O 1
ATOM 2753 N N . HIS B 1 25 ? 37.094 -13.453 4.449 1 65.12 25 HIS B N 1
ATOM 2754 C CA . HIS B 1 25 ? 37.469 -14.805 4.828 1 65.12 25 HIS B CA 1
ATOM 2755 C C . HIS B 1 25 ? 38.375 -14.789 6.055 1 65.12 25 HIS B C 1
ATOM 2757 O O . HIS B 1 25 ? 39.281 -13.969 6.152 1 65.12 25 HIS B O 1
ATOM 2763 N N . PRO B 1 26 ? 37.969 -15.578 7.008 1 66.12 26 PRO B N 1
ATOM 2764 C CA . PRO B 1 26 ? 38.688 -15.523 8.289 1 66.12 26 PRO B CA 1
ATOM 2765 C C . PRO B 1 26 ? 40.156 -15.914 8.172 1 66.12 26 PRO B C 1
ATOM 2767 O O . PRO B 1 26 ? 40.969 -15.516 9 1 66.12 26 PRO B O 1
ATOM 2770 N N . TYR B 1 27 ? 40.531 -16.656 7.246 1 71.88 27 TYR B N 1
ATOM 2771 C CA . TYR B 1 27 ? 41.906 -17.219 7.258 1 71.88 27 TYR B CA 1
ATOM 2772 C C . TYR B 1 27 ? 42.844 -16.375 6.418 1 71.88 27 TYR B C 1
ATOM 2774 O O . TYR B 1 27 ? 43.438 -16.859 5.461 1 71.88 27 TYR B O 1
ATOM 2782 N N . VAL B 1 28 ? 42.844 -15.133 6.562 1 78.94 28 VAL B N 1
ATOM 2783 C CA . VAL B 1 28 ? 43.844 -14.281 5.902 1 78.94 28 VAL B CA 1
ATOM 2784 C C . VAL B 1 28 ? 44.688 -13.578 6.949 1 78.94 28 VAL B C 1
ATOM 2786 O O . VAL B 1 28 ? 44.156 -13.047 7.93 1 78.94 28 VAL B O 1
ATOM 2789 N N . LYS B 1 29 ? 46 -13.797 6.828 1 84.56 29 LYS B N 1
ATOM 2790 C CA . LYS B 1 29 ? 46.906 -13.133 7.746 1 84.56 29 LYS B CA 1
ATOM 2791 C C . LYS B 1 29 ? 46.625 -11.641 7.828 1 84.56 29 LYS B C 1
ATOM 2793 O O . LYS B 1 29 ? 46.281 -11.008 6.82 1 84.56 29 LYS B O 1
ATOM 2798 N N . LYS B 1 30 ? 46.656 -11.156 8.992 1 82.75 30 LYS B N 1
ATOM 2799 C CA . LYS B 1 30 ? 46.344 -9.766 9.273 1 82.75 30 LYS B CA 1
ATOM 2800 C C . LYS B 1 30 ? 47.094 -8.82 8.344 1 82.75 30 LYS B C 1
ATOM 2802 O O . LYS B 1 30 ? 46.531 -7.859 7.824 1 82.75 30 LYS B O 1
ATOM 2807 N N . GLU B 1 31 ? 48.406 -9.117 8.211 1 83.88 31 GLU B N 1
ATOM 2808 C CA . GLU B 1 31 ? 49.25 -8.266 7.391 1 83.88 31 GLU B CA 1
ATOM 2809 C C . GLU B 1 31 ? 48.75 -8.211 5.949 1 83.88 31 GLU B C 1
ATOM 2811 O O . GLU B 1 31 ? 48.719 -7.145 5.34 1 83.88 31 GLU B O 1
ATOM 2816 N N . LYS B 1 32 ? 48.375 -9.305 5.426 1 85.56 32 LYS B N 1
ATOM 2817 C CA . LYS B 1 32 ? 47.906 -9.391 4.047 1 85.56 32 LYS B CA 1
ATOM 2818 C C . LYS B 1 32 ? 46.531 -8.711 3.891 1 85.56 32 LYS B C 1
ATOM 2820 O O . LYS B 1 32 ? 46.281 -8.023 2.895 1 85.56 32 LYS B O 1
ATOM 2825 N N . ARG B 1 33 ? 45.688 -8.891 4.812 1 85.06 33 ARG B N 1
ATOM 2826 C CA . ARG B 1 33 ? 44.406 -8.227 4.809 1 85.06 33 ARG B CA 1
ATOM 2827 C C . ARG B 1 33 ? 44.562 -6.711 4.746 1 85.06 33 ARG B C 1
ATOM 2829 O O . ARG B 1 33 ? 43.875 -6.051 3.949 1 85.06 33 ARG B O 1
ATOM 2836 N N . GLU B 1 34 ? 45.375 -6.289 5.605 1 84.31 34 GLU B N 1
ATOM 2837 C CA . GLU B 1 34 ? 45.625 -4.852 5.645 1 84.31 34 GLU B CA 1
ATOM 2838 C C . GLU B 1 34 ? 46.188 -4.34 4.316 1 84.31 34 GLU B C 1
ATOM 2840 O O . GLU B 1 34 ? 45.781 -3.27 3.846 1 84.31 34 GLU B O 1
ATOM 2845 N N . SER B 1 35 ? 47.125 -5.082 3.818 1 85.69 35 SER B N 1
ATOM 2846 C CA . SER B 1 35 ? 47.719 -4.695 2.543 1 85.69 35 SER B CA 1
ATOM 2847 C C . SER B 1 35 ? 46.656 -4.641 1.44 1 85.69 35 SER B C 1
ATOM 2849 O O . SER B 1 35 ? 46.656 -3.717 0.623 1 85.69 35 SER B O 1
ATOM 2851 N N . VAL B 1 36 ? 45.781 -5.582 1.445 1 86.19 36 VAL B N 1
ATOM 2852 C CA . VAL B 1 36 ? 44.719 -5.652 0.448 1 86.19 36 VAL B CA 1
ATOM 2853 C C . VAL B 1 36 ? 43.75 -4.488 0.646 1 86.19 36 VAL B C 1
ATOM 2855 O O . VAL B 1 36 ? 43.375 -3.812 -0.315 1 86.19 36 VAL B O 1
ATOM 2858 N N . LEU B 1 37 ? 43.438 -4.27 1.85 1 81.62 37 LEU B N 1
ATOM 2859 C CA . LEU B 1 37 ? 42.5 -3.186 2.15 1 81.62 37 LEU B CA 1
ATOM 2860 C C . LEU B 1 37 ? 43.094 -1.837 1.765 1 81.62 37 LEU B C 1
ATOM 2862 O O . LEU B 1 37 ? 42.375 -0.967 1.245 1 81.62 37 LEU B O 1
ATOM 2866 N N . ARG B 1 38 ? 44.344 -1.641 2.059 1 80.12 38 ARG B N 1
ATOM 2867 C CA . ARG B 1 38 ? 45.062 -0.424 1.66 1 80.12 38 ARG B CA 1
ATOM 2868 C C . ARG B 1 38 ? 45.062 -0.259 0.144 1 80.12 38 ARG B C 1
ATOM 2870 O O . ARG B 1 38 ? 44.844 0.843 -0.365 1 80.12 38 ARG B O 1
ATOM 2877 N N . ALA B 1 39 ? 45.312 -1.312 -0.514 1 82.81 39 ALA B N 1
ATOM 2878 C CA . ALA B 1 39 ? 45.312 -1.282 -1.974 1 82.81 39 ALA B CA 1
ATOM 2879 C C . ALA B 1 39 ? 43.938 -0.937 -2.518 1 82.81 39 ALA B C 1
ATOM 2881 O O . ALA B 1 39 ? 43.812 -0.184 -3.486 1 82.81 39 ALA B O 1
ATOM 2882 N N . ILE B 1 40 ? 42.938 -1.522 -1.889 1 75.81 40 ILE B N 1
ATOM 2883 C CA . ILE B 1 40 ? 41.562 -1.251 -2.266 1 75.81 40 ILE B CA 1
ATOM 2884 C C . ILE B 1 40 ? 41.25 0.242 -2.129 1 75.81 40 ILE B C 1
ATOM 2886 O O . ILE B 1 40 ? 40.656 0.851 -3.023 1 75.81 40 ILE B O 1
ATOM 2890 N N . GLU B 1 41 ? 41.688 0.752 -1.062 1 72.81 41 GLU B N 1
ATOM 2891 C CA . GLU B 1 41 ? 41.5 2.176 -0.797 1 72.81 41 GLU B CA 1
ATOM 2892 C C . GLU B 1 41 ? 42.281 3.027 -1.802 1 72.81 41 GLU B C 1
ATOM 2894 O O . GLU B 1 41 ? 41.75 3.998 -2.34 1 72.81 41 GLU B O 1
ATOM 2899 N N . GLU B 1 42 ? 43.5 2.654 -1.988 1 75.12 42 GLU B N 1
ATOM 2900 C CA . GLU B 1 42 ? 44.375 3.414 -2.873 1 75.12 42 GLU B CA 1
ATOM 2901 C C . GLU B 1 42 ? 43.875 3.385 -4.312 1 75.12 42 GLU B C 1
ATOM 2903 O O . GLU B 1 42 ? 44 4.375 -5.039 1 75.12 42 GLU B O 1
ATOM 2908 N N . LEU B 1 43 ? 43.344 2.227 -4.539 1 74.44 43 LEU B N 1
ATOM 2909 C CA . LEU B 1 43 ? 42.906 2.053 -5.918 1 74.44 43 LEU B CA 1
ATOM 2910 C C . LEU B 1 43 ? 41.438 2.457 -6.07 1 74.44 43 LEU B C 1
ATOM 2912 O O . LEU B 1 43 ? 40.875 2.404 -7.168 1 74.44 43 LEU B O 1
ATOM 2916 N N . ASN B 1 44 ? 40.938 2.844 -4.926 1 66.06 44 ASN B N 1
ATOM 2917 C CA . ASN B 1 44 ? 39.5 3.178 -4.902 1 66.06 44 ASN B CA 1
ATOM 2918 C C . ASN B 1 44 ? 38.656 2.064 -5.516 1 66.06 44 ASN B C 1
ATOM 2920 O O . ASN B 1 44 ? 37.781 2.33 -6.328 1 66.06 44 ASN B O 1
ATOM 2924 N N . TYR B 1 45 ? 39.188 0.898 -5.113 1 63.22 45 TYR B N 1
ATOM 2925 C CA . TYR B 1 45 ? 38.5 -0.283 -5.629 1 63.22 45 TYR B CA 1
ATOM 2926 C C . TYR B 1 45 ? 37.188 -0.502 -4.91 1 63.22 45 TYR B C 1
ATOM 2928 O O . TYR B 1 45 ? 37.125 -0.458 -3.678 1 63.22 45 TYR B O 1
ATOM 2936 N N . VAL B 1 46 ? 36.188 -0.485 -5.57 1 53.81 46 VAL B N 1
ATOM 2937 C CA . VAL B 1 46 ? 34.906 -0.835 -5.023 1 53.81 46 VAL B CA 1
ATOM 2938 C C . VAL B 1 46 ? 34.531 -2.252 -5.453 1 53.81 46 VAL B C 1
ATOM 2940 O O . VAL B 1 46 ? 34.438 -2.545 -6.648 1 53.81 46 VAL B O 1
ATOM 2943 N N . PRO B 1 47 ? 34.594 -3.193 -4.375 1 53.62 47 PRO B N 1
ATOM 2944 C CA . PRO B 1 47 ? 34.219 -4.562 -4.738 1 53.62 47 PRO B CA 1
ATOM 2945 C C . PRO B 1 47 ? 32.875 -4.645 -5.461 1 53.62 47 PRO B C 1
ATOM 2947 O O . PRO B 1 47 ? 31.953 -3.896 -5.133 1 53.62 47 PRO B O 1
ATOM 2950 N N . ASN B 1 48 ? 32.969 -5.109 -6.613 1 50.06 48 ASN B N 1
ATOM 2951 C CA . ASN B 1 48 ? 31.703 -5.371 -7.297 1 50.06 48 ASN B CA 1
ATOM 2952 C C . ASN B 1 48 ? 30.906 -6.465 -6.598 1 50.06 48 ASN B C 1
ATOM 2954 O O . ASN B 1 48 ? 31.297 -7.629 -6.602 1 50.06 48 ASN B O 1
ATOM 2958 N N . MET B 1 49 ? 30.031 -6.18 -5.785 1 48.69 49 MET B N 1
ATOM 2959 C CA . MET B 1 49 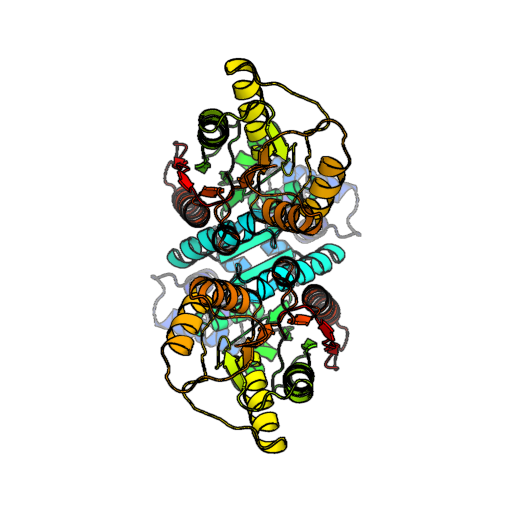? 29.25 -7.121 -4.984 1 48.69 49 MET B CA 1
ATOM 2960 C C . MET B 1 49 ? 28.703 -8.242 -5.859 1 48.69 49 MET B C 1
ATOM 2962 O O . MET B 1 49 ? 28.594 -9.391 -5.414 1 48.69 49 MET B O 1
ATOM 2966 N N . SER B 1 50 ? 28.359 -7.875 -7.031 1 48.59 50 SER B N 1
ATOM 2967 C CA . SER B 1 50 ? 27.891 -8.914 -7.941 1 48.59 50 SER B CA 1
ATOM 2968 C C . SER B 1 50 ? 28.969 -9.969 -8.18 1 48.59 50 SER B C 1
ATOM 2970 O O . SER B 1 50 ? 28.672 -11.164 -8.234 1 48.59 50 SER B O 1
ATOM 2972 N N . ALA B 1 51 ? 30.203 -9.508 -8.258 1 49.69 51 ALA B N 1
ATOM 2973 C CA . ALA B 1 51 ? 31.328 -10.422 -8.438 1 49.69 51 ALA B CA 1
ATOM 2974 C C . ALA B 1 51 ? 31.609 -11.219 -7.164 1 49.69 51 ALA B C 1
ATOM 2976 O O . ALA B 1 51 ? 31.891 -12.414 -7.219 1 49.69 51 ALA B O 1
ATOM 2977 N N . ILE B 1 52 ? 31.531 -10.562 -6.113 1 47.5 52 ILE B N 1
ATOM 2978 C CA . ILE B 1 52 ? 31.766 -11.227 -4.832 1 47.5 52 ILE B CA 1
ATOM 2979 C C . ILE B 1 52 ? 30.641 -12.219 -4.562 1 47.5 52 ILE B C 1
ATOM 2981 O O . ILE B 1 52 ? 30.891 -13.344 -4.109 1 47.5 52 ILE B O 1
ATOM 2985 N N . ASN B 1 53 ? 29.438 -11.703 -4.777 1 50.06 53 ASN B N 1
ATOM 2986 C CA . ASN B 1 53 ? 28.312 -12.594 -4.57 1 50.06 53 ASN B CA 1
ATOM 2987 C C . ASN B 1 53 ? 28.359 -13.789 -5.516 1 50.06 53 ASN B C 1
ATOM 2989 O O . ASN B 1 53 ? 27.938 -14.891 -5.156 1 50.06 53 ASN B O 1
ATOM 2993 N N . LEU B 1 54 ? 28.875 -13.547 -6.668 1 46.41 54 LEU B N 1
ATOM 2994 C CA . LEU B 1 54 ? 29.094 -14.648 -7.605 1 46.41 54 LEU B CA 1
ATOM 2995 C C . LEU B 1 54 ? 30.031 -15.695 -7.008 1 46.41 54 LEU B C 1
ATOM 2997 O O . LEU B 1 54 ? 29.828 -16.891 -7.207 1 46.41 54 LEU B O 1
ATOM 3001 N N . SER B 1 55 ? 30.984 -15.211 -6.32 1 46.62 55 SER B N 1
ATOM 3002 C CA . SER B 1 55 ? 31.906 -16.203 -5.773 1 46.62 55 SER B CA 1
ATOM 3003 C C . SER B 1 55 ? 31.266 -16.969 -4.613 1 46.62 55 SER B C 1
ATOM 3005 O O . SER B 1 55 ? 31.547 -18.141 -4.402 1 46.62 55 SER B O 1
ATOM 3007 N N . LYS B 1 56 ? 30.469 -16.266 -3.861 1 52.16 56 LYS B N 1
ATOM 3008 C CA . LYS B 1 56 ? 29.875 -16.906 -2.693 1 52.16 56 LYS B CA 1
ATOM 3009 C C . LYS B 1 56 ? 28.594 -17.656 -3.066 1 52.16 56 LYS B C 1
ATOM 3011 O O . LYS B 1 56 ? 28.094 -18.453 -2.277 1 52.16 56 LYS B O 1
ATOM 3016 N N . GLY B 1 57 ? 28.125 -17.547 -4.156 1 61.94 57 GLY B N 1
ATOM 3017 C CA . GLY B 1 57 ? 26.953 -18.266 -4.637 1 61.94 57 GLY B CA 1
ATOM 3018 C C . GLY B 1 57 ? 25.656 -17.719 -4.07 1 61.94 57 GLY B C 1
ATOM 3019 O O . GLY B 1 57 ? 24.578 -18.266 -4.332 1 61.94 57 GLY B O 1
ATOM 3020 N N . LYS B 1 58 ? 25.719 -16.703 -3.098 1 75.44 58 LYS B N 1
ATOM 3021 C CA . LYS B 1 58 ? 24.516 -16.172 -2.479 1 75.44 58 LYS B CA 1
ATOM 3022 C C . LYS B 1 58 ? 24.422 -14.656 -2.676 1 75.44 58 LYS B C 1
ATOM 3024 O O . LYS B 1 58 ? 25.422 -13.945 -2.5 1 75.44 58 LYS B O 1
ATOM 3029 N N . THR B 1 59 ? 23.281 -14.156 -3.111 1 72.5 59 THR B N 1
ATOM 3030 C CA . THR B 1 59 ? 23.078 -12.734 -3.355 1 72.5 59 THR B CA 1
ATOM 3031 C C . THR B 1 59 ? 22.469 -12.055 -2.127 1 72.5 59 THR B C 1
ATOM 3033 O O . THR B 1 59 ? 22.5 -10.828 -2.012 1 72.5 59 THR B O 1
ATOM 3036 N N . ASN B 1 60 ? 21.828 -12.766 -1.241 1 81.56 60 ASN B N 1
ATOM 3037 C CA . ASN B 1 60 ? 21.062 -12.281 -0.097 1 81.56 60 ASN B CA 1
ATOM 3038 C C . ASN B 1 60 ? 19.938 -11.359 -0.53 1 81.56 60 ASN B C 1
ATOM 3040 O O . ASN B 1 60 ? 19.688 -10.328 0.103 1 81.56 60 ASN B O 1
ATOM 3044 N N . VAL B 1 61 ? 19.328 -11.703 -1.669 1 83.12 61 VAL B N 1
ATOM 3045 C CA . VAL B 1 61 ? 18.188 -10.961 -2.195 1 83.12 61 VAL B CA 1
ATOM 3046 C C . VAL B 1 61 ? 17.031 -11.914 -2.459 1 83.12 61 VAL B C 1
ATOM 3048 O O . VAL B 1 61 ? 17.219 -12.961 -3.088 1 83.12 61 VAL B O 1
ATOM 3051 N N . PHE B 1 62 ? 15.93 -11.617 -1.853 1 90.94 62 PHE B N 1
ATOM 3052 C CA . PHE B 1 62 ? 14.688 -12.281 -2.229 1 90.94 62 PHE B CA 1
ATOM 3053 C C . PHE B 1 62 ? 13.875 -11.422 -3.186 1 90.94 62 PHE B C 1
ATOM 3055 O O . PHE B 1 62 ? 13.945 -10.188 -3.131 1 90.94 62 PHE B O 1
ATOM 3062 N N . GLY B 1 63 ? 13.219 -12.055 -4.094 1 90.44 63 GLY B N 1
ATOM 3063 C CA . GLY B 1 63 ? 12.227 -11.383 -4.914 1 90.44 63 GLY B CA 1
ATOM 3064 C C . GLY B 1 63 ? 10.805 -11.711 -4.52 1 90.44 63 GLY B C 1
ATOM 3065 O O . GLY B 1 63 ? 10.531 -12.805 -4.027 1 90.44 63 GLY B O 1
ATOM 3066 N N . VAL B 1 64 ? 9.93 -10.734 -4.727 1 93.62 64 VAL B N 1
ATOM 3067 C CA . VAL B 1 64 ? 8.508 -11.016 -4.594 1 93.62 64 VAL B CA 1
ATOM 3068 C C . VAL B 1 64 ? 7.754 -10.461 -5.805 1 93.62 64 VAL B C 1
ATOM 3070 O O . VAL B 1 64 ? 7.961 -9.312 -6.199 1 93.62 64 VAL B O 1
ATOM 3073 N N . ILE B 1 65 ? 6.93 -11.312 -6.383 1 92.19 65 ILE B N 1
ATOM 3074 C CA . ILE B 1 65 ? 6.074 -10.898 -7.492 1 92.19 65 ILE B CA 1
ATOM 3075 C C . ILE B 1 65 ? 4.691 -10.516 -6.965 1 92.19 65 ILE B C 1
ATOM 3077 O O . ILE B 1 65 ? 4.035 -11.32 -6.297 1 92.19 65 ILE B O 1
ATOM 3081 N N . VAL B 1 66 ? 4.312 -9.328 -7.266 1 92.69 66 VAL B N 1
ATOM 3082 C CA . VAL B 1 66 ? 2.963 -8.875 -6.949 1 92.69 66 VAL B CA 1
ATOM 3083 C C . VAL B 1 66 ? 2.361 -8.156 -8.156 1 92.69 66 VAL B C 1
ATOM 3085 O O . VAL B 1 66 ? 3.086 -7.559 -8.953 1 92.69 66 VAL B O 1
ATOM 3088 N N . PRO B 1 67 ? 1.027 -8.211 -8.281 1 91.31 67 PRO B N 1
ATOM 3089 C CA . PRO B 1 67 ? 0.43 -7.512 -9.422 1 91.31 67 PRO B CA 1
ATOM 3090 C C . PRO B 1 67 ? 0.483 -5.992 -9.281 1 91.31 67 PRO B C 1
ATOM 3092 O O . PRO B 1 67 ? 0.748 -5.289 -10.258 1 91.31 67 PRO B O 1
ATOM 3095 N N . GLN B 1 68 ? 0.181 -5.523 -8.086 1 89.06 68 GLN B N 1
ATOM 3096 C CA . GLN B 1 68 ? 0.113 -4.086 -7.844 1 89.06 68 GLN B CA 1
ATOM 3097 C C . GLN B 1 68 ? 0.609 -3.744 -6.441 1 89.06 68 GLN B C 1
ATOM 3099 O O . GLN B 1 68 ? 0.018 -4.172 -5.445 1 89.06 68 GLN B O 1
ATOM 3104 N N . ILE B 1 69 ? 1.557 -2.895 -6.398 1 88.69 69 ILE B N 1
ATOM 3105 C CA . ILE B 1 69 ? 2.193 -2.58 -5.125 1 88.69 69 ILE B CA 1
ATOM 3106 C C . ILE B 1 69 ? 1.256 -1.722 -4.277 1 88.69 69 ILE B C 1
ATOM 3108 O O . ILE B 1 69 ? 1.21 -1.864 -3.053 1 88.69 69 ILE B O 1
ATOM 3112 N N . ASN B 1 70 ? 0.49 -0.808 -4.906 1 89.31 70 ASN B N 1
ATOM 3113 C CA . ASN B 1 70 ? -0.347 0.107 -4.137 1 89.31 70 ASN B CA 1
ATOM 3114 C C . ASN B 1 70 ? -1.715 -0.501 -3.842 1 89.31 70 ASN B C 1
ATOM 3116 O O . ASN B 1 70 ? -2.672 0.221 -3.553 1 89.31 70 ASN B O 1
ATOM 3120 N N . HIS B 1 71 ? -1.819 -1.797 -3.967 1 91.62 71 HIS B N 1
ATOM 3121 C CA . HIS B 1 71 ? -2.957 -2.551 -3.455 1 91.62 71 HIS B CA 1
ATOM 3122 C C . HIS B 1 71 ? -2.758 -2.922 -1.988 1 91.62 71 HIS B C 1
ATOM 3124 O O . HIS B 1 71 ? -1.692 -3.414 -1.608 1 91.62 71 HIS B O 1
ATOM 3130 N N . SER B 1 72 ? -3.807 -2.648 -1.23 1 91.25 72 SER B N 1
ATOM 3131 C CA . SER B 1 72 ? -3.67 -2.762 0.218 1 91.25 72 SER B CA 1
ATOM 3132 C C . SER B 1 72 ? -3.215 -4.16 0.623 1 91.25 72 SER B C 1
ATOM 3134 O O . SER B 1 72 ? -2.381 -4.312 1.517 1 91.25 72 SER B O 1
ATOM 3136 N N . PHE B 1 73 ? -3.758 -5.219 0.036 1 93.44 73 PHE B N 1
ATOM 3137 C CA . PHE B 1 73 ? -3.344 -6.578 0.358 1 93.44 73 PHE B CA 1
ATOM 3138 C C . PHE B 1 73 ? -1.86 -6.777 0.072 1 93.44 73 PHE B C 1
ATOM 3140 O O . PHE B 1 73 ? -1.108 -7.219 0.943 1 93.44 73 PHE B O 1
ATOM 3147 N N . PHE B 1 74 ? -1.425 -6.34 -1.035 1 94.19 74 PHE B N 1
ATOM 3148 C CA . PHE B 1 74 ? -0.067 -6.645 -1.471 1 94.19 74 PHE B CA 1
ATOM 3149 C C . PHE B 1 74 ? 0.944 -5.766 -0.743 1 94.19 74 PHE B C 1
ATOM 3151 O O . PHE B 1 74 ? 2.059 -6.203 -0.451 1 94.19 74 PHE B O 1
ATOM 3158 N N . SER B 1 75 ? 0.583 -4.547 -0.532 1 93 75 SER B N 1
ATOM 3159 C CA . SER B 1 75 ? 1.505 -3.705 0.223 1 93 75 SER B CA 1
ATOM 3160 C C . SER B 1 75 ? 1.741 -4.262 1.623 1 93 75 SER B C 1
ATOM 3162 O O . SER B 1 75 ? 2.854 -4.184 2.148 1 93 75 SER B O 1
ATOM 3164 N N . ASN B 1 76 ? 0.688 -4.816 2.248 1 94.38 76 ASN B N 1
ATOM 3165 C CA . ASN B 1 76 ? 0.84 -5.441 3.559 1 94.38 76 ASN B CA 1
ATOM 3166 C C . ASN B 1 76 ? 1.625 -6.746 3.471 1 94.38 76 ASN B C 1
ATOM 3168 O O . ASN B 1 76 ? 2.393 -7.078 4.379 1 94.38 76 ASN B O 1
ATOM 3172 N N . LEU B 1 77 ? 1.37 -7.477 2.408 1 95.69 77 LEU B N 1
ATOM 3173 C CA . LEU B 1 77 ? 2.158 -8.68 2.168 1 95.69 77 LEU B CA 1
ATOM 3174 C C . LEU B 1 77 ? 3.645 -8.352 2.082 1 95.69 77 LEU B C 1
ATOM 3176 O O . LEU B 1 77 ? 4.465 -8.992 2.746 1 95.69 77 LEU B O 1
ATOM 3180 N N . ILE B 1 78 ? 3.955 -7.348 1.312 1 92.5 78 ILE B N 1
ATOM 3181 C CA . ILE B 1 78 ? 5.332 -6.902 1.121 1 92.5 78 ILE B CA 1
ATOM 3182 C C . ILE B 1 78 ? 5.922 -6.461 2.459 1 92.5 78 ILE B C 1
ATOM 3184 O O . ILE B 1 78 ? 7.082 -6.754 2.756 1 92.5 78 ILE B O 1
ATOM 3188 N N . GLU B 1 79 ? 5.113 -5.789 3.211 1 91.5 79 GLU B N 1
ATOM 3189 C CA . GLU B 1 79 ? 5.57 -5.367 4.531 1 91.5 79 GLU B CA 1
ATOM 3190 C C . GLU B 1 79 ? 5.98 -6.562 5.383 1 91.5 79 GLU B C 1
ATOM 3192 O O . GLU B 1 79 ? 7.047 -6.555 6.004 1 91.5 79 GLU B O 1
ATOM 3197 N N . GLY B 1 80 ? 5.133 -7.551 5.453 1 94.25 80 GLY B N 1
ATOM 3198 C CA . GLY B 1 80 ? 5.457 -8.758 6.203 1 94.25 80 GLY B CA 1
ATOM 3199 C C . GLY B 1 80 ? 6.711 -9.445 5.711 1 94.25 80 GLY B C 1
ATOM 3200 O O . GLY B 1 80 ? 7.559 -9.852 6.508 1 94.25 80 GLY B O 1
ATOM 3201 N N . ILE B 1 81 ? 6.836 -9.555 4.391 1 94.5 81 ILE B N 1
ATOM 3202 C CA . ILE B 1 81 ? 8.016 -10.164 3.781 1 94.5 81 ILE B CA 1
ATOM 3203 C C . ILE B 1 81 ? 9.258 -9.359 4.148 1 94.5 81 ILE B C 1
ATOM 3205 O O . ILE B 1 81 ? 10.273 -9.93 4.551 1 94.5 81 ILE B O 1
ATOM 3209 N N . GLY B 1 82 ? 9.148 -8.07 3.986 1 89.56 82 GLY B N 1
ATOM 3210 C CA . GLY B 1 82 ? 10.273 -7.203 4.293 1 89.56 82 GLY B CA 1
ATOM 3211 C C . GLY B 1 82 ? 10.742 -7.32 5.73 1 89.56 82 GLY B C 1
ATOM 3212 O O . GLY B 1 82 ? 11.945 -7.359 5.992 1 89.56 82 GLY B O 1
ATOM 3213 N N . LYS B 1 83 ? 9.82 -7.293 6.652 1 88.88 83 LYS B N 1
ATOM 3214 C CA . LYS B 1 83 ? 10.156 -7.441 8.062 1 88.88 83 LYS B CA 1
ATOM 3215 C C . LYS B 1 83 ? 10.977 -8.703 8.305 1 88.88 83 LYS B C 1
ATOM 3217 O O . LYS B 1 83 ? 11.992 -8.664 9 1 88.88 83 LYS B O 1
ATOM 3222 N N . GLU B 1 84 ? 10.5 -9.781 7.754 1 94.19 84 GLU B N 1
ATOM 3223 C CA . GLU B 1 84 ? 11.188 -11.055 7.945 1 94.19 84 GLU B CA 1
ATOM 3224 C C . GLU B 1 84 ? 12.547 -11.062 7.25 1 94.19 84 GLU B C 1
ATOM 3226 O O . GLU B 1 84 ? 13.523 -11.578 7.789 1 94.19 84 GLU B O 1
ATOM 3231 N N . CYS B 1 85 ? 12.617 -10.5 6.047 1 89.44 85 CYS B N 1
ATOM 3232 C CA . CYS B 1 85 ? 13.883 -10.375 5.336 1 89.44 85 CYS B CA 1
ATOM 3233 C C . CYS B 1 85 ? 14.906 -9.609 6.172 1 89.44 85 CYS B C 1
ATOM 3235 O O . CYS B 1 85 ? 16.062 -10.008 6.254 1 89.44 85 CYS B O 1
ATOM 3237 N N . ASN B 1 86 ? 14.453 -8.594 6.738 1 83.62 86 ASN B N 1
ATOM 3238 C CA . ASN B 1 86 ? 15.336 -7.773 7.562 1 83.62 86 ASN B CA 1
ATOM 3239 C C . ASN B 1 86 ? 15.938 -8.57 8.711 1 83.62 86 ASN B C 1
ATOM 3241 O O . ASN B 1 86 ? 17.109 -8.406 9.047 1 83.62 86 ASN B O 1
ATOM 3245 N N . LYS B 1 87 ? 15.156 -9.383 9.297 1 88.62 87 LYS B N 1
ATOM 3246 C CA . LYS B 1 87 ? 15.625 -10.211 10.398 1 88.62 87 LYS B CA 1
ATOM 3247 C C . LYS B 1 87 ? 16.797 -11.094 9.969 1 88.62 87 LYS B C 1
ATOM 3249 O O . LYS B 1 87 ? 17.641 -11.453 10.789 1 88.62 87 LYS B O 1
ATOM 3254 N N . HIS B 1 88 ? 16.797 -11.422 8.727 1 90.06 88 HIS B N 1
ATOM 3255 C CA . HIS B 1 88 ? 17.797 -12.352 8.219 1 90.06 88 HIS B CA 1
ATOM 3256 C C . HIS B 1 88 ? 18.828 -11.625 7.355 1 90.06 88 HIS B C 1
ATOM 3258 O O . HIS B 1 88 ? 19.625 -12.266 6.656 1 90.06 88 HIS B O 1
ATOM 3264 N N . ASN B 1 89 ? 18.719 -10.305 7.34 1 82.31 89 ASN B N 1
ATOM 3265 C CA . ASN B 1 89 ? 19.641 -9.461 6.578 1 82.31 89 ASN B CA 1
ATOM 3266 C C . ASN B 1 89 ? 19.531 -9.734 5.082 1 82.31 89 ASN B C 1
ATOM 3268 O O . ASN B 1 89 ? 20.547 -9.852 4.398 1 82.31 89 ASN B O 1
ATOM 3272 N N . TYR B 1 90 ? 18.375 -10.047 4.609 1 83.69 90 TYR B N 1
ATOM 3273 C CA . TYR B 1 90 ? 18.062 -10.148 3.188 1 83.69 90 TYR B CA 1
ATOM 3274 C C . TYR B 1 90 ? 17.438 -8.859 2.672 1 83.69 90 TYR B C 1
ATOM 3276 O O . TYR B 1 90 ? 16.625 -8.242 3.357 1 83.69 90 TYR B O 1
ATOM 3284 N N . SER B 1 91 ? 17.828 -8.492 1.464 1 77.94 91 SER B N 1
ATOM 3285 C CA . SER B 1 91 ? 17.125 -7.434 0.749 1 77.94 91 SER B CA 1
ATOM 3286 C C . SER B 1 91 ? 15.922 -7.992 -0.016 1 77.94 91 SER B C 1
ATOM 3288 O O . SER B 1 91 ? 15.898 -9.18 -0.359 1 77.94 91 SER B O 1
ATOM 3290 N N . LEU B 1 92 ? 14.984 -7.113 -0.205 1 84.38 92 LEU B N 1
ATOM 3291 C CA . LEU B 1 92 ? 13.781 -7.543 -0.911 1 84.38 92 LEU B CA 1
ATOM 3292 C C . LEU B 1 92 ? 13.609 -6.77 -2.215 1 84.38 92 LEU B C 1
ATOM 3294 O O . LEU B 1 92 ? 13.641 -5.535 -2.217 1 84.38 92 LEU B O 1
ATOM 3298 N N . LEU B 1 93 ? 13.547 -7.508 -3.279 1 81.94 93 LEU B N 1
ATOM 3299 C CA . LEU B 1 93 ? 13.188 -6.941 -4.574 1 81.94 93 LEU B CA 1
ATOM 3300 C C . LEU B 1 93 ? 11.711 -7.141 -4.871 1 81.94 93 LEU B C 1
ATOM 3302 O O . LEU B 1 93 ? 11.234 -8.273 -4.938 1 81.94 93 LEU B O 1
ATOM 3306 N N . VAL B 1 94 ? 11.062 -6.039 -5.004 1 86.25 94 VAL B N 1
ATOM 3307 C CA . VAL B 1 94 ? 9.633 -6.121 -5.309 1 86.25 94 VAL B CA 1
ATOM 3308 C C . VAL B 1 94 ? 9.422 -5.984 -6.812 1 86.25 94 VAL B C 1
ATOM 3310 O O . VAL B 1 94 ? 9.883 -5.02 -7.43 1 86.25 94 VAL B O 1
ATOM 3313 N N . LEU B 1 95 ? 8.742 -6.953 -7.324 1 86.12 95 LEU B N 1
ATOM 3314 C CA . LEU B 1 95 ? 8.531 -7.066 -8.766 1 86.12 95 LEU B CA 1
ATOM 3315 C C . LEU B 1 95 ? 7.051 -6.969 -9.109 1 86.12 95 LEU B C 1
ATOM 3317 O O . LEU B 1 95 ? 6.293 -7.918 -8.891 1 86.12 95 LEU B O 1
ATOM 3321 N N . GLN B 1 96 ? 6.711 -5.805 -9.672 1 87.38 96 GLN B N 1
ATOM 3322 C CA . GLN B 1 96 ? 5.312 -5.594 -10.031 1 87.38 96 GLN B CA 1
ATOM 3323 C C . GLN B 1 96 ? 5.02 -6.129 -11.43 1 87.38 96 GLN B C 1
ATOM 3325 O O . GLN B 1 96 ? 5.625 -5.688 -12.414 1 87.38 96 GLN B O 1
ATOM 3330 N N . SER B 1 97 ? 4.023 -7.004 -11.555 1 87.44 97 SER B N 1
ATOM 3331 C CA . SER B 1 97 ? 3.793 -7.691 -12.82 1 87.44 97 SER B CA 1
ATOM 3332 C C . SER B 1 97 ? 2.598 -7.102 -13.562 1 87.44 97 SER B C 1
ATOM 3334 O O . SER B 1 97 ? 2.469 -7.262 -14.773 1 87.44 97 SER B O 1
ATOM 3336 N N . ASN B 1 98 ? 1.637 -6.477 -12.773 1 83.75 98 ASN B N 1
ATOM 3337 C CA . ASN B 1 98 ? 0.358 -6.035 -13.32 1 83.75 98 ASN B CA 1
ATOM 3338 C C . ASN B 1 98 ? -0.37 -7.176 -14.023 1 83.75 98 ASN B C 1
ATOM 3340 O O . ASN B 1 98 ? -0.996 -6.969 -15.07 1 83.75 98 ASN B O 1
ATOM 3344 N N . TYR B 1 99 ? -0.121 -8.391 -13.555 1 87.5 99 TYR B N 1
ATOM 3345 C CA . TYR B 1 99 ? -0.698 -9.609 -14.102 1 87.5 99 TYR B CA 1
ATOM 3346 C C . TYR B 1 99 ? -0.378 -9.75 -15.586 1 87.5 99 TYR B C 1
ATOM 3348 O O . TYR B 1 99 ? -1.234 -10.148 -16.375 1 87.5 99 TYR B O 1
ATOM 3356 N N . ASP B 1 100 ? 0.773 -9.344 -15.914 1 87.88 100 ASP B N 1
ATOM 3357 C CA . ASP B 1 100 ? 1.333 -9.57 -17.25 1 87.88 100 ASP B CA 1
ATOM 3358 C C . ASP B 1 100 ? 2.205 -10.828 -17.266 1 87.88 100 ASP B C 1
ATOM 3360 O O . ASP B 1 100 ? 3.273 -10.852 -16.641 1 87.88 100 ASP B O 1
ATOM 3364 N N . ILE B 1 101 ? 1.779 -11.781 -18.016 1 88.19 101 ILE B N 1
ATOM 3365 C CA . ILE B 1 101 ? 2.42 -13.094 -18 1 88.19 101 ILE B CA 1
ATOM 3366 C C . ILE B 1 101 ? 3.867 -12.961 -18.484 1 88.19 101 ILE B C 1
ATOM 3368 O O . ILE B 1 101 ? 4.762 -13.617 -17.953 1 88.19 101 ILE B O 1
ATOM 3372 N N . LYS B 1 102 ? 4.094 -12.148 -19.484 1 86.38 102 LYS B N 1
ATOM 3373 C CA . LYS B 1 102 ? 5.441 -11.969 -20.016 1 86.38 102 LYS B CA 1
ATOM 3374 C C . LYS B 1 102 ? 6.379 -11.391 -18.953 1 86.38 102 LYS B C 1
ATOM 3376 O O . LYS B 1 102 ? 7.523 -11.836 -18.828 1 86.38 102 LYS B O 1
ATOM 3381 N N . LYS B 1 103 ? 5.863 -10.484 -18.25 1 84.88 103 LYS B N 1
ATOM 3382 C CA . LYS B 1 103 ? 6.66 -9.898 -17.172 1 84.88 103 LYS B CA 1
ATOM 3383 C C . LYS B 1 103 ? 6.949 -10.922 -16.078 1 84.88 103 LYS B C 1
ATOM 3385 O O . LYS B 1 103 ? 8.078 -11.008 -15.586 1 84.88 103 LYS B O 1
ATOM 3390 N N . GLU B 1 104 ? 5.898 -11.602 -15.703 1 88.62 104 GLU B N 1
ATOM 3391 C CA . GLU B 1 104 ? 6.078 -12.609 -14.656 1 88.62 104 GLU B CA 1
ATOM 3392 C C . GLU B 1 104 ? 7.152 -13.617 -15.047 1 88.62 104 GLU B C 1
ATOM 3394 O O . GLU B 1 104 ? 8.031 -13.938 -14.242 1 88.62 104 GLU B O 1
ATOM 3399 N N . LEU B 1 105 ? 7.09 -14.078 -16.281 1 85.69 105 LEU B N 1
ATOM 3400 C CA . LEU B 1 105 ? 8.062 -15.047 -16.766 1 85.69 105 LEU B CA 1
ATOM 3401 C C . LEU B 1 105 ? 9.477 -14.461 -16.734 1 85.69 105 LEU B C 1
ATOM 3403 O O . LEU B 1 105 ? 10.43 -15.156 -16.359 1 85.69 105 LEU B O 1
ATOM 3407 N N . LYS B 1 106 ? 9.555 -13.273 -17.109 1 82.06 106 LYS B N 1
ATOM 3408 C CA . LYS B 1 106 ? 10.844 -12.586 -17.062 1 82.06 106 LYS B CA 1
ATOM 3409 C C . LYS B 1 106 ? 11.398 -12.531 -15.648 1 82.06 106 LYS B C 1
ATOM 3411 O O . LYS B 1 106 ? 12.609 -12.617 -15.445 1 82.06 106 LYS B O 1
ATOM 3416 N N . TYR B 1 107 ? 10.539 -12.32 -14.703 1 84.88 107 TYR B N 1
ATOM 3417 C CA . TYR B 1 107 ? 10.977 -12.25 -13.312 1 84.88 107 TYR B CA 1
ATOM 3418 C C . TYR B 1 107 ? 11.539 -13.594 -12.859 1 84.88 107 TYR B C 1
ATOM 3420 O O . TYR B 1 107 ? 12.484 -13.633 -12.062 1 84.88 107 TYR B O 1
ATOM 3428 N N . PHE B 1 108 ? 11.008 -14.672 -13.359 1 86.38 108 PHE B N 1
ATOM 3429 C CA . PHE B 1 108 ? 11.523 -15.984 -12.992 1 86.38 108 PHE B CA 1
ATOM 3430 C C . PHE B 1 108 ? 12.914 -16.203 -13.578 1 86.38 108 PHE B C 1
ATOM 3432 O O . PHE B 1 108 ? 13.711 -16.969 -13.031 1 86.38 108 PHE B O 1
ATOM 3439 N N . ASP B 1 109 ? 13.195 -15.492 -14.648 1 81.25 109 ASP B N 1
ATOM 3440 C CA . ASP B 1 109 ? 14.539 -15.547 -15.211 1 81.25 109 ASP B CA 1
ATOM 3441 C C . ASP B 1 109 ? 15.57 -15.023 -14.219 1 81.25 109 ASP B C 1
ATOM 3443 O O . ASP B 1 109 ? 16.719 -15.461 -14.219 1 81.25 109 ASP B O 1
ATOM 3447 N N . MET B 1 110 ? 15.133 -14.109 -13.422 1 78.56 110 MET B N 1
ATOM 3448 C CA . MET B 1 110 ? 16.031 -13.578 -12.414 1 78.56 110 MET B CA 1
ATOM 3449 C C . MET B 1 110 ? 16.453 -14.672 -11.422 1 78.56 110 MET B C 1
ATOM 3451 O O . MET B 1 110 ? 17.562 -14.664 -10.914 1 78.56 110 MET B O 1
ATOM 3455 N N . LEU B 1 111 ? 15.539 -15.492 -11.117 1 82.5 111 LEU B N 1
ATOM 3456 C CA . LEU B 1 111 ? 15.828 -16.641 -10.258 1 82.5 111 LEU B CA 1
ATOM 3457 C C . LEU B 1 111 ? 16.75 -17.625 -10.961 1 82.5 111 LEU B C 1
ATOM 3459 O O . LEU B 1 111 ? 17.734 -18.078 -10.375 1 82.5 111 LEU B O 1
ATOM 3463 N N . LYS B 1 112 ? 16.453 -17.906 -12.156 1 78.5 112 LYS B N 1
ATOM 3464 C CA . LYS B 1 112 ? 17.234 -18.828 -12.969 1 78.5 112 LYS B CA 1
ATOM 3465 C C . LYS B 1 112 ? 18.672 -18.359 -13.109 1 78.5 112 LYS B C 1
ATOM 3467 O O . LYS B 1 112 ? 19.609 -19.172 -13.039 1 78.5 112 LYS B O 1
ATOM 3472 N N . ASN B 1 113 ? 18.828 -17.109 -13.242 1 72.62 113 ASN B N 1
ATOM 3473 C CA . ASN B 1 113 ? 20.156 -16.531 -13.492 1 72.62 113 ASN B CA 1
ATOM 3474 C C . ASN B 1 113 ? 20.844 -16.156 -12.188 1 72.62 113 ASN B C 1
ATOM 3476 O O . ASN B 1 113 ? 21.859 -15.461 -12.203 1 72.62 113 ASN B O 1
ATOM 3480 N N . LYS B 1 114 ? 20.188 -16.453 -11.062 1 77.31 114 LYS B N 1
ATOM 3481 C CA . LYS B 1 114 ? 20.766 -16.312 -9.727 1 77.31 114 LYS B CA 1
ATOM 3482 C C . LYS B 1 114 ? 20.984 -14.844 -9.367 1 77.31 114 LYS B C 1
ATOM 3484 O O . LYS B 1 114 ? 22 -14.5 -8.75 1 77.31 114 LYS B O 1
ATOM 3489 N N . VAL B 1 115 ? 20.141 -14.055 -9.945 1 72.38 115 VAL B N 1
ATOM 3490 C CA . VAL B 1 115 ? 20.125 -12.648 -9.555 1 72.38 115 VAL B CA 1
ATOM 3491 C C . VAL B 1 115 ? 19.547 -12.508 -8.148 1 72.38 115 VAL B C 1
ATOM 3493 O O . VAL B 1 115 ? 19.875 -11.57 -7.426 1 72.38 115 VAL B O 1
ATOM 3496 N N . ILE B 1 116 ? 18.703 -13.406 -7.812 1 83 116 ILE B N 1
ATOM 3497 C CA . ILE B 1 116 ? 18.109 -13.508 -6.48 1 83 116 ILE B CA 1
ATOM 3498 C C . ILE B 1 116 ? 18.266 -14.93 -5.953 1 83 116 ILE B C 1
ATOM 3500 O O . ILE B 1 116 ? 18.359 -15.883 -6.73 1 83 116 ILE B O 1
ATOM 3504 N N . ASP B 1 117 ? 18.219 -15.016 -4.625 1 88.5 117 ASP B N 1
ATOM 3505 C CA . ASP B 1 117 ? 18.406 -16.328 -4.008 1 88.5 117 ASP B CA 1
ATOM 3506 C C . ASP B 1 117 ? 17.094 -17.109 -3.971 1 88.5 117 ASP B C 1
ATOM 3508 O O . ASP B 1 117 ? 17.109 -18.344 -3.906 1 88.5 117 ASP B O 1
ATOM 3512 N N . GLY B 1 118 ? 16.031 -16.469 -3.959 1 93 118 GLY B N 1
ATOM 3513 C CA . GLY B 1 118 ? 14.711 -17.078 -3.883 1 93 118 GLY B CA 1
ATOM 3514 C C . GLY B 1 118 ? 13.594 -16.109 -4.246 1 93 118 GLY B C 1
ATOM 3515 O O . GLY B 1 118 ? 13.805 -14.898 -4.281 1 93 118 GLY B O 1
ATOM 3516 N N . MET B 1 119 ? 12.43 -16.719 -4.543 1 93.62 119 MET B N 1
ATOM 3517 C CA . MET B 1 119 ? 11.297 -15.93 -5.02 1 93.62 119 MET B CA 1
ATOM 3518 C C . MET B 1 119 ? 10.031 -16.266 -4.246 1 93.62 119 MET B C 1
ATOM 3520 O O . MET B 1 119 ? 9.734 -17.438 -4.008 1 93.62 119 MET B O 1
ATOM 3524 N N . ILE B 1 120 ? 9.383 -15.25 -3.809 1 94.88 120 ILE B N 1
ATOM 3525 C CA . ILE B 1 120 ? 8.031 -15.383 -3.273 1 94.88 120 ILE B CA 1
ATOM 3526 C C . ILE B 1 120 ? 7.016 -14.945 -4.324 1 94.88 120 ILE B C 1
ATOM 3528 O O . ILE B 1 120 ? 7.133 -13.859 -4.898 1 94.88 120 ILE B O 1
ATOM 3532 N N . VAL B 1 121 ? 6.082 -15.812 -4.602 1 92.88 121 VAL B N 1
ATOM 3533 C CA . VAL B 1 121 ? 5 -15.477 -5.52 1 92.88 121 VAL B CA 1
ATOM 3534 C C . VAL B 1 121 ? 3.777 -15.016 -4.727 1 92.88 121 VAL B C 1
ATOM 3536 O O . VAL B 1 121 ? 3.041 -15.836 -4.176 1 92.88 121 VAL B O 1
ATOM 3539 N N . GLY B 1 122 ? 3.598 -13.719 -4.734 1 93.75 122 GLY B N 1
ATOM 3540 C CA . GLY B 1 122 ? 2.418 -13.188 -4.074 1 93.75 122 GLY B CA 1
ATOM 3541 C C . GLY B 1 122 ? 1.126 -13.523 -4.793 1 93.75 122 GLY B C 1
ATOM 3542 O O . GLY B 1 122 ? 0.145 -13.922 -4.164 1 93.75 122 GLY B O 1
ATOM 3543 N N . SER B 1 123 ? 1.136 -13.281 -6.027 1 91.06 123 SER B N 1
ATOM 3544 C CA . SER B 1 123 ? 0.056 -13.641 -6.945 1 91.06 123 SER B CA 1
ATOM 3545 C C . SER B 1 123 ? 0.551 -13.703 -8.383 1 91.06 123 SER B C 1
ATOM 3547 O O . SER B 1 123 ? 1.417 -12.922 -8.781 1 91.06 123 SER B O 1
ATOM 3549 N N . SER B 1 124 ? 0.018 -14.688 -9.094 1 88 124 SER B N 1
ATOM 3550 C CA . SER B 1 124 ? 0.448 -14.875 -10.477 1 88 124 SER B CA 1
ATOM 3551 C C . SER B 1 124 ? -0.683 -15.438 -11.328 1 88 124 SER B C 1
ATOM 3553 O O . SER B 1 124 ? -1.585 -16.109 -10.82 1 88 124 SER B O 1
ATOM 3555 N N . ILE B 1 125 ? -0.59 -15.141 -12.594 1 86.88 125 ILE B N 1
ATOM 3556 C CA . ILE B 1 125 ? -1.566 -15.711 -13.516 1 86.88 125 ILE B CA 1
ATOM 3557 C C . ILE B 1 125 ? -0.883 -16.734 -14.422 1 86.88 125 ILE B C 1
ATOM 3559 O O . ILE B 1 125 ? -1.499 -17.25 -15.359 1 86.88 125 ILE B O 1
ATOM 3563 N N . ILE B 1 126 ? 0.388 -16.984 -14.172 1 84 126 ILE B N 1
ATOM 3564 C CA . ILE B 1 126 ? 1.052 -18.078 -14.875 1 84 126 ILE B CA 1
ATOM 3565 C C . ILE B 1 126 ? 0.394 -19.406 -14.508 1 84 126 ILE B C 1
ATOM 3567 O O . ILE B 1 126 ? 0.177 -19.688 -13.328 1 84 126 ILE B O 1
ATOM 3571 N N . PRO B 1 127 ? 0.094 -20.109 -15.531 1 82.38 127 PRO B N 1
ATOM 3572 C CA . PRO B 1 127 ? -0.474 -21.422 -15.219 1 82.38 127 PRO B CA 1
ATOM 3573 C C . PRO B 1 127 ? 0.452 -22.266 -14.359 1 82.38 127 PRO B C 1
ATOM 3575 O O . PRO B 1 127 ? 1.674 -22.219 -14.516 1 82.38 127 PRO B O 1
ATOM 3578 N N . THR B 1 128 ? -0.153 -23.062 -13.523 1 78.12 128 THR B N 1
ATOM 3579 C CA . THR B 1 128 ? 0.571 -23.844 -12.531 1 78.12 128 THR B CA 1
ATOM 3580 C C . THR B 1 128 ? 1.605 -24.75 -13.195 1 78.12 128 THR B C 1
ATOM 3582 O O . THR B 1 128 ? 2.713 -24.922 -12.68 1 78.12 128 THR B O 1
ATOM 3585 N N . ASN B 1 129 ? 1.263 -25.344 -14.273 1 79.5 129 ASN B N 1
ATOM 3586 C CA . ASN B 1 129 ? 2.182 -26.25 -14.961 1 79.5 129 ASN B CA 1
ATOM 3587 C C . ASN B 1 129 ? 3.447 -25.531 -15.406 1 79.5 129 ASN B C 1
ATOM 3589 O O . ASN B 1 129 ? 4.539 -26.094 -15.367 1 79.5 129 ASN B O 1
ATOM 3593 N N . LYS B 1 130 ? 3.24 -24.344 -15.75 1 81.62 130 LYS B N 1
ATOM 3594 C CA . LYS B 1 130 ? 4.398 -23.562 -16.172 1 81.62 130 LYS B CA 1
ATOM 3595 C C . LYS B 1 130 ? 5.262 -23.156 -14.977 1 81.62 130 LYS B C 1
ATOM 3597 O O . LYS B 1 130 ? 6.488 -23.141 -15.07 1 81.62 130 LYS B O 1
ATOM 3602 N N . ILE B 1 131 ? 4.648 -22.906 -13.891 1 80.12 131 ILE B N 1
ATOM 3603 C CA . ILE B 1 131 ? 5.402 -22.578 -12.68 1 80.12 131 ILE B CA 1
ATOM 3604 C C . ILE B 1 131 ? 6.191 -23.797 -12.219 1 80.12 131 ILE B C 1
ATOM 3606 O O . ILE B 1 131 ? 7.316 -23.672 -11.727 1 80.12 131 ILE B O 1
ATOM 3610 N N . ASN B 1 132 ? 5.602 -24.938 -12.398 1 81.06 132 ASN B N 1
ATOM 3611 C CA . ASN B 1 132 ? 6.297 -26.188 -12.07 1 81.06 132 ASN B CA 1
ATOM 3612 C C . ASN B 1 132 ? 7.605 -26.312 -12.844 1 81.06 132 ASN B C 1
ATOM 3614 O O . ASN B 1 132 ? 8.617 -26.734 -12.289 1 81.06 132 ASN B O 1
ATOM 3618 N N . ASP B 1 133 ? 7.492 -25.891 -14 1 78.19 133 ASP B N 1
ATOM 3619 C CA . ASP B 1 133 ? 8.68 -25.953 -14.852 1 78.19 133 ASP B CA 1
ATOM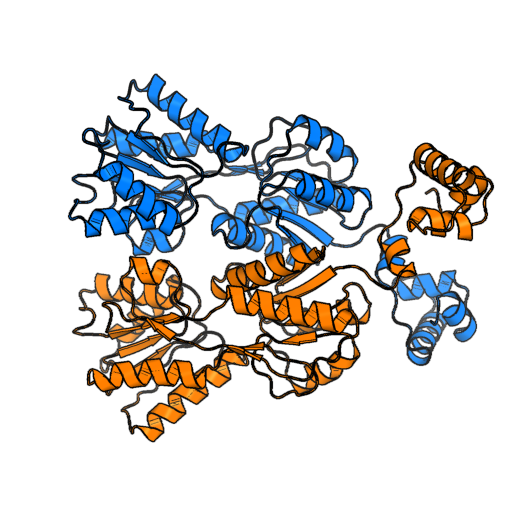 3620 C C . ASP B 1 133 ? 9.758 -24.984 -14.359 1 78.19 133 ASP B C 1
ATOM 3622 O O . ASP B 1 133 ? 10.953 -25.281 -14.461 1 78.19 133 ASP B O 1
ATOM 3626 N N . LEU B 1 134 ? 9.281 -24.016 -13.789 1 75.38 134 LEU B N 1
ATOM 3627 C CA . LEU B 1 134 ? 10.188 -22.969 -13.344 1 75.38 134 LEU B CA 1
ATOM 3628 C C . LEU B 1 134 ? 10.781 -23.312 -11.984 1 75.38 134 LEU B C 1
ATOM 3630 O O . LEU B 1 134 ? 11.766 -22.703 -11.562 1 75.38 134 LEU B O 1
ATOM 3634 N N . SER B 1 135 ? 10.156 -24.25 -11.289 1 75.31 135 SER B N 1
ATOM 3635 C CA . SER B 1 135 ? 10.578 -24.625 -9.945 1 75.31 135 SER B CA 1
ATOM 3636 C C . SER B 1 135 ? 12 -25.172 -9.945 1 75.31 135 SER B C 1
ATOM 3638 O O . SER B 1 135 ? 12.672 -25.188 -8.914 1 75.31 135 SER B O 1
ATOM 3640 N N . SER B 1 136 ? 12.406 -25.578 -11.094 1 76.56 136 SER B N 1
ATOM 3641 C CA . SER B 1 136 ? 13.781 -26.062 -11.227 1 76.56 136 SER B CA 1
ATOM 3642 C C . SER B 1 136 ? 14.773 -24.906 -11.234 1 76.56 136 SER B C 1
ATOM 3644 O O . SER B 1 136 ? 15.969 -25.094 -11.031 1 76.56 136 SER B O 1
ATOM 3646 N N . SER B 1 137 ? 14.203 -23.781 -11.375 1 73.69 137 SER B N 1
ATOM 3647 C CA . SER B 1 137 ? 15.031 -22.594 -11.531 1 73.69 137 SER B CA 1
ATOM 3648 C C . SER B 1 137 ? 15.539 -22.094 -10.188 1 73.69 137 SER B C 1
ATOM 3650 O O . SER B 1 137 ? 16.484 -21.297 -10.125 1 73.69 137 SER B O 1
ATOM 3652 N N . GLY B 1 138 ? 14.984 -22.5 -9.148 1 85.75 138 GLY B N 1
ATOM 3653 C CA . GLY B 1 138 ? 15.383 -21.984 -7.852 1 85.75 138 GLY B CA 1
ATOM 3654 C C . GLY B 1 138 ? 14.336 -22.203 -6.773 1 85.75 138 GLY B C 1
ATOM 3655 O O . GLY B 1 138 ? 13.398 -22.984 -6.969 1 85.75 138 GLY B O 1
ATOM 3656 N N . LYS B 1 139 ? 14.586 -21.625 -5.641 1 91.69 139 LYS B N 1
ATOM 3657 C CA . LYS B 1 139 ? 13.703 -21.797 -4.492 1 91.69 139 LYS B CA 1
ATOM 3658 C C . LYS B 1 139 ? 12.516 -20.844 -4.562 1 91.69 139 LYS B C 1
ATOM 3660 O O . LYS B 1 139 ? 12.688 -19.641 -4.762 1 91.69 139 LYS B O 1
ATOM 3665 N N . ILE B 1 140 ? 11.336 -21.406 -4.449 1 92.12 140 ILE B N 1
ATOM 3666 C CA . ILE B 1 140 ? 10.102 -20.641 -4.617 1 92.12 140 ILE B CA 1
ATOM 3667 C C . ILE B 1 140 ? 9.148 -20.938 -3.465 1 92.12 140 ILE B C 1
ATOM 3669 O O . ILE B 1 140 ? 9.031 -22.078 -3.027 1 92.12 140 ILE B O 1
ATOM 3673 N N . ILE B 1 141 ? 8.523 -19.891 -2.949 1 93 141 ILE B N 1
ATOM 3674 C CA . ILE B 1 141 ? 7.367 -20 -2.062 1 93 141 ILE B CA 1
ATOM 3675 C C . ILE B 1 141 ? 6.16 -19.312 -2.697 1 93 141 ILE B C 1
ATOM 3677 O O . ILE B 1 141 ? 6.273 -18.203 -3.227 1 93 141 ILE B O 1
ATOM 3681 N N . SER B 1 142 ? 5.027 -19.969 -2.699 1 92 142 SER B N 1
ATOM 3682 C CA . SER B 1 142 ? 3.799 -19.359 -3.195 1 92 142 SER B CA 1
ATOM 3683 C C . SER B 1 142 ? 2.891 -18.938 -2.045 1 92 142 SER B C 1
ATOM 3685 O O . SER B 1 142 ? 2.688 -19.688 -1.094 1 92 142 SER B O 1
ATOM 3687 N N . CYS B 1 143 ? 2.371 -17.719 -2.178 1 92.88 143 CYS B N 1
ATOM 3688 C CA . CYS B 1 143 ? 1.442 -17.219 -1.167 1 92.88 143 CYS B CA 1
ATOM 3689 C C . CYS B 1 143 ? -0.002 -17.484 -1.578 1 92.88 143 CYS B C 1
ATOM 3691 O O . CYS B 1 143 ? -0.933 -17 -0.934 1 92.88 143 CYS B O 1
ATOM 3693 N N . GLU B 1 144 ? -0.226 -18.172 -2.635 1 85.12 144 GLU B N 1
ATOM 3694 C CA . GLU B 1 144 ? -1.554 -18.578 -3.076 1 85.12 144 GLU B CA 1
ATOM 3695 C C . GLU B 1 144 ? -1.645 -20.109 -3.203 1 85.12 144 GLU B C 1
ATOM 3697 O O . GLU B 1 144 ? -0.626 -20.781 -3.359 1 85.12 144 GLU B O 1
ATOM 3702 N N . TYR B 1 145 ? -2.838 -20.516 -3.127 1 76.62 145 TYR B N 1
ATOM 3703 C CA . TYR B 1 145 ? -3.031 -21.938 -3.373 1 76.62 145 TYR B CA 1
ATOM 3704 C C . TYR B 1 145 ? -2.754 -22.281 -4.832 1 76.62 145 TYR B C 1
ATOM 3706 O O . TYR B 1 145 ? -3.148 -21.547 -5.738 1 76.62 145 TYR B O 1
ATOM 3714 N N . SER B 1 146 ? -1.842 -23.109 -5.012 1 69.31 146 SER B N 1
ATOM 3715 C CA . SER B 1 146 ? -1.571 -23.656 -6.332 1 69.31 146 SER B CA 1
ATOM 3716 C C . SER B 1 146 ? -1.673 -25.188 -6.32 1 69.31 146 SER B C 1
ATOM 3718 O O . SER B 1 146 ? -1.411 -25.812 -5.301 1 69.31 146 SER B O 1
ATOM 3720 N N . ALA B 1 147 ? -2.096 -25.625 -7.449 1 65.75 147 ALA B N 1
ATOM 3721 C CA . ALA B 1 147 ? -2.25 -27.078 -7.555 1 65.75 147 ALA B CA 1
ATOM 3722 C C . ALA B 1 147 ? -0.893 -27.766 -7.582 1 65.75 147 ALA B C 1
ATOM 3724 O O . ALA B 1 147 ? -0.81 -28.984 -7.41 1 65.75 147 ALA B O 1
ATOM 3725 N N . SER B 1 148 ? 0.105 -26.922 -7.699 1 70.81 148 SER B N 1
ATOM 3726 C CA . SER B 1 148 ? 1.421 -27.531 -7.824 1 70.81 148 SER B CA 1
ATOM 3727 C C . SER B 1 148 ? 1.959 -27.969 -6.465 1 70.81 148 SER B C 1
ATOM 3729 O O . SER B 1 148 ? 1.756 -27.281 -5.461 1 70.81 148 SER B O 1
ATOM 3731 N N . GLU B 1 149 ? 2.602 -29.172 -6.445 1 73.81 149 GLU B N 1
ATOM 3732 C CA . GLU B 1 149 ? 3.289 -29.672 -5.258 1 73.81 149 GLU B CA 1
ATOM 3733 C C . GLU B 1 149 ? 4.797 -29.453 -5.363 1 73.81 149 GLU B C 1
ATOM 3735 O O . GLU B 1 149 ? 5.559 -29.953 -4.523 1 73.81 149 GLU B O 1
ATOM 3740 N N . LYS B 1 150 ? 5.18 -28.734 -6.277 1 78.94 150 LYS B N 1
ATOM 3741 C CA . LYS B 1 150 ? 6.613 -28.656 -6.543 1 78.94 150 LYS B CA 1
ATOM 3742 C C . LYS B 1 150 ? 7.266 -27.578 -5.688 1 78.94 150 LYS B C 1
ATOM 3744 O O . LYS B 1 150 ? 8.492 -27.531 -5.547 1 78.94 150 LYS B O 1
ATOM 3749 N N . PHE B 1 151 ? 6.477 -26.75 -5.105 1 82.69 151 PHE B N 1
ATOM 3750 C CA . PHE B 1 151 ? 7.008 -25.734 -4.207 1 82.69 151 PHE B CA 1
ATOM 3751 C C . PHE B 1 151 ? 6.055 -25.5 -3.041 1 82.69 151 PHE B C 1
ATOM 3753 O O . PHE B 1 151 ? 4.84 -25.625 -3.188 1 82.69 151 PHE B O 1
ATOM 3760 N N . PRO B 1 152 ? 6.699 -25.219 -1.947 1 88.69 152 PRO B N 1
ATOM 3761 C CA . PRO B 1 152 ? 5.852 -25 -0.772 1 88.69 152 PRO B CA 1
ATOM 3762 C C . PRO B 1 152 ? 4.945 -23.781 -0.911 1 88.69 152 PRO B C 1
ATOM 3764 O O . PRO B 1 152 ? 5.273 -22.844 -1.648 1 88.69 152 PRO B O 1
ATOM 3767 N N . ARG B 1 153 ? 3.887 -23.938 -0.204 1 91.56 153 ARG B N 1
ATOM 3768 C CA . ARG B 1 153 ? 2.885 -22.875 -0.226 1 91.56 153 ARG B CA 1
ATOM 3769 C C . ARG B 1 153 ? 2.52 -22.438 1.188 1 91.56 153 ARG B C 1
ATOM 3771 O O . ARG B 1 153 ? 2.514 -23.25 2.113 1 91.56 153 ARG B O 1
ATOM 3778 N N . VAL B 1 154 ? 2.311 -21.188 1.315 1 92.94 154 VAL B N 1
ATOM 3779 C CA . VAL B 1 154 ? 1.661 -20.562 2.469 1 92.94 154 VAL B CA 1
ATOM 3780 C C . VAL B 1 154 ? 0.423 -19.797 2.018 1 92.94 154 VAL B C 1
ATOM 3782 O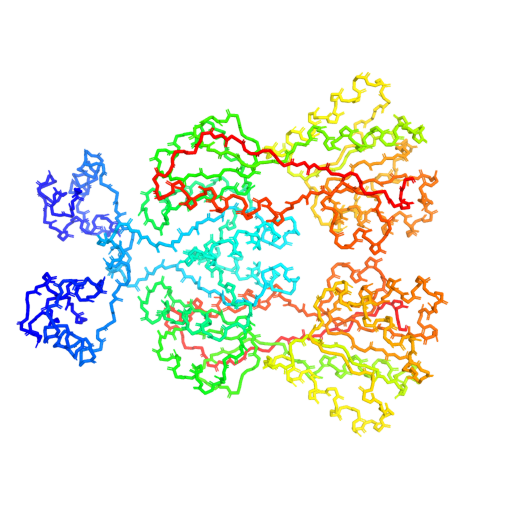 O . VAL B 1 154 ? 0.515 -18.906 1.176 1 92.94 154 VAL B O 1
ATOM 3785 N N . PHE B 1 155 ? -0.731 -20.219 2.498 1 90.44 155 PHE B N 1
ATOM 3786 C CA . PHE B 1 155 ? -1.933 -19.578 1.971 1 90.44 155 PHE B CA 1
ATOM 3787 C C . PHE B 1 155 ? -3.037 -19.547 3.02 1 90.44 155 PHE B C 1
ATOM 3789 O O . PHE B 1 155 ? -2.896 -20.156 4.09 1 90.44 155 PHE B O 1
ATOM 3796 N N . VAL B 1 156 ? -3.967 -18.781 2.734 1 92.06 156 VAL B N 1
ATOM 3797 C CA . VAL B 1 156 ? -5.152 -18.719 3.582 1 92.06 156 VAL B CA 1
ATOM 3798 C C . VAL B 1 156 ? -6.25 -19.609 3.008 1 92.06 156 VAL B C 1
ATOM 3800 O O . VAL B 1 156 ? -6.297 -19.844 1.797 1 92.06 156 VAL B O 1
ATOM 3803 N N . ASP B 1 157 ? -7.117 -20.062 3.861 1 90.75 157 ASP B N 1
ATOM 3804 C CA . ASP B 1 157 ? -8.203 -20.953 3.457 1 90.75 157 ASP B CA 1
ATOM 3805 C C . ASP B 1 157 ? -9.422 -20.156 2.994 1 90.75 157 ASP B C 1
ATOM 3807 O O . ASP B 1 157 ? -10.367 -19.953 3.762 1 90.75 157 ASP B O 1
ATOM 3811 N N . HIS B 1 158 ? -9.469 -19.906 1.751 1 92.25 158 HIS B N 1
ATOM 3812 C CA . HIS B 1 158 ? -10.531 -19.062 1.216 1 92.25 158 HIS B CA 1
ATOM 3813 C C . HIS B 1 158 ? -11.883 -19.766 1.294 1 92.25 158 HIS B C 1
ATOM 3815 O O . HIS B 1 158 ? -12.922 -19.109 1.438 1 92.25 158 HIS B O 1
ATOM 3821 N N . GLU B 1 159 ? -11.891 -21.031 1.199 1 93.31 159 GLU B N 1
ATOM 3822 C CA . GLU B 1 159 ? -13.148 -21.75 1.342 1 93.31 159 GLU B CA 1
ATOM 3823 C C . GLU B 1 159 ? -13.781 -21.5 2.707 1 93.31 159 GLU B C 1
ATOM 3825 O O . GLU B 1 159 ? -14.977 -21.203 2.797 1 93.31 159 GLU B O 1
ATOM 3830 N N . SER B 1 160 ? -12.977 -21.594 3.695 1 95.44 160 SER B N 1
ATOM 3831 C CA . SER B 1 160 ? -13.469 -21.328 5.043 1 95.44 160 SER B CA 1
ATOM 3832 C C . SER B 1 160 ? -13.898 -19.859 5.191 1 95.44 160 SER B C 1
ATOM 3834 O O . SER B 1 160 ? -14.883 -19.578 5.875 1 95.44 160 SER B O 1
ATOM 3836 N N . GLY B 1 161 ? -13.148 -19 4.621 1 96.75 161 GLY B N 1
ATOM 3837 C CA . GLY B 1 161 ? -13.492 -17.594 4.676 1 96.75 161 GLY B CA 1
ATOM 3838 C C . GLY B 1 161 ? -14.836 -17.281 4.051 1 96.75 161 GLY B C 1
ATOM 3839 O O . GLY B 1 161 ? -15.633 -16.531 4.621 1 96.75 161 GLY B O 1
ATOM 3840 N N . PHE B 1 162 ? -15.055 -17.844 2.938 1 97.5 162 PHE B N 1
ATOM 3841 C CA . PHE B 1 162 ? -16.328 -17.609 2.258 1 97.5 162 PHE B CA 1
ATOM 3842 C C . PHE B 1 162 ? -17.469 -18.297 2.998 1 97.5 162 PHE B C 1
ATOM 3844 O O . PHE B 1 162 ? -18.594 -17.781 3.023 1 97.5 162 PHE B O 1
ATOM 3851 N N . LYS B 1 163 ? -17.172 -19.422 3.555 1 98.19 163 LYS B N 1
ATOM 3852 C CA . LYS B 1 163 ? -18.172 -20.078 4.391 1 98.19 163 LYS B CA 1
ATOM 3853 C C . LYS B 1 163 ? -18.562 -19.188 5.566 1 98.19 163 LYS B C 1
ATOM 3855 O O . LYS B 1 163 ? -19.75 -19.047 5.879 1 98.19 163 LYS B O 1
ATOM 3860 N N . LEU B 1 164 ? -17.609 -18.562 6.23 1 98.38 164 LEU B N 1
ATOM 3861 C CA . LEU B 1 164 ? -17.859 -17.641 7.332 1 98.38 164 LEU B CA 1
ATOM 3862 C C . LEU B 1 164 ? -18.75 -16.5 6.875 1 98.38 164 LEU B C 1
ATOM 3864 O O . LEU B 1 164 ? -19.734 -16.156 7.555 1 98.38 164 LEU B O 1
ATOM 3868 N N . ALA B 1 165 ? -18.438 -15.961 5.695 1 98.56 165 ALA B N 1
ATOM 3869 C CA . ALA B 1 165 ? -19.156 -14.805 5.168 1 98.56 165 ALA B CA 1
ATOM 3870 C C . ALA B 1 165 ? -20.609 -15.172 4.828 1 98.56 165 ALA B C 1
ATOM 3872 O O . ALA B 1 165 ? -21.547 -14.516 5.293 1 98.56 165 ALA B O 1
ATOM 3873 N N . VAL B 1 166 ? -20.797 -16.219 4.094 1 98.62 166 VAL B N 1
ATOM 3874 C CA . VAL B 1 166 ? -22.109 -16.609 3.605 1 98.62 166 VAL B CA 1
ATOM 3875 C C . VAL B 1 166 ? -22.953 -17.125 4.766 1 98.62 166 VAL B C 1
ATOM 3877 O O . VAL B 1 166 ? -24.156 -16.812 4.855 1 98.62 166 VAL B O 1
ATOM 3880 N N . ASP B 1 167 ? -22.328 -17.891 5.645 1 98.62 167 ASP B N 1
ATOM 3881 C CA . ASP B 1 167 ? -23.047 -18.375 6.824 1 98.62 167 ASP B CA 1
ATOM 3882 C C . ASP B 1 167 ? -23.562 -17.203 7.656 1 98.62 167 ASP B C 1
ATOM 3884 O O . ASP B 1 167 ? -24.688 -17.25 8.156 1 98.62 167 ASP B O 1
ATOM 3888 N N . HIS B 1 168 ? -22.75 -16.219 7.816 1 98.69 168 HIS B N 1
ATOM 3889 C CA . HIS B 1 168 ? -23.156 -15.047 8.586 1 98.69 168 HIS B CA 1
ATOM 3890 C C . HIS B 1 168 ? -24.359 -14.352 7.941 1 98.69 168 HIS B C 1
ATOM 3892 O O . HIS B 1 168 ? -25.328 -14.016 8.625 1 98.69 168 HIS B O 1
ATOM 3898 N N . LEU B 1 169 ? -24.281 -14.172 6.66 1 98.62 169 LEU B N 1
ATOM 3899 C CA . LEU B 1 169 ? -25.375 -13.523 5.934 1 98.62 169 LEU B CA 1
ATOM 3900 C C . LEU B 1 169 ? -26.641 -14.367 5.996 1 98.62 169 LEU B C 1
ATOM 3902 O O . LEU B 1 169 ? -27.734 -13.828 6.211 1 98.62 169 LEU B O 1
ATOM 3906 N N . LYS B 1 170 ? -26.5 -15.656 5.84 1 97.94 170 LYS B N 1
ATOM 3907 C CA . LYS B 1 170 ? -27.641 -16.562 5.91 1 97.94 170 LYS B CA 1
ATOM 3908 C C . LYS B 1 170 ? -28.297 -16.531 7.293 1 97.94 170 LYS B C 1
ATOM 3910 O O . LYS B 1 170 ? -29.516 -16.531 7.41 1 97.94 170 LYS B O 1
ATOM 3915 N N . SER B 1 171 ? -27.438 -16.547 8.281 1 97.88 171 SER B N 1
ATOM 3916 C CA . SER B 1 171 ? -27.938 -16.531 9.656 1 97.88 171 SER B CA 1
ATOM 3917 C C . SER B 1 171 ? -28.75 -15.266 9.922 1 97.88 171 SER B C 1
ATOM 3919 O O . SER B 1 171 ? -29.578 -15.242 10.828 1 97.88 171 SER B O 1
ATOM 3921 N N . LYS B 1 172 ? -28.578 -14.211 9.094 1 97.75 172 LYS B N 1
ATOM 3922 C CA . LYS B 1 172 ? -29.312 -12.961 9.219 1 97.75 172 LYS B CA 1
ATOM 3923 C C . LYS B 1 172 ? -30.5 -12.922 8.266 1 97.75 172 LYS B C 1
ATOM 3925 O O . LYS B 1 172 ? -31.172 -11.898 8.133 1 97.75 172 LYS B O 1
ATOM 3930 N N . GLY B 1 173 ? -30.672 -14.039 7.512 1 97.56 173 GLY B N 1
ATOM 3931 C CA . GLY B 1 173 ? -31.875 -14.211 6.73 1 97.56 173 GLY B CA 1
ATOM 3932 C C . GLY B 1 173 ? -31.688 -13.898 5.258 1 97.56 173 GLY B C 1
ATOM 3933 O O . GLY B 1 173 ? -32.656 -13.93 4.484 1 97.56 173 GLY B O 1
ATOM 3934 N N . HIS B 1 174 ? -30.5 -13.625 4.836 1 98.31 174 HIS B N 1
ATOM 3935 C CA . HIS B 1 174 ? -30.281 -13.266 3.439 1 98.31 174 HIS B CA 1
ATOM 3936 C C . HIS B 1 174 ? -30.281 -14.5 2.543 1 98.31 174 HIS B C 1
ATOM 3938 O O . HIS B 1 174 ? -29.562 -15.461 2.801 1 98.31 174 HIS B O 1
ATOM 3944 N N . GLN B 1 175 ? -31.031 -14.406 1.475 1 98 175 GLN B N 1
ATOM 3945 C CA . GLN B 1 175 ? -31.109 -15.484 0.493 1 98 175 GLN B CA 1
ATOM 3946 C C . GLN B 1 175 ? -30.578 -15.039 -0.863 1 98 175 GLN B C 1
ATOM 3948 O O . GLN B 1 175 ? -30.172 -15.867 -1.68 1 98 175 GLN B O 1
ATOM 3953 N N . LYS B 1 176 ? -30.703 -13.758 -1.148 1 98.38 176 LYS B N 1
ATOM 3954 C CA . LYS B 1 176 ? -30.172 -13.141 -2.359 1 98.38 176 LYS B CA 1
ATOM 3955 C C . LYS B 1 176 ? -28.828 -12.453 -2.092 1 98.38 176 LYS B C 1
ATOM 3957 O O . LYS B 1 176 ? -28.797 -11.328 -1.589 1 98.38 176 LYS B O 1
ATOM 3962 N N . ILE B 1 177 ? -27.797 -13.195 -2.457 1 98.56 177 ILE B N 1
ATOM 3963 C CA . ILE B 1 177 ? -26.469 -12.711 -2.088 1 98.56 177 ILE B CA 1
ATOM 3964 C C . ILE B 1 177 ? -25.625 -12.5 -3.346 1 98.56 177 ILE B C 1
ATOM 3966 O O . ILE B 1 177 ? -25.469 -13.422 -4.148 1 98.56 177 ILE B O 1
ATOM 3970 N N . GLY B 1 178 ? -25.141 -11.273 -3.557 1 98.56 178 GLY B N 1
ATOM 3971 C CA . GLY B 1 178 ? -24.234 -10.969 -4.656 1 98.56 178 GLY B CA 1
ATOM 3972 C C . GLY B 1 178 ? -22.781 -11.227 -4.32 1 98.56 178 GLY B C 1
ATOM 3973 O O . GLY B 1 178 ? -22.438 -11.5 -3.168 1 98.56 178 GLY B O 1
ATOM 3974 N N . LEU B 1 179 ? -21.938 -11.141 -5.375 1 98.69 179 LEU B N 1
ATOM 3975 C CA . LEU B 1 179 ? -20.5 -11.422 -5.242 1 98.69 179 LEU B CA 1
ATOM 3976 C C . LEU B 1 179 ? -19.672 -10.422 -6.039 1 98.69 179 LEU B C 1
ATOM 3978 O O . LEU B 1 179 ? -19.969 -10.164 -7.207 1 98.69 179 LEU B O 1
ATOM 3982 N N . CYS B 1 180 ? -18.734 -9.844 -5.395 1 98.5 180 CYS B N 1
ATOM 3983 C CA . CYS B 1 180 ? -17.797 -8.93 -6.043 1 98.5 180 CYS B CA 1
ATOM 3984 C C . CYS B 1 180 ? -16.359 -9.344 -5.773 1 98.5 180 CYS B C 1
ATOM 3986 O O . CYS B 1 180 ? -15.93 -9.406 -4.621 1 98.5 180 CYS B O 1
ATOM 3988 N N . LEU B 1 181 ? -15.586 -9.617 -6.84 1 97.56 181 LEU B N 1
ATOM 3989 C CA . LEU B 1 181 ? -14.234 -10.148 -6.691 1 97.56 181 LEU B CA 1
ATOM 3990 C C . LEU B 1 181 ? -13.234 -9.344 -7.52 1 97.56 181 LEU B C 1
ATOM 3992 O O . LEU B 1 181 ? -13.625 -8.445 -8.266 1 97.56 181 LEU B O 1
ATOM 3996 N N . GLY B 1 182 ? -11.938 -9.617 -7.301 1 93.62 182 GLY B N 1
ATOM 3997 C CA . GLY B 1 182 ? -10.859 -9.055 -8.109 1 93.62 182 GLY B CA 1
ATOM 3998 C C . GLY B 1 182 ? -10.578 -9.867 -9.359 1 93.62 182 GLY B C 1
ATOM 3999 O O . GLY B 1 182 ? -11.484 -10.148 -10.141 1 93.62 182 GLY B O 1
ATOM 4000 N N . ASN B 1 183 ? -9.352 -10.32 -9.508 1 86.88 183 ASN B N 1
ATOM 4001 C CA . ASN B 1 183 ? -8.953 -11.039 -10.711 1 86.88 183 ASN B CA 1
ATOM 4002 C C . ASN B 1 183 ? -9.516 -12.461 -10.727 1 86.88 183 ASN B C 1
ATOM 4004 O O . ASN B 1 183 ? -9.109 -13.297 -9.922 1 86.88 183 ASN B O 1
ATOM 4008 N N . PRO B 1 184 ? -10.32 -12.711 -11.664 1 88.19 184 PRO B N 1
ATOM 4009 C CA . PRO B 1 184 ? -10.969 -14.023 -11.68 1 88.19 184 PRO B CA 1
ATOM 4010 C C . PRO B 1 184 ? -10.039 -15.133 -12.18 1 88.19 184 PRO B C 1
ATOM 4012 O O . PRO B 1 184 ? -10.367 -16.312 -12.07 1 88.19 184 PRO B O 1
ATOM 4015 N N . LYS B 1 185 ? -8.852 -14.758 -12.672 1 83.94 185 LYS B N 1
ATOM 4016 C CA . LYS B 1 185 ? -7.953 -15.742 -13.266 1 83.94 185 LYS B CA 1
ATOM 4017 C C . LYS B 1 185 ? -6.836 -16.125 -12.297 1 83.94 185 LYS B C 1
ATOM 4019 O O . LYS B 1 185 ? -6.098 -17.078 -12.531 1 83.94 185 LYS B O 1
ATOM 4024 N N . SER B 1 186 ? -6.707 -15.359 -11.32 1 82.62 186 SER B N 1
ATOM 4025 C CA . SER B 1 186 ? -5.715 -15.703 -10.312 1 82.62 186 SER B CA 1
ATOM 4026 C C . SER B 1 186 ? -6.16 -16.906 -9.484 1 82.62 186 SER B C 1
ATOM 4028 O O . SER B 1 186 ? -7.352 -17.219 -9.43 1 82.62 186 SER B O 1
ATOM 4030 N N . GLY B 1 187 ? -5.215 -17.578 -8.883 1 81.12 187 GLY B N 1
ATOM 4031 C CA . GLY B 1 187 ? -5.562 -18.672 -8 1 81.12 187 GLY B CA 1
ATOM 4032 C C . GLY B 1 187 ? -6.555 -18.297 -6.922 1 81.12 187 GLY B C 1
ATOM 4033 O O . GLY B 1 187 ? -7.512 -19.016 -6.66 1 81.12 187 GLY B O 1
ATOM 4034 N N . VAL B 1 188 ? -6.426 -17.156 -6.352 1 87.44 188 VAL B N 1
ATOM 4035 C CA . VAL B 1 188 ? -7.305 -16.656 -5.301 1 87.44 188 VAL B CA 1
ATOM 4036 C C . VAL B 1 188 ? -8.695 -16.391 -5.875 1 87.44 188 VAL B C 1
ATOM 4038 O O . VAL B 1 188 ? -9.703 -16.766 -5.285 1 87.44 188 VAL B O 1
ATOM 4041 N N . GLY B 1 189 ? -8.703 -15.703 -7.008 1 89.12 189 GLY B N 1
ATOM 4042 C CA . GLY B 1 189 ? -9.984 -15.406 -7.633 1 89.12 189 GLY B CA 1
ATOM 4043 C C . GLY B 1 189 ? -10.773 -16.641 -7.988 1 89.12 189 GLY B C 1
ATOM 4044 O O . GLY B 1 189 ? -11.977 -16.719 -7.734 1 89.12 189 GLY B O 1
ATOM 4045 N N . ILE B 1 190 ? -10.094 -17.609 -8.508 1 88.06 190 ILE B N 1
ATOM 4046 C CA . ILE B 1 190 ? -10.727 -18.875 -8.898 1 88.06 190 ILE B CA 1
ATOM 4047 C C . ILE B 1 190 ? -11.266 -19.578 -7.656 1 88.06 190 ILE B C 1
ATOM 4049 O O . ILE B 1 190 ? -12.414 -20.016 -7.637 1 88.06 190 ILE B O 1
ATOM 4053 N N . THR B 1 191 ? -10.484 -19.625 -6.66 1 90.06 191 THR B N 1
ATOM 4054 C CA . THR B 1 191 ? -10.852 -20.328 -5.434 1 90.06 191 THR B CA 1
ATOM 4055 C C . THR B 1 191 ? -12.016 -19.641 -4.742 1 90.06 191 THR B C 1
ATOM 4057 O O . THR B 1 191 ? -12.953 -20.297 -4.273 1 90.06 191 THR B O 1
ATOM 4060 N N . ARG B 1 192 ? -11.992 -18.359 -4.668 1 94.88 192 ARG B N 1
ATOM 4061 C CA . ARG B 1 192 ? -13.047 -17.609 -4.016 1 94.88 192 ARG B CA 1
ATOM 4062 C C . ARG B 1 192 ? -14.367 -17.75 -4.766 1 94.88 192 ARG B C 1
ATOM 4064 O O . ARG B 1 192 ? -15.414 -17.969 -4.148 1 94.88 192 ARG B O 1
ATOM 4071 N N . LYS B 1 193 ? -14.242 -17.656 -6.047 1 96.25 193 LYS B N 1
ATOM 4072 C CA . LYS B 1 193 ? -15.445 -17.812 -6.863 1 96.25 193 LYS B CA 1
ATOM 4073 C C . LYS B 1 193 ? -16.047 -19.203 -6.695 1 96.25 193 LYS B C 1
ATOM 4075 O O . LYS B 1 193 ? -17.25 -19.344 -6.465 1 96.25 193 LYS B O 1
ATOM 4080 N N . LYS B 1 194 ? -15.203 -20.188 -6.805 1 95.69 194 LYS B N 1
ATOM 4081 C CA . LYS B 1 194 ? -15.641 -21.562 -6.637 1 95.69 194 LYS B CA 1
ATOM 4082 C C . LYS B 1 194 ? -16.266 -21.781 -5.262 1 95.69 194 LYS B C 1
ATOM 4084 O O . LYS B 1 194 ? -17.297 -22.438 -5.141 1 95.69 194 LYS B O 1
ATOM 4089 N N . SER B 1 195 ? -15.641 -21.266 -4.254 1 96.75 195 SER B N 1
ATOM 4090 C CA . SER B 1 195 ? -16.125 -21.406 -2.887 1 96.75 195 SER B CA 1
ATOM 4091 C C . SER B 1 195 ? -17.531 -20.812 -2.734 1 96.75 195 SER B C 1
ATOM 4093 O O . SER B 1 195 ? -18.406 -21.438 -2.133 1 96.75 195 SER B O 1
ATOM 4095 N N . PHE B 1 196 ? -17.766 -19.688 -3.324 1 98 196 PHE B N 1
ATOM 4096 C CA . PHE B 1 196 ? -19.047 -19.016 -3.225 1 98 196 PHE B CA 1
ATOM 4097 C C . PHE B 1 196 ? -20.141 -19.812 -3.918 1 98 196 PHE B C 1
ATOM 4099 O O . PHE B 1 196 ? -21.203 -20.047 -3.348 1 98 196 PHE B O 1
ATOM 4106 N N . PHE B 1 197 ? -19.859 -20.234 -5.066 1 98.06 197 PHE B N 1
ATOM 4107 C CA . PHE B 1 197 ? -20.875 -20.922 -5.852 1 98.06 197 PHE B CA 1
ATOM 4108 C C . PHE B 1 197 ? -21.156 -22.312 -5.301 1 98.06 197 PHE B C 1
ATOM 4110 O O . PHE B 1 197 ? -22.281 -22.812 -5.383 1 98.06 197 PHE B O 1
ATOM 4117 N N . ASN B 1 198 ? -20.156 -22.938 -4.719 1 97.94 198 ASN B N 1
ATOM 4118 C CA . ASN B 1 198 ? -20.406 -24.188 -3.996 1 97.94 198 ASN B CA 1
ATOM 4119 C C . ASN B 1 198 ? -21.391 -23.984 -2.854 1 97.94 198 ASN B C 1
ATOM 4121 O O . ASN B 1 198 ? -22.297 -24.797 -2.66 1 97.94 198 ASN B O 1
ATOM 4125 N N . LEU B 1 199 ? -21.219 -22.906 -2.121 1 98.12 199 LEU B N 1
ATOM 4126 C CA . LEU B 1 199 ? -22.109 -22.594 -1.01 1 98.12 199 LEU B CA 1
ATOM 4127 C C . LEU B 1 199 ? -23.5 -22.234 -1.515 1 98.12 199 LEU B C 1
ATOM 4129 O O . LEU B 1 199 ? -24.5 -22.578 -0.887 1 98.12 199 LEU B O 1
ATOM 4133 N N . LEU B 1 200 ? -23.531 -21.5 -2.629 1 97.19 200 LEU B N 1
ATOM 4134 C CA . LEU B 1 200 ? -24.812 -21.156 -3.26 1 97.19 200 LEU B CA 1
ATOM 4135 C C . LEU B 1 200 ? -25.625 -22.406 -3.549 1 97.19 200 LEU B C 1
ATOM 4137 O O . LEU B 1 200 ? -26.828 -22.438 -3.279 1 97.19 200 LEU B O 1
ATOM 4141 N N . ARG B 1 201 ? -24.969 -23.391 -4.078 1 97.5 201 ARG B N 1
ATOM 4142 C CA . ARG B 1 201 ? -25.625 -24.656 -4.414 1 97.5 201 ARG B CA 1
ATOM 4143 C C . ARG B 1 201 ? -26.016 -25.422 -3.154 1 97.5 201 ARG B C 1
ATOM 4145 O O . ARG B 1 201 ? -27.141 -25.891 -3.035 1 97.5 201 ARG B O 1
ATOM 4152 N N . GLU B 1 202 ? -25.078 -25.5 -2.27 1 97.81 202 GLU B N 1
ATOM 4153 C CA . GLU B 1 202 ? -25.281 -26.266 -1.04 1 97.81 202 GLU B CA 1
ATOM 4154 C C . GLU B 1 202 ? -26.453 -25.719 -0.237 1 97.81 202 GLU B C 1
ATOM 4156 O O . GLU B 1 202 ? -27.25 -26.469 0.326 1 97.81 202 GLU B O 1
ATOM 4161 N N . TYR B 1 203 ? -26.562 -24.422 -0.236 1 97.88 203 TYR B N 1
ATOM 4162 C CA . TYR B 1 203 ? -27.562 -23.781 0.604 1 97.88 203 TYR B CA 1
ATOM 4163 C C . TYR B 1 203 ? -28.797 -23.422 -0.203 1 97.88 203 TYR B C 1
ATOM 4165 O O . TYR B 1 203 ? -29.766 -22.891 0.342 1 97.88 203 TYR B O 1
ATOM 4173 N N . GLN B 1 204 ? -28.781 -23.672 -1.509 1 97.69 204 GLN B N 1
ATOM 4174 C CA . GLN B 1 204 ? -29.891 -23.375 -2.412 1 97.69 204 GLN B CA 1
ATOM 4175 C C . GLN B 1 204 ? -30.281 -21.906 -2.346 1 97.69 204 GLN B C 1
ATOM 4177 O O . GLN B 1 204 ? -31.469 -21.594 -2.191 1 97.69 204 GLN B O 1
ATOM 4182 N N . LEU B 1 205 ? -29.359 -21.062 -2.439 1 97.81 205 LEU B N 1
ATOM 4183 C CA . LEU B 1 205 ? -29.594 -19.625 -2.434 1 97.81 205 LEU B CA 1
ATOM 4184 C C . LEU B 1 205 ? -30.047 -19.141 -3.805 1 97.81 205 LEU B C 1
ATOM 4186 O O . LEU B 1 205 ? -29.75 -19.766 -4.82 1 97.81 205 LEU B O 1
ATOM 4190 N N . THR B 1 206 ? -30.797 -18.062 -3.791 1 97.56 206 THR B N 1
ATOM 4191 C CA . THR B 1 206 ? -31.234 -17.438 -5.039 1 97.56 206 THR B CA 1
ATOM 4192 C C . THR B 1 206 ? -30.062 -16.734 -5.723 1 97.56 206 THR B C 1
ATOM 4194 O O . THR B 1 206 ? -29.266 -16.062 -5.062 1 97.56 206 THR B O 1
ATOM 4197 N N . TRP B 1 207 ? -30.016 -16.859 -7.051 1 97.5 207 TRP B N 1
ATOM 4198 C CA . TRP B 1 207 ? -28.891 -16.266 -7.773 1 97.5 207 TRP B CA 1
ATOM 4199 C C . TRP B 1 207 ? -29.375 -15.539 -9.023 1 97.5 207 TRP B C 1
ATOM 4201 O O . TRP B 1 207 ? -30.375 -15.938 -9.633 1 97.5 207 TRP B O 1
ATOM 4211 N N . ASN B 1 208 ? -28.734 -14.5 -9.328 1 97.5 208 ASN B N 1
ATOM 4212 C CA . ASN B 1 208 ? -28.859 -13.75 -10.578 1 97.5 208 ASN B CA 1
ATOM 4213 C C . ASN B 1 208 ? -27.484 -13.352 -11.117 1 97.5 208 ASN B C 1
ATOM 4215 O O . ASN B 1 208 ? -26.656 -12.805 -10.391 1 97.5 208 ASN B O 1
ATOM 4219 N N . ASN B 1 209 ? -27.203 -13.578 -12.398 1 96.44 209 ASN B N 1
ATOM 4220 C CA . ASN B 1 209 ? -25.891 -13.336 -12.992 1 96.44 209 ASN B CA 1
ATOM 4221 C C . ASN B 1 209 ? -25.516 -11.852 -12.93 1 96.44 209 ASN B C 1
ATOM 4223 O O . ASN B 1 209 ? -24.328 -11.508 -12.961 1 96.44 209 ASN B O 1
ATOM 4227 N N . ASP B 1 210 ? -26.531 -11.031 -12.727 1 97.12 210 ASP B N 1
ATOM 4228 C CA . ASP B 1 210 ? -26.281 -9.594 -12.672 1 97.12 210 ASP B CA 1
ATOM 4229 C C . ASP B 1 210 ? -25.734 -9.18 -11.312 1 97.12 210 ASP B C 1
ATOM 4231 O O . ASP B 1 210 ? -25.328 -8.031 -11.117 1 97.12 210 ASP B O 1
ATOM 4235 N N . TRP B 1 211 ? -25.656 -10.156 -10.43 1 98.12 211 TRP B N 1
ATOM 4236 C CA . TRP B 1 211 ? -25.188 -9.859 -9.086 1 98.12 211 TRP B CA 1
ATOM 4237 C C . TRP B 1 211 ? -23.703 -10.18 -8.938 1 98.12 211 TRP B C 1
ATOM 4239 O O . TRP B 1 211 ? -23.156 -10.125 -7.832 1 98.12 211 TRP B O 1
ATOM 4249 N N . TYR B 1 212 ? -23.016 -10.531 -10.07 1 98.06 212 TYR B N 1
ATOM 4250 C CA . TYR B 1 212 ? -21.594 -10.883 -10.062 1 98.06 212 TYR B CA 1
ATOM 4251 C C . TYR B 1 212 ? -20.766 -9.797 -10.727 1 98.06 212 TYR B C 1
ATOM 4253 O O . TYR B 1 212 ? -21.047 -9.383 -11.852 1 98.06 212 TYR B O 1
ATOM 4261 N N . PHE B 1 213 ? -19.75 -9.336 -9.969 1 98.12 213 PHE B N 1
ATOM 4262 C CA . PHE B 1 213 ? -18.781 -8.367 -10.484 1 98.12 213 PHE B CA 1
ATOM 4263 C C . PHE B 1 213 ? -17.359 -8.859 -10.289 1 98.12 213 PHE B C 1
ATOM 4265 O O . PHE B 1 213 ? -17.031 -9.422 -9.242 1 98.12 213 PHE B O 1
ATOM 4272 N N . ASP B 1 214 ? -16.484 -8.75 -11.234 1 96.5 214 ASP B N 1
ATOM 4273 C CA . ASP B 1 214 ? -15.07 -9.094 -11.102 1 96.5 214 ASP B CA 1
ATOM 4274 C C . ASP B 1 214 ? -14.18 -7.98 -11.633 1 96.5 214 ASP B C 1
ATOM 4276 O O . ASP B 1 214 ? -14.672 -6.934 -12.062 1 96.5 214 ASP B O 1
ATOM 4280 N N . GLU B 1 215 ? -12.875 -8.102 -11.414 1 94.75 215 GLU B N 1
ATOM 4281 C CA . GLU B 1 215 ? -11.883 -7.098 -11.797 1 94.75 215 GLU B CA 1
ATOM 4282 C C . GLU B 1 215 ? -12.125 -5.777 -11.078 1 94.75 215 GLU B C 1
ATOM 4284 O O . GLU B 1 215 ? -12.078 -4.711 -11.695 1 94.75 215 GLU B O 1
ATOM 4289 N N . ARG B 1 216 ? -12.562 -5.902 -9.844 1 96.12 216 ARG B N 1
ATOM 4290 C CA . ARG B 1 216 ? -12.781 -4.746 -8.984 1 96.12 216 ARG B CA 1
ATOM 4291 C C . ARG B 1 216 ? -11.734 -4.68 -7.883 1 96.12 216 ARG B C 1
ATOM 4293 O O . ARG B 1 216 ? -11.578 -5.625 -7.105 1 96.12 216 ARG B O 1
ATOM 4300 N N . TYR B 1 217 ? -11.07 -3.479 -7.766 1 94.44 217 TYR B N 1
ATOM 4301 C CA . TYR B 1 217 ? -9.906 -3.453 -6.891 1 94.44 217 TYR B CA 1
ATOM 4302 C C . TYR B 1 217 ? -9.93 -2.221 -5.992 1 94.44 217 TYR B C 1
ATOM 4304 O O . TYR B 1 217 ? -9.336 -2.227 -4.91 1 94.44 217 TYR B O 1
ATOM 4312 N N . THR B 1 218 ? -10.555 -1.206 -6.418 1 95.81 218 THR B N 1
ATOM 4313 C CA . THR B 1 218 ? -10.398 0.09 -5.766 1 95.81 218 THR B CA 1
ATOM 4314 C C . THR B 1 218 ? -11.734 0.59 -5.23 1 95.81 218 THR B C 1
ATOM 4316 O O . THR B 1 218 ? -12.789 0.03 -5.551 1 95.81 218 THR B O 1
ATOM 4319 N N . ILE B 1 219 ? -11.656 1.622 -4.457 1 97.62 219 ILE B N 1
ATOM 4320 C CA . ILE B 1 219 ? -12.844 2.307 -3.969 1 97.62 219 ILE B CA 1
ATOM 4321 C C . ILE B 1 219 ? -13.688 2.783 -5.152 1 97.62 219 ILE B C 1
ATOM 4323 O O . ILE B 1 219 ? -14.914 2.635 -5.152 1 97.62 219 ILE B O 1
ATOM 4327 N N . TYR B 1 220 ? -13.07 3.297 -6.148 1 97.44 220 TYR B N 1
ATOM 4328 C CA . TYR B 1 220 ? -13.781 3.793 -7.32 1 97.44 220 TYR B CA 1
ATOM 4329 C C . TYR B 1 220 ? -14.492 2.656 -8.055 1 97.44 220 TYR B C 1
ATOM 4331 O O . TYR B 1 220 ? -15.594 2.836 -8.578 1 97.44 220 TYR B O 1
ATOM 4339 N N . ASP B 1 221 ? -13.828 1.51 -8.102 1 98.06 221 ASP B N 1
ATOM 4340 C CA . ASP B 1 221 ? -14.5 0.333 -8.641 1 98.06 221 ASP B CA 1
ATOM 4341 C C . ASP B 1 221 ? -15.766 0.013 -7.848 1 98.06 221 ASP B C 1
ATOM 4343 O O . ASP B 1 221 ? -16.797 -0.347 -8.43 1 98.06 221 ASP B O 1
ATOM 4347 N N . GLY B 1 222 ? -15.648 0.134 -6.531 1 98.62 222 GLY B N 1
ATOM 4348 C CA . GLY B 1 222 ? -16.797 -0.116 -5.676 1 98.62 222 GLY B CA 1
ATOM 4349 C C . GLY B 1 222 ? -17.953 0.816 -5.957 1 98.62 222 GLY B C 1
ATOM 4350 O O . GLY B 1 222 ? -19.109 0.392 -5.949 1 98.62 222 GLY B O 1
ATOM 4351 N N . ILE B 1 223 ? -17.641 2.039 -6.211 1 98.38 223 ILE B N 1
ATOM 4352 C CA . ILE B 1 223 ? -18.656 3.033 -6.535 1 98.38 223 ILE B CA 1
ATOM 4353 C C . ILE B 1 223 ? -19.406 2.617 -7.809 1 98.38 223 ILE B C 1
ATOM 4355 O O . ILE B 1 223 ? -20.625 2.666 -7.863 1 98.38 223 ILE B O 1
ATOM 4359 N N . LYS B 1 224 ? -18.656 2.178 -8.773 1 98.38 224 LYS B N 1
ATOM 4360 C CA . LYS B 1 224 ? -19.25 1.729 -10.031 1 98.38 224 LYS B CA 1
ATOM 4361 C C . LYS B 1 224 ? -20.125 0.497 -9.82 1 98.38 224 LYS B C 1
ATOM 4363 O O . LYS B 1 224 ? -21.188 0.381 -10.422 1 98.38 224 LYS B O 1
ATOM 4368 N N . VAL B 1 225 ? -19.656 -0.415 -9.016 1 98.44 225 VAL B N 1
ATOM 4369 C CA . VAL B 1 225 ? -20.406 -1.63 -8.711 1 98.44 225 VAL B CA 1
ATOM 4370 C C . VAL B 1 225 ? -21.75 -1.266 -8.078 1 98.44 225 VAL B C 1
ATOM 4372 O O . VAL B 1 225 ? -22.797 -1.786 -8.477 1 98.44 225 VAL B O 1
ATOM 4375 N N . ALA B 1 226 ? -21.75 -0.423 -7.098 1 98.31 226 ALA B N 1
ATOM 4376 C CA . ALA B 1 226 ? -22.969 0.004 -6.418 1 98.31 226 ALA B CA 1
ATOM 4377 C C . ALA B 1 226 ? -23.953 0.617 -7.406 1 98.31 226 ALA B C 1
ATOM 4379 O O . ALA B 1 226 ? -25.156 0.33 -7.352 1 98.31 226 ALA B O 1
ATOM 4380 N N . SER B 1 227 ? -23.406 1.479 -8.258 1 97.44 227 SER B N 1
ATOM 4381 C CA . SER B 1 227 ? -24.266 2.123 -9.242 1 97.44 227 SER B CA 1
ATOM 4382 C C . SER B 1 227 ? -24.984 1.093 -10.109 1 97.44 227 SER B C 1
ATOM 4384 O O . SER B 1 227 ? -26.188 1.184 -10.32 1 97.44 227 SER B O 1
ATOM 4386 N N . LYS B 1 228 ? -24.266 0.122 -10.57 1 97.19 228 LYS B N 1
ATOM 4387 C CA . LYS B 1 228 ? -24.828 -0.936 -11.398 1 97.19 228 LYS B CA 1
ATOM 4388 C C . LYS B 1 228 ? -25.844 -1.767 -10.602 1 97.19 228 LYS B C 1
ATOM 4390 O O . LYS B 1 228 ? -26.906 -2.107 -11.109 1 97.19 228 LYS B O 1
ATOM 4395 N N . LEU B 1 229 ? -25.484 -2.072 -9.391 1 96.31 229 LEU B N 1
ATOM 4396 C CA . LEU B 1 229 ? -26.328 -2.885 -8.523 1 96.31 229 LEU B CA 1
ATOM 4397 C C . LEU B 1 229 ? -27.656 -2.18 -8.242 1 96.31 229 LEU B C 1
ATOM 4399 O O . LEU B 1 229 ? -28.719 -2.801 -8.289 1 96.31 229 LEU B O 1
ATOM 4403 N N . LEU B 1 230 ? -27.594 -0.918 -7.953 1 95.38 230 LEU B N 1
ATOM 4404 C CA . LEU B 1 230 ? -28.766 -0.151 -7.531 1 95.38 230 LEU B CA 1
ATOM 4405 C C . LEU B 1 230 ? -29.656 0.171 -8.719 1 95.38 230 LEU B C 1
ATOM 4407 O O . LEU B 1 230 ? -30.859 0.418 -8.555 1 95.38 230 LEU B O 1
ATOM 4411 N N . ASP B 1 231 ? -29.062 0.181 -9.859 1 95.06 231 ASP B N 1
ATOM 4412 C CA . ASP B 1 231 ? -29.828 0.457 -11.07 1 95.06 231 ASP B CA 1
ATOM 4413 C C . ASP B 1 231 ? -30.562 -0.792 -11.555 1 95.06 231 ASP B C 1
ATOM 4415 O O . ASP B 1 231 ? -31.422 -0.713 -12.43 1 95.06 231 ASP B O 1
ATOM 4419 N N . ASN B 1 232 ? -30.203 -1.944 -11 1 93.69 232 ASN B N 1
ATOM 4420 C CA . ASN B 1 232 ? -30.875 -3.199 -11.336 1 93.69 232 ASN B CA 1
ATOM 4421 C C . ASN B 1 232 ? -32.219 -3.328 -10.617 1 93.69 232 ASN B C 1
ATOM 4423 O O . ASN B 1 232 ? -32.281 -3.137 -9.406 1 93.69 232 ASN B O 1
ATOM 4427 N N . PRO B 1 233 ? -33.281 -3.637 -11.344 1 92.94 233 PRO B N 1
ATOM 4428 C CA . PRO B 1 233 ? -34.594 -3.783 -10.711 1 92.94 233 PRO B CA 1
ATOM 4429 C C . PRO B 1 233 ? -34.625 -4.945 -9.719 1 92.94 233 PRO B C 1
ATOM 4431 O O . PRO B 1 233 ? -35.406 -4.914 -8.766 1 92.94 233 PRO B O 1
ATOM 4434 N N . VAL B 1 234 ? -33.906 -5.945 -9.961 1 95.31 234 VAL B N 1
ATOM 4435 C CA . VAL B 1 234 ? -33.781 -7.078 -9.055 1 95.31 234 VAL B CA 1
ATOM 4436 C C . VAL B 1 234 ? -32.438 -7.043 -8.352 1 95.31 234 VAL B C 1
ATOM 4438 O O . VAL B 1 234 ? -31.406 -7.387 -8.953 1 95.31 234 VAL B O 1
ATOM 4441 N N . ARG B 1 235 ? -32.469 -6.715 -7.082 1 95.81 235 ARG B N 1
ATOM 4442 C CA . ARG B 1 235 ? -31.219 -6.543 -6.34 1 95.81 235 ARG B CA 1
ATOM 4443 C C . ARG B 1 235 ? -31.062 -7.637 -5.293 1 95.81 235 ARG B C 1
ATOM 4445 O O . ARG B 1 235 ? -32.031 -8.18 -4.785 1 95.81 235 ARG B O 1
ATOM 4452 N N . PRO B 1 236 ? -29.828 -7.957 -5.039 1 98.06 236 PRO B N 1
ATOM 4453 C CA . PRO B 1 236 ? -29.625 -8.766 -3.838 1 98.06 236 PRO B CA 1
ATOM 4454 C C . PRO B 1 236 ? -29.844 -7.977 -2.549 1 98.06 236 PRO B C 1
ATOM 4456 O O . PRO B 1 236 ? -29.953 -6.746 -2.584 1 98.06 236 PRO B O 1
ATOM 4459 N N . THR B 1 237 ? -30 -8.672 -1.493 1 98.06 237 THR B N 1
ATOM 4460 C CA . THR B 1 237 ? -30.141 -8.016 -0.199 1 98.06 237 THR B CA 1
ATOM 4461 C C . THR B 1 237 ? -28.812 -7.996 0.552 1 98.06 237 THR B C 1
ATOM 4463 O O . THR B 1 237 ? -28.688 -7.363 1.602 1 98.06 237 THR B O 1
ATOM 4466 N N . ALA B 1 238 ? -27.797 -8.703 -0.005 1 98.69 238 ALA B N 1
ATOM 4467 C CA . ALA B 1 238 ? -26.453 -8.711 0.568 1 98.69 238 ALA B CA 1
ATOM 4468 C C . ALA B 1 238 ? -25.406 -8.93 -0.512 1 98.69 238 ALA B C 1
ATOM 4470 O O . ALA B 1 238 ? -25.688 -9.477 -1.576 1 98.69 238 ALA B O 1
ATOM 4471 N N . VAL B 1 239 ? -24.203 -8.477 -0.282 1 98.75 239 VAL B N 1
ATOM 4472 C CA . VAL B 1 239 ? -23.094 -8.688 -1.202 1 98.75 239 VAL B CA 1
ATOM 4473 C C . VAL B 1 239 ? -21.844 -9.078 -0.417 1 98.75 239 VAL B C 1
ATOM 4475 O O . VAL B 1 239 ? -21.516 -8.453 0.595 1 98.75 239 VAL B O 1
ATOM 4478 N N . VAL B 1 240 ? -21.203 -10.148 -0.825 1 98.81 240 VAL B N 1
ATOM 4479 C CA . VAL B 1 240 ? -19.859 -10.484 -0.371 1 98.81 240 VAL B CA 1
ATOM 4480 C C . VAL B 1 240 ? -18.828 -9.828 -1.29 1 98.81 240 VAL B C 1
ATOM 4482 O O . VAL B 1 240 ? -18.828 -10.07 -2.498 1 98.81 240 VAL B O 1
ATOM 4485 N N . VAL B 1 241 ? -18.031 -8.992 -0.722 1 98.69 241 VAL B N 1
ATOM 4486 C CA . VAL B 1 241 ? -17.047 -8.234 -1.488 1 98.69 241 VAL B CA 1
ATOM 4487 C C . VAL B 1 241 ? -15.633 -8.688 -1.113 1 98.69 241 VAL B C 1
ATOM 4489 O O . VAL B 1 241 ? -15.273 -8.695 0.066 1 98.69 241 VAL B O 1
ATOM 4492 N N . GLY B 1 242 ? -14.812 -8.992 -2.076 1 97.31 242 GLY B N 1
ATOM 4493 C CA . GLY B 1 242 ? -13.5 -9.586 -1.866 1 97.31 242 GLY B CA 1
ATOM 4494 C C . GLY B 1 242 ? -12.453 -8.578 -1.416 1 97.31 242 GLY B C 1
ATOM 4495 O O . GLY B 1 242 ? -11.273 -8.906 -1.313 1 97.31 242 GLY B O 1
ATOM 4496 N N . SER B 1 243 ? -12.859 -7.348 -1.108 1 97.25 243 SER B N 1
ATOM 4497 C CA . SER B 1 243 ? -11.938 -6.281 -0.734 1 97.25 243 SER B CA 1
ATOM 4498 C C . SER B 1 243 ? -12.641 -5.207 0.088 1 97.25 243 SER B C 1
ATOM 4500 O O . SER B 1 243 ? -13.672 -4.68 -0.324 1 97.25 243 SER B O 1
ATOM 4502 N N . ASP B 1 244 ? -12.008 -4.844 1.183 1 98.31 244 ASP B N 1
ATOM 4503 C CA . ASP B 1 244 ? -12.562 -3.779 2.01 1 98.31 244 ASP B CA 1
ATOM 4504 C C . ASP B 1 244 ? -12.578 -2.451 1.258 1 98.31 244 ASP B C 1
ATOM 4506 O O . ASP B 1 244 ? -13.477 -1.628 1.456 1 98.31 244 ASP B O 1
ATOM 4510 N N . GLN B 1 245 ? -11.594 -2.258 0.398 1 97.62 245 GLN B N 1
ATOM 4511 C CA . GLN B 1 245 ? -11.547 -1.035 -0.395 1 97.62 245 GLN B CA 1
ATOM 4512 C C . GLN B 1 245 ? -12.742 -0.945 -1.34 1 97.62 245 GLN B C 1
ATOM 4514 O O . GLN B 1 245 ? -13.391 0.099 -1.428 1 97.62 245 GLN B O 1
ATOM 4519 N N . VAL B 1 246 ? -13 -2.006 -2.008 1 98.38 246 VAL B N 1
ATOM 4520 C CA . VAL B 1 246 ? -14.141 -2.037 -2.924 1 98.38 246 VAL B CA 1
ATOM 4521 C C . VAL B 1 246 ? -15.438 -1.895 -2.139 1 98.38 246 VAL B C 1
ATOM 4523 O O . VAL B 1 246 ? -16.328 -1.142 -2.535 1 98.38 246 VAL B O 1
ATOM 4526 N N . ALA B 1 247 ? -15.508 -2.615 -1.016 1 98.81 247 ALA B N 1
ATOM 4527 C CA . ALA B 1 247 ? -16.688 -2.521 -0.158 1 98.81 247 ALA B CA 1
ATOM 4528 C C . ALA B 1 247 ? -16.906 -1.086 0.307 1 98.81 247 ALA B C 1
ATOM 4530 O O . ALA B 1 247 ? -18.062 -0.631 0.394 1 98.81 247 ALA B O 1
ATOM 4531 N N . ALA B 1 248 ? -15.844 -0.371 0.588 1 98.5 248 ALA B N 1
ATOM 4532 C CA . ALA B 1 248 ? -15.938 1.025 1.007 1 98.5 248 ALA B CA 1
ATOM 4533 C C . ALA B 1 248 ? -16.578 1.882 -0.082 1 98.5 248 ALA B C 1
ATOM 4535 O O . ALA B 1 248 ? -17.391 2.764 0.209 1 98.5 248 ALA B O 1
ATOM 4536 N N . GLY B 1 249 ? -16.156 1.612 -1.319 1 98.69 249 GLY B N 1
ATOM 4537 C CA . GLY B 1 249 ? -16.766 2.312 -2.434 1 98.69 249 GLY B CA 1
ATOM 4538 C C . GLY B 1 249 ? -18.25 2.023 -2.574 1 98.69 249 GLY B C 1
ATOM 4539 O O . GLY B 1 249 ? -19.047 2.932 -2.84 1 98.69 249 GLY B O 1
ATOM 4540 N N . ILE B 1 250 ? -18.609 0.793 -2.365 1 98.69 250 ILE B N 1
ATOM 4541 C CA . ILE B 1 250 ? -20.016 0.404 -2.418 1 98.69 250 ILE B CA 1
ATOM 4542 C C . ILE B 1 250 ? -20.781 1.116 -1.311 1 98.69 250 ILE B C 1
ATOM 4544 O O . ILE B 1 250 ? -21.828 1.717 -1.564 1 98.69 250 ILE B O 1
ATOM 4548 N N . LEU B 1 251 ? -20.266 1.07 -0.104 1 98.19 251 LEU B N 1
ATOM 4549 C CA . LEU B 1 251 ? -20.891 1.729 1.031 1 98.19 251 LEU B CA 1
ATOM 4550 C C . LEU B 1 251 ? -21.125 3.207 0.741 1 98.19 251 LEU B C 1
ATOM 4552 O O . LEU B 1 251 ? -22.219 3.732 0.997 1 98.19 251 LEU B O 1
ATOM 4556 N N . TYR B 1 252 ? -20.125 3.842 0.181 1 97.62 252 TYR B N 1
ATOM 4557 C CA . TYR B 1 252 ? -20.188 5.27 -0.119 1 97.62 252 TYR B CA 1
ATOM 4558 C C . TYR B 1 252 ? -21.328 5.578 -1.083 1 97.62 252 TYR B C 1
ATOM 4560 O O . TYR B 1 252 ? -22.141 6.457 -0.82 1 97.62 252 TYR B O 1
ATOM 4568 N N . GLU B 1 253 ? -21.344 4.848 -2.145 1 97.88 253 GLU B N 1
ATOM 4569 C CA . GLU B 1 253 ? -22.328 5.125 -3.193 1 97.88 253 GLU B CA 1
ATOM 4570 C C . GLU B 1 253 ? -23.734 4.75 -2.746 1 97.88 253 GLU B C 1
ATOM 4572 O O . GLU B 1 253 ? -24.703 5.457 -3.051 1 97.88 253 GLU B O 1
ATOM 4577 N N . VAL B 1 254 ? -23.891 3.686 -2.02 1 97.44 254 VAL B N 1
ATOM 4578 C CA . VAL B 1 254 ? -25.188 3.234 -1.517 1 97.44 254 VAL B CA 1
ATOM 4579 C C . VAL B 1 254 ? -25.766 4.277 -0.562 1 97.44 254 VAL B C 1
ATOM 4581 O O . VAL B 1 254 ? -26.938 4.641 -0.666 1 97.44 254 VAL B O 1
ATOM 4584 N N . LYS B 1 255 ? -24.938 4.758 0.294 1 95.69 255 LYS B N 1
ATOM 4585 C CA . LYS B 1 255 ? -25.375 5.777 1.243 1 95.69 255 LYS B CA 1
ATOM 4586 C C . LYS B 1 255 ? -25.734 7.074 0.526 1 95.69 255 LYS B C 1
ATOM 4588 O O . LYS B 1 255 ? -26.75 7.703 0.85 1 95.69 255 LYS B O 1
ATOM 4593 N N . ARG B 1 256 ? -24.969 7.391 -0.395 1 95.94 256 ARG B N 1
ATOM 4594 C CA . ARG B 1 256 ? -25.188 8.609 -1.165 1 95.94 256 ARG B CA 1
ATOM 4595 C C . ARG B 1 256 ? -26.547 8.562 -1.871 1 95.94 256 ARG B C 1
ATOM 4597 O O . ARG B 1 256 ? -27.203 9.594 -2.029 1 95.94 256 ARG B O 1
ATOM 4604 N N . ARG B 1 257 ? -26.969 7.398 -2.15 1 96.62 257 ARG B N 1
ATOM 4605 C CA . ARG B 1 257 ? -28.203 7.23 -2.898 1 96.62 257 ARG B CA 1
ATOM 4606 C C . ARG B 1 257 ? -29.375 6.969 -1.961 1 96.62 257 ARG B C 1
ATOM 4608 O O . ARG B 1 257 ? -30.484 6.672 -2.412 1 96.62 257 ARG B O 1
ATOM 4615 N N . GLY B 1 258 ? -29.141 6.996 -0.743 1 96.31 258 GLY B N 1
ATOM 4616 C CA . GLY B 1 258 ? -30.203 6.934 0.247 1 96.31 258 GLY B CA 1
ATOM 4617 C C . GLY B 1 258 ? -30.609 5.516 0.601 1 96.31 258 GLY B C 1
ATOM 4618 O O . GLY B 1 258 ? -31.688 5.293 1.152 1 96.31 258 GLY B O 1
ATOM 4619 N N . ILE B 1 259 ? -29.844 4.566 0.266 1 96.12 259 ILE B N 1
ATOM 4620 C CA . ILE B 1 259 ? -30.094 3.172 0.612 1 96.12 259 ILE B CA 1
ATOM 4621 C C . ILE B 1 259 ? -29.5 2.867 1.988 1 96.12 259 ILE B C 1
ATOM 4623 O O . ILE B 1 259 ? -28.375 3.252 2.283 1 96.12 259 ILE B O 1
ATOM 4627 N N . ARG B 1 260 ? -30.359 2.111 2.766 1 96.56 260 ARG B N 1
ATOM 4628 C CA . ARG B 1 260 ? -29.938 1.864 4.145 1 96.56 260 ARG B CA 1
ATOM 4629 C C . ARG B 1 260 ? -29.109 0.596 4.242 1 96.56 260 ARG B C 1
ATOM 4631 O O . ARG B 1 260 ? -29.406 -0.409 3.596 1 96.56 260 ARG B O 1
ATOM 4638 N N . ILE B 1 261 ? -28.031 0.649 5.086 1 97.44 261 ILE B N 1
ATOM 4639 C CA . ILE B 1 261 ? -27.188 -0.486 5.461 1 97.44 261 ILE B CA 1
ATOM 4640 C C . ILE B 1 261 ? -27.297 -0.727 6.965 1 97.44 261 ILE B C 1
ATOM 4642 O O . ILE B 1 261 ? -27.094 0.19 7.766 1 97.44 261 ILE B O 1
ATOM 4646 N N . PRO B 1 262 ? -27.625 -1.891 7.328 1 97.31 262 PRO B N 1
ATOM 4647 C CA . PRO B 1 262 ? -27.734 -3.115 6.531 1 97.31 262 PRO B CA 1
ATOM 4648 C C . PRO B 1 262 ? -29.172 -3.404 6.09 1 97.31 262 PRO B C 1
ATOM 4650 O O . PRO B 1 262 ? -29.438 -4.422 5.441 1 97.31 262 PRO B O 1
ATOM 4653 N N . GLU B 1 263 ? -30.078 -2.549 6.445 1 97.12 263 GLU B N 1
ATOM 4654 C CA . GLU B 1 263 ? -31.5 -2.85 6.348 1 97.12 263 GLU B CA 1
ATOM 4655 C C . GLU B 1 263 ? -31.906 -3.17 4.91 1 97.12 263 GLU B C 1
ATOM 4657 O O . GLU B 1 263 ? -32.688 -4.094 4.668 1 97.12 263 GLU B O 1
ATOM 4662 N N . ASP B 1 264 ? -31.375 -2.406 3.947 1 96.5 264 ASP B N 1
ATOM 4663 C CA . ASP B 1 264 ? -31.75 -2.592 2.547 1 96.5 264 ASP B CA 1
ATOM 4664 C C . ASP B 1 264 ? -30.688 -3.396 1.8 1 96.5 264 ASP B C 1
ATOM 4666 O O . ASP B 1 264 ? -31 -4.09 0.829 1 96.5 264 ASP B O 1
ATOM 4670 N N . LEU B 1 265 ? -29.484 -3.266 2.225 1 98.06 265 LEU B N 1
ATOM 4671 C CA . LEU B 1 265 ? -28.359 -3.98 1.62 1 98.06 265 LEU B CA 1
ATOM 4672 C C . LEU B 1 265 ? -27.266 -4.242 2.646 1 98.06 265 LEU B C 1
ATOM 4674 O O . LEU B 1 265 ? -26.719 -3.301 3.227 1 98.06 265 LEU B O 1
ATOM 4678 N N . ALA B 1 266 ? -27.016 -5.477 2.877 1 98.69 266 ALA B N 1
ATOM 4679 C CA . ALA B 1 266 ? -25.922 -5.852 3.762 1 98.69 266 ALA B CA 1
ATOM 4680 C C . ALA B 1 266 ? -24.625 -6.074 2.975 1 98.69 266 ALA B C 1
ATOM 4682 O O . ALA B 1 266 ? -24.672 -6.441 1.798 1 98.69 266 ALA B O 1
ATOM 4683 N N . LEU B 1 267 ? -23.516 -5.824 3.639 1 98.62 267 LEU B N 1
ATOM 4684 C CA . LEU B 1 267 ? -22.219 -5.914 2.975 1 98.62 267 LEU B CA 1
ATOM 4685 C C . LEU B 1 267 ? -21.203 -6.598 3.871 1 98.62 267 LEU B C 1
ATOM 4687 O O . LEU B 1 267 ? -21.109 -6.301 5.062 1 98.62 267 LEU B O 1
ATOM 4691 N N . ILE B 1 268 ? -20.484 -7.52 3.336 1 98.81 268 ILE B N 1
ATOM 4692 C CA . ILE B 1 268 ? -19.312 -8.094 3.99 1 98.81 268 ILE B CA 1
ATOM 4693 C C . ILE B 1 268 ? -18.078 -7.855 3.125 1 98.81 268 ILE B C 1
ATOM 4695 O O . ILE B 1 268 ? -18.109 -8.102 1.917 1 98.81 268 ILE B O 1
ATOM 4699 N N . GLY B 1 269 ? -17.031 -7.324 3.76 1 98.56 269 GLY B N 1
ATOM 4700 C CA . GLY B 1 269 ? -15.773 -7.133 3.061 1 98.56 269 GLY B CA 1
ATOM 4701 C C . GLY B 1 269 ? -14.773 -8.242 3.324 1 98.56 269 GLY B C 1
ATOM 4702 O O . GLY B 1 269 ? -15.133 -9.312 3.803 1 98.56 269 GLY B O 1
ATOM 4703 N N . PHE B 1 270 ? -13.547 -8.023 2.949 1 97.94 270 PHE B N 1
ATOM 4704 C CA . PHE B 1 270 ? -12.453 -8.969 3.123 1 97.94 270 PHE B CA 1
ATOM 4705 C C . PHE B 1 270 ? -11.148 -8.234 3.406 1 97.94 270 PHE B C 1
ATOM 4707 O O . PHE B 1 270 ? -10.906 -7.152 2.863 1 97.94 270 PHE B O 1
ATOM 4714 N N . ASP B 1 271 ? -10.258 -8.844 4.234 1 96.5 271 ASP B N 1
ATOM 4715 C CA . ASP B 1 271 ? -8.891 -8.43 4.547 1 96.5 271 ASP B CA 1
ATOM 4716 C C . ASP B 1 271 ? -8.812 -7.781 5.926 1 96.5 271 ASP B C 1
ATOM 4718 O O . ASP B 1 271 ? -7.781 -7.855 6.594 1 96.5 271 ASP B O 1
ATOM 4722 N N . ASP B 1 272 ? -9.898 -7.086 6.293 1 97.81 272 ASP B N 1
ATOM 4723 C CA . ASP B 1 272 ? -9.984 -6.348 7.547 1 97.81 272 ASP B CA 1
ATOM 4724 C C . ASP B 1 272 ? -8.93 -5.242 7.605 1 97.81 272 ASP B C 1
ATOM 4726 O O . ASP B 1 272 ? -8.156 -5.168 8.562 1 97.81 272 ASP B O 1
ATOM 4730 N N . GLN B 1 273 ? -8.938 -4.48 6.59 1 96.06 273 GLN B N 1
ATOM 4731 C CA . GLN B 1 273 ? -8.125 -3.268 6.574 1 96.06 273 GLN B CA 1
ATOM 4732 C C . GLN B 1 273 ? -8.695 -2.219 7.527 1 96.06 273 GLN B C 1
ATOM 4734 O O . GLN B 1 273 ? -9.883 -2.234 7.84 1 96.06 273 GLN B O 1
ATOM 4739 N N . PRO B 1 274 ? -7.859 -1.256 7.945 1 95.94 274 PRO B N 1
ATOM 4740 C CA . PRO B 1 274 ? -8.32 -0.264 8.922 1 95.94 274 PRO B CA 1
ATOM 4741 C C . PRO B 1 274 ? -9.555 0.495 8.453 1 95.94 274 PRO B C 1
ATOM 4743 O O . PRO B 1 274 ? -10.383 0.91 9.273 1 95.94 274 PRO B O 1
ATOM 4746 N N . ILE B 1 275 ? -9.711 0.634 7.18 1 96.69 275 ILE B N 1
ATOM 4747 C CA . ILE B 1 275 ? -10.859 1.328 6.621 1 96.69 275 ILE B CA 1
ATOM 4748 C C . ILE B 1 275 ? -12.141 0.599 7.012 1 96.69 275 ILE B C 1
ATOM 4750 O O . ILE B 1 275 ? -13.203 1.22 7.156 1 96.69 275 ILE B O 1
ATOM 4754 N N . ALA B 1 276 ? -12.062 -0.709 7.195 1 98 276 ALA B N 1
ATOM 4755 C CA . ALA B 1 276 ? -13.234 -1.48 7.602 1 98 276 ALA B CA 1
ATOM 4756 C C . ALA B 1 276 ? -13.734 -1.04 8.977 1 98 276 ALA B C 1
ATOM 4758 O O . ALA B 1 276 ? -14.945 -0.942 9.203 1 98 276 ALA B O 1
ATOM 4759 N N . LYS B 1 277 ? -12.797 -0.746 9.812 1 96.81 277 LYS B N 1
ATOM 4760 C CA . LYS B 1 277 ? -13.156 -0.276 11.148 1 96.81 277 LYS B CA 1
ATOM 4761 C C . LYS B 1 277 ? -13.828 1.095 11.086 1 96.81 277 LYS B C 1
ATOM 4763 O O . LYS B 1 277 ? -14.875 1.306 11.695 1 96.81 277 LYS B O 1
ATOM 4768 N N . VAL B 1 278 ? -13.25 1.949 10.328 1 96.62 278 VAL B N 1
ATOM 4769 C CA . VAL B 1 278 ? -13.711 3.332 10.258 1 96.62 278 VAL B CA 1
ATOM 4770 C C . VAL B 1 278 ? -15.117 3.379 9.672 1 96.62 278 VAL B C 1
ATOM 4772 O O . VAL B 1 278 ? -15.922 4.238 10.039 1 96.62 278 VAL B O 1
ATOM 4775 N N . LEU B 1 279 ? -15.461 2.436 8.867 1 97.12 279 LEU B N 1
ATOM 4776 C CA . LEU B 1 279 ? -16.75 2.438 8.188 1 97.12 279 LEU B CA 1
ATOM 4777 C C . LEU B 1 279 ? -17.719 1.456 8.844 1 97.12 279 LEU B C 1
ATOM 4779 O O . LEU B 1 279 ? -18.828 1.233 8.344 1 97.12 279 LEU B O 1
ATOM 4783 N N . ASP B 1 280 ? -17.266 0.847 9.977 1 97.12 280 ASP B N 1
ATOM 4784 C CA . ASP B 1 280 ? -18.062 -0.162 10.68 1 97.12 280 ASP B CA 1
ATOM 4785 C C . ASP B 1 280 ? -18.484 -1.281 9.734 1 97.12 280 ASP B C 1
ATOM 4787 O O . ASP B 1 280 ? -19.641 -1.709 9.758 1 97.12 280 ASP B O 1
ATOM 4791 N N . LEU B 1 281 ? -17.562 -1.68 8.906 1 98.56 281 LEU B N 1
ATOM 4792 C CA . LEU B 1 281 ? -17.781 -2.699 7.891 1 98.56 281 LEU B CA 1
ATOM 4793 C C . LEU B 1 281 ? -17.5 -4.094 8.438 1 98.56 281 LEU B C 1
ATOM 4795 O O . LEU B 1 281 ? -16.391 -4.367 8.898 1 98.56 281 LEU B O 1
ATOM 4799 N N . THR B 1 282 ? -18.516 -4.98 8.461 1 98.88 282 THR B N 1
ATOM 4800 C CA . THR B 1 282 ? -18.281 -6.395 8.703 1 98.88 282 THR B CA 1
ATOM 4801 C C . THR B 1 282 ? -17.359 -6.98 7.633 1 98.88 282 THR B C 1
ATOM 4803 O O . THR B 1 282 ? -17.531 -6.703 6.445 1 98.88 282 THR B O 1
ATOM 4806 N N . THR B 1 283 ? -16.312 -7.723 8.062 1 98.81 283 THR B N 1
ATOM 4807 C CA . THR B 1 283 ? -15.328 -8.18 7.094 1 98.81 283 THR B CA 1
ATOM 4808 C C . THR B 1 283 ? -14.68 -9.484 7.562 1 98.81 283 THR B C 1
ATOM 4810 O O . THR B 1 283 ? -14.945 -9.953 8.672 1 98.81 283 THR B O 1
ATOM 4813 N N . ILE B 1 284 ? -14.031 -10.164 6.648 1 98.69 284 ILE B N 1
ATOM 4814 C CA . ILE B 1 284 ? -13.203 -11.328 6.961 1 98.69 284 ILE B CA 1
ATOM 4815 C C . ILE B 1 284 ? -11.758 -10.883 7.16 1 98.69 284 ILE B C 1
ATOM 4817 O O . ILE B 1 284 ? -11.156 -10.281 6.27 1 98.69 284 ILE B O 1
ATOM 4821 N N . ASN B 1 285 ? -11.227 -11.141 8.289 1 98.25 285 ASN B N 1
ATOM 4822 C CA . ASN B 1 285 ? -9.844 -10.789 8.594 1 98.25 285 ASN B CA 1
ATOM 4823 C C . ASN B 1 285 ? -8.859 -11.812 8.023 1 98.25 285 ASN B C 1
ATOM 4825 O O . ASN B 1 285 ? -8.914 -12.992 8.375 1 98.25 285 ASN B O 1
ATOM 4829 N N . GLN B 1 286 ? -8.023 -11.414 7.129 1 96.75 286 GLN B N 1
ATOM 4830 C CA . GLN B 1 286 ? -6.879 -12.18 6.641 1 96.75 286 GLN B CA 1
ATOM 4831 C C . GLN B 1 286 ? -5.594 -11.766 7.352 1 96.75 286 GLN B C 1
ATOM 4833 O O . GLN B 1 286 ? -5.285 -10.57 7.434 1 96.75 286 GLN B O 1
ATOM 4838 N N . PRO B 1 287 ? -4.859 -12.688 7.887 1 96.88 287 PRO B N 1
ATOM 4839 C CA . PRO B 1 287 ? -3.576 -12.344 8.5 1 96.88 287 PRO B CA 1
ATOM 4840 C C . PRO B 1 287 ? -2.477 -12.086 7.477 1 96.88 287 PRO B C 1
ATOM 4842 O O . PRO B 1 287 ? -1.5 -12.836 7.41 1 96.88 287 PRO B O 1
ATOM 4845 N N . ILE B 1 288 ? -2.498 -10.992 6.793 1 96.38 288 ILE B N 1
ATOM 4846 C CA . ILE B 1 288 ? -1.718 -10.719 5.594 1 96.38 288 ILE B CA 1
ATOM 4847 C C . ILE B 1 288 ? -0.25 -10.516 5.965 1 96.38 288 ILE B C 1
ATOM 4849 O O . ILE B 1 288 ? 0.64 -11.078 5.32 1 96.38 288 ILE B O 1
ATOM 4853 N N . ILE B 1 289 ? 0.014 -9.664 6.984 1 95.25 289 ILE B N 1
ATOM 4854 C CA . ILE B 1 289 ? 1.394 -9.43 7.395 1 95.25 289 ILE B CA 1
ATOM 4855 C C . ILE B 1 289 ? 2.035 -10.734 7.84 1 95.25 289 ILE B C 1
ATOM 4857 O O . ILE B 1 289 ? 3.16 -11.047 7.449 1 95.25 289 ILE B O 1
ATOM 4861 N N . GLU B 1 290 ? 1.295 -11.492 8.594 1 96.88 290 GLU B N 1
ATOM 4862 C CA . GLU B 1 290 ? 1.777 -12.805 9.023 1 96.88 290 GLU B CA 1
ATOM 4863 C C . GLU B 1 290 ? 2.055 -13.703 7.824 1 96.88 290 GLU B C 1
ATOM 4865 O O . GLU B 1 290 ? 3.049 -14.438 7.809 1 96.88 290 GLU B O 1
ATOM 4870 N N . LEU B 1 291 ? 1.166 -13.711 6.879 1 96.69 291 LEU B N 1
ATOM 4871 C CA . LEU B 1 291 ? 1.344 -14.469 5.648 1 96.69 291 LEU B CA 1
ATOM 4872 C C . LEU B 1 291 ? 2.693 -14.156 5.008 1 96.69 291 LEU B C 1
ATOM 4874 O O . LEU B 1 291 ? 3.432 -15.07 4.629 1 96.69 291 LEU B O 1
ATOM 4878 N N . GLY B 1 292 ? 3.025 -12.867 4.918 1 96.75 292 GLY B N 1
ATOM 4879 C CA . GLY B 1 292 ? 4.301 -12.445 4.363 1 96.75 292 GLY B CA 1
ATOM 4880 C C . GLY B 1 292 ? 5.488 -12.891 5.191 1 96.75 292 GLY B C 1
ATOM 4881 O O . GLY B 1 292 ? 6.492 -13.359 4.645 1 96.75 292 GLY B O 1
ATOM 4882 N N . GLU B 1 293 ? 5.367 -12.742 6.508 1 96.62 293 GLU B N 1
ATOM 4883 C CA . GLU B 1 293 ? 6.441 -13.148 7.41 1 96.62 293 GLU B CA 1
ATOM 4884 C C . GLU B 1 293 ? 6.727 -14.648 7.285 1 96.62 293 GLU B C 1
ATOM 4886 O O . GLU B 1 293 ? 7.883 -15.055 7.18 1 96.62 293 GLU B O 1
ATOM 4891 N N . VAL B 1 294 ? 5.672 -15.43 7.273 1 96.56 294 VAL B N 1
ATOM 4892 C CA . VAL B 1 294 ? 5.805 -16.875 7.195 1 96.56 294 VAL B CA 1
ATOM 4893 C C . VAL B 1 294 ? 6.422 -17.266 5.852 1 96.56 294 VAL B C 1
ATOM 4895 O O . VAL B 1 294 ? 7.316 -18.125 5.797 1 96.56 294 VAL B O 1
ATOM 4898 N N . ALA B 1 295 ? 5.969 -16.641 4.766 1 96.44 295 ALA B N 1
ATOM 4899 C CA . ALA B 1 295 ? 6.488 -16.938 3.434 1 96.44 295 ALA B CA 1
ATOM 4900 C C . ALA B 1 295 ? 7.984 -16.672 3.354 1 96.44 295 ALA B C 1
ATOM 4902 O O . ALA B 1 295 ? 8.75 -17.516 2.859 1 96.44 295 ALA B O 1
ATOM 4903 N N . ALA B 1 296 ? 8.391 -15.555 3.859 1 96.25 296 ALA B N 1
ATOM 4904 C CA . ALA B 1 296 ? 9.805 -15.18 3.812 1 96.25 296 ALA B CA 1
ATOM 4905 C C . ALA B 1 296 ? 10.648 -16.094 4.691 1 96.25 296 ALA B C 1
ATOM 4907 O O . ALA B 1 296 ? 11.758 -16.469 4.32 1 96.25 296 ALA B O 1
ATOM 4908 N N . ASN B 1 297 ? 10.125 -16.406 5.871 1 96.31 297 ASN B N 1
ATOM 4909 C CA . ASN B 1 297 ? 10.836 -17.328 6.758 1 96.31 297 ASN B CA 1
ATOM 4910 C C . ASN B 1 297 ? 11.039 -18.688 6.113 1 96.31 297 ASN B C 1
ATOM 4912 O O . ASN B 1 297 ? 12.125 -19.266 6.184 1 96.31 297 ASN B O 1
ATOM 4916 N N . LEU B 1 298 ? 10.008 -19.172 5.5 1 95.75 298 LEU B N 1
ATOM 4917 C CA . LEU B 1 298 ? 10.102 -20.453 4.816 1 95.75 298 LEU B CA 1
ATOM 4918 C C . LEU B 1 298 ? 11.117 -20.391 3.676 1 95.75 298 LEU B C 1
ATOM 4920 O O . LEU B 1 298 ? 11.898 -21.328 3.484 1 95.75 298 LEU B O 1
ATOM 4924 N N . LEU B 1 299 ? 11.07 -19.328 2.904 1 95.25 299 LEU B N 1
ATOM 4925 C CA . LEU B 1 299 ? 12.016 -19.172 1.805 1 95.25 299 LEU B CA 1
ATOM 4926 C C . LEU B 1 299 ? 13.453 -19.141 2.322 1 95.25 299 LEU B C 1
ATOM 4928 O O . LEU B 1 299 ? 14.344 -19.75 1.729 1 95.25 299 LEU B O 1
ATOM 4932 N N . TYR B 1 300 ? 13.625 -18.422 3.41 1 95.06 300 TYR B N 1
ATOM 4933 C CA . TYR B 1 300 ? 14.945 -18.344 4.02 1 95.06 300 TYR B CA 1
ATOM 4934 C C . TYR B 1 300 ? 15.453 -19.734 4.402 1 95.06 300 TYR B C 1
ATOM 4936 O O . TYR B 1 300 ? 16.594 -20.094 4.117 1 95.06 300 TYR B O 1
ATOM 4944 N N . ARG B 1 301 ? 14.602 -20.469 5.035 1 94.19 301 ARG B N 1
ATOM 4945 C CA . ARG B 1 301 ? 14.961 -21.828 5.43 1 94.19 301 ARG B CA 1
ATOM 4946 C C . ARG B 1 301 ? 15.266 -22.688 4.207 1 94.19 301 ARG B C 1
ATOM 4948 O O . ARG B 1 301 ? 16.234 -23.453 4.207 1 94.19 301 ARG B O 1
ATOM 4955 N N . LEU B 1 302 ? 14.477 -22.531 3.16 1 92.44 302 LEU B N 1
ATOM 4956 C CA . LEU B 1 302 ? 14.648 -23.297 1.928 1 92.44 302 LEU B CA 1
ATOM 4957 C C . LEU B 1 302 ? 15.992 -22.969 1.277 1 92.44 302 LEU B C 1
ATOM 4959 O O . LEU B 1 302 ? 16.719 -23.875 0.865 1 92.44 302 LEU B O 1
ATOM 4963 N N . VAL B 1 303 ? 16.281 -21.734 1.174 1 91.5 303 VAL B N 1
ATOM 4964 C CA . VAL B 1 303 ? 17.5 -21.297 0.492 1 91.5 303 VAL B CA 1
ATOM 4965 C C . VAL B 1 303 ? 18.719 -21.734 1.298 1 91.5 303 VAL B C 1
ATOM 4967 O O . VAL B 1 303 ? 19.812 -21.875 0.747 1 91.5 303 VAL B O 1
ATOM 4970 N N . ASN B 1 304 ? 18.516 -21.969 2.549 1 91.19 304 ASN B N 1
ATOM 4971 C CA . ASN B 1 304 ? 19.625 -22.375 3.4 1 91.19 304 ASN B CA 1
ATOM 4972 C C . ASN B 1 304 ? 19.641 -23.891 3.611 1 91.19 304 ASN B C 1
ATOM 4974 O O . ASN B 1 304 ? 20.266 -24.391 4.555 1 91.19 304 ASN B O 1
ATOM 4978 N N . GLY B 1 305 ? 18.875 -24.609 2.879 1 88.88 305 GLY B N 1
ATOM 4979 C CA . GLY B 1 305 ? 19.062 -26.047 2.748 1 88.88 305 GLY B CA 1
ATOM 4980 C C . GLY B 1 305 ? 18.078 -26.859 3.555 1 88.88 305 GLY B C 1
ATOM 4981 O O . GLY B 1 305 ? 18.109 -28.094 3.545 1 88.88 305 GLY B O 1
ATOM 4982 N N . GLU B 1 306 ? 17.203 -26.172 4.266 1 88.25 306 GLU B N 1
ATOM 4983 C CA . GLU B 1 306 ? 16.203 -26.906 5.008 1 88.25 306 GLU B CA 1
ATOM 4984 C C . GLU B 1 306 ? 15.133 -27.469 4.074 1 88.25 306 GLU B C 1
ATOM 4986 O O . GLU B 1 306 ? 14.719 -26.812 3.119 1 88.25 306 GLU B O 1
ATOM 4991 N N . GLY B 1 307 ? 14.742 -28.703 4.25 1 80.94 307 GLY B N 1
ATOM 4992 C CA . GLY B 1 307 ? 13.656 -29.297 3.498 1 80.94 307 GLY B CA 1
ATOM 4993 C C . GLY B 1 307 ? 12.281 -28.906 4.008 1 80.94 307 GLY B C 1
ATOM 4994 O O . GLY B 1 307 ? 12.008 -29 5.207 1 80.94 307 GLY B O 1
ATOM 4995 N N . ILE B 1 308 ? 11.734 -28.094 3.246 1 73.31 308 ILE B N 1
ATOM 4996 C CA . ILE B 1 308 ? 10.391 -27.672 3.617 1 73.31 308 ILE B CA 1
ATOM 4997 C C . ILE B 1 308 ? 9.359 -28.344 2.709 1 73.31 308 ILE B C 1
ATOM 4999 O O . ILE B 1 308 ? 9.43 -28.219 1.485 1 73.31 308 ILE B O 1
ATOM 5003 N N . HIS B 1 309 ? 8.508 -29.188 3.289 1 66.81 309 HIS B N 1
ATOM 5004 C CA . HIS B 1 309 ? 7.609 -29.969 2.455 1 66.81 309 HIS B CA 1
ATOM 5005 C C . HIS B 1 309 ? 6.152 -29.578 2.703 1 66.81 309 HIS B C 1
ATOM 5007 O O . HIS B 1 309 ? 5.273 -29.938 1.917 1 66.81 309 HIS B O 1
ATOM 5013 N N . ALA B 1 310 ? 5.996 -28.766 3.686 1 66 310 ALA B N 1
ATOM 5014 C CA . ALA B 1 310 ? 4.574 -28.703 4.016 1 66 310 ALA B CA 1
ATOM 5015 C C . ALA B 1 310 ? 4.004 -27.328 3.709 1 66 310 ALA B C 1
ATOM 5017 O O . ALA B 1 310 ? 4.699 -26.312 3.836 1 66 310 ALA B O 1
ATOM 5018 N N . ASP B 1 311 ? 2.764 -27.438 3.164 1 84.88 311 ASP B N 1
ATOM 5019 C CA . ASP B 1 311 ? 1.926 -26.25 3.025 1 84.88 311 ASP B CA 1
ATOM 5020 C C . ASP B 1 311 ? 1.557 -25.688 4.391 1 84.88 311 ASP B C 1
ATOM 5022 O O . ASP B 1 311 ? 1.363 -26.422 5.352 1 84.88 311 ASP B O 1
ATOM 5026 N N . THR B 1 312 ? 1.68 -24.484 4.543 1 89.44 312 THR B N 1
ATOM 5027 C CA . THR B 1 312 ? 1.205 -23.781 5.73 1 89.44 312 THR B CA 1
ATOM 5028 C C . THR B 1 312 ? -0.105 -23.062 5.438 1 89.44 312 THR B C 1
ATOM 5030 O O . THR B 1 312 ? -0.193 -22.281 4.484 1 89.44 312 THR B O 1
ATOM 5033 N N . LYS B 1 313 ? -1.022 -23.422 6.23 1 91.94 313 LYS B N 1
ATOM 5034 C CA . LYS B 1 313 ? -2.336 -22.812 6.09 1 91.94 313 LYS B CA 1
ATOM 5035 C C . LYS B 1 313 ? -2.627 -21.859 7.254 1 91.94 313 LYS B C 1
ATOM 5037 O O . LYS B 1 313 ? -2.428 -22.219 8.414 1 91.94 313 LYS B O 1
ATOM 5042 N N . LEU B 1 314 ? -3.006 -20.656 6.934 1 93.69 314 LEU B N 1
ATOM 5043 C CA . LEU B 1 314 ? -3.398 -19.688 7.949 1 93.69 314 LEU B CA 1
ATOM 5044 C C . LEU B 1 314 ? -4.914 -19.531 8 1 93.69 314 LEU B C 1
ATOM 5046 O O . LEU B 1 314 ? -5.602 -19.797 7.012 1 93.69 314 LEU B O 1
ATOM 5050 N N . GLU B 1 315 ? -5.406 -19.125 9.094 1 93.62 315 GLU B N 1
ATOM 5051 C CA . GLU B 1 315 ? -6.848 -19.078 9.328 1 93.62 315 GLU B CA 1
ATOM 5052 C C . GLU B 1 315 ? -7.402 -17.672 9.141 1 93.62 315 GLU B C 1
ATOM 5054 O O . GLU B 1 315 ? -6.684 -16.688 9.328 1 93.62 315 GLU B O 1
ATOM 5059 N N . LEU B 1 316 ? -8.641 -17.688 8.734 1 96.25 316 LEU B N 1
ATOM 5060 C CA . LEU B 1 316 ? -9.398 -16.453 8.594 1 96.25 316 LEU B CA 1
ATOM 5061 C C . LEU B 1 316 ? -10.422 -16.312 9.719 1 96.25 316 LEU B C 1
ATOM 5063 O O . LEU B 1 316 ? -10.797 -17.297 10.352 1 96.25 316 LEU B O 1
ATOM 5067 N N . GLU B 1 317 ? -10.82 -15.062 9.984 1 97.38 317 GLU B N 1
ATOM 5068 C CA . GLU B 1 317 ? -11.789 -14.781 11.039 1 97.38 317 GLU B CA 1
ATOM 5069 C C . GLU B 1 317 ? -12.82 -13.75 10.578 1 97.38 317 GLU B C 1
ATOM 5071 O O . GLU B 1 317 ? -12.477 -12.789 9.891 1 97.38 317 GLU B O 1
ATOM 5076 N N . LEU B 1 318 ? -14.031 -14.039 11 1 98.62 318 LEU B N 1
ATOM 5077 C CA . LEU B 1 318 ? -15.07 -13.047 10.766 1 98.62 318 LEU B CA 1
ATOM 5078 C C . LEU B 1 318 ? -15.023 -11.945 11.82 1 98.62 318 LEU B C 1
ATOM 5080 O O . LEU B 1 318 ? -14.953 -12.234 13.016 1 98.62 318 LEU B O 1
ATOM 5084 N N . VAL B 1 319 ? -14.969 -10.742 11.414 1 98.75 319 VAL B N 1
ATOM 5085 C CA . VAL B 1 319 ? -15.078 -9.578 12.289 1 98.75 319 VAL B CA 1
ATOM 5086 C C . VAL B 1 319 ? -16.422 -8.883 12.062 1 98.75 319 VAL B C 1
ATOM 5088 O O . VAL B 1 319 ? -16.609 -8.203 11.055 1 98.75 319 VAL B O 1
ATOM 5091 N N . GLU B 1 320 ? -17.234 -9.055 12.992 1 98.69 320 GLU B N 1
ATOM 5092 C CA . GLU B 1 320 ? -18.594 -8.508 12.867 1 98.69 320 GLU B CA 1
ATOM 5093 C C . GLU B 1 320 ? -18.641 -7.043 13.289 1 98.69 320 GLU B C 1
ATOM 5095 O O . GLU B 1 320 ? -18.109 -6.676 14.336 1 98.69 320 GLU B O 1
ATOM 5100 N N . ARG B 1 321 ? -19.25 -6.215 12.359 1 97.94 321 ARG B N 1
ATOM 5101 C CA . ARG B 1 321 ? -19.531 -4.812 12.656 1 97.94 321 ARG B CA 1
ATOM 5102 C C . ARG B 1 321 ? -20.953 -4.445 12.258 1 97.94 321 ARG B C 1
ATOM 5104 O O . ARG B 1 321 ? -21.906 -5.199 12.531 1 97.94 321 ARG B O 1
ATOM 5111 N N . LYS B 1 322 ? -21.188 -3.307 11.57 1 97.62 322 LYS B N 1
ATOM 5112 C CA . LYS B 1 322 ? -22.562 -2.822 11.508 1 97.62 322 LYS B CA 1
ATOM 5113 C C . LYS B 1 322 ? -23.141 -2.967 10.102 1 97.62 322 LYS B C 1
ATOM 5115 O O . LYS B 1 322 ? -24.266 -2.551 9.844 1 97.62 322 LYS B O 1
ATOM 5120 N N . SER B 1 323 ? -22.391 -3.602 9.25 1 98.62 323 SER B N 1
ATOM 5121 C CA . SER B 1 323 ? -22.828 -3.586 7.863 1 98.62 323 SER B CA 1
ATOM 5122 C C . SER B 1 323 ? -23.656 -4.824 7.531 1 98.62 323 SER B C 1
ATOM 5124 O O . SER B 1 323 ? -24.016 -5.047 6.375 1 98.62 323 SER B O 1
ATOM 5126 N N . VAL B 1 324 ? -23.891 -5.699 8.523 1 98.12 324 VAL B N 1
ATOM 5127 C CA . VAL B 1 324 ? -24.734 -6.871 8.32 1 98.12 324 VAL B CA 1
ATOM 5128 C C . VAL B 1 324 ? -25.75 -6.969 9.461 1 98.12 324 VAL B C 1
ATOM 5130 O O . VAL B 1 324 ? -25.484 -6.539 10.586 1 98.12 324 VAL B O 1
#

pLDDT: mean 88.43, std 11.81, range [40.28, 98.88]

Organism: Alkalihalophilus pseudofirmus (strain ATCC BAA-2126 / JCM 17055 / OF4) (NCBI:txid398511)